Protein AF-A0AB37UAU1-F1 (afdb_monomer_lite)

Structure (mmCIF, N/CA/C/O backbone):
data_AF-A0AB37UAU1-F1
#
_entry.id   AF-A0AB37UAU1-F1
#
loop_
_atom_site.group_PDB
_atom_site.id
_atom_site.type_symbol
_atom_site.label_atom_id
_atom_site.label_alt_id
_atom_site.label_comp_id
_atom_site.label_asym_id
_atom_site.label_entity_id
_atom_site.label_seq_id
_atom_site.pdbx_PDB_ins_code
_atom_site.Cartn_x
_atom_site.Cartn_y
_atom_site.Cartn_z
_atom_site.occupancy
_atom_site.B_iso_or_equiv
_atom_site.auth_seq_id
_atom_site.auth_comp_id
_atom_site.auth_asym_id
_atom_site.auth_atom_id
_atom_site.pdbx_PDB_model_num
ATOM 1 N N . MET A 1 1 ? -30.777 7.209 51.652 1.00 45.03 1 MET A N 1
ATOM 2 C CA . MET A 1 1 ? -31.521 7.030 52.925 1.00 45.03 1 MET A CA 1
ATOM 3 C C . MET A 1 1 ? -32.766 7.920 53.061 1.00 45.03 1 MET A C 1
ATOM 5 O O . MET A 1 1 ? -33.601 7.588 53.890 1.00 45.03 1 MET A O 1
ATOM 9 N N . SER A 1 2 ? -32.956 8.967 52.240 1.00 45.22 2 SER A N 1
ATOM 10 C CA . SER A 1 2 ? -34.138 9.856 52.307 1.00 45.22 2 SER A CA 1
ATOM 11 C C . SER A 1 2 ? -35.458 9.207 51.828 1.00 45.22 2 SER A C 1
ATOM 13 O O . SER A 1 2 ? -36.502 9.423 52.437 1.00 45.22 2 SER A O 1
ATOM 15 N N . ASP A 1 3 ? -35.422 8.316 50.827 1.00 48.12 3 ASP A N 1
ATOM 16 C CA . ASP A 1 3 ? -36.652 7.738 50.238 1.00 48.12 3 ASP A CA 1
ATOM 17 C C . ASP A 1 3 ? -37.403 6.735 51.120 1.00 48.12 3 ASP A C 1
ATOM 19 O O . ASP A 1 3 ? -38.623 6.607 51.025 1.00 48.12 3 ASP A O 1
ATOM 23 N N . ARG A 1 4 ? -36.715 6.037 52.033 1.00 49.31 4 ARG A N 1
ATOM 24 C CA . ARG A 1 4 ? -37.388 5.068 52.916 1.00 49.31 4 ARG A CA 1
ATOM 25 C C . ARG A 1 4 ? -38.371 5.762 53.867 1.00 49.31 4 ARG A C 1
ATOM 27 O O . ARG A 1 4 ? -39.420 5.200 54.157 1.00 49.31 4 ARG A O 1
ATOM 34 N N . SER A 1 5 ? -38.080 6.997 54.287 1.00 60.78 5 SER A N 1
ATOM 35 C CA . SER A 1 5 ? -38.952 7.787 55.171 1.00 60.78 5 SER A CA 1
ATOM 36 C C . SER A 1 5 ? -40.290 8.144 54.509 1.00 60.78 5 SER A C 1
ATOM 38 O O . SER A 1 5 ? -41.347 8.030 55.133 1.00 60.78 5 SER A O 1
ATOM 40 N N . GLN A 1 6 ? -40.274 8.494 53.217 1.00 63.19 6 GLN A N 1
ATOM 41 C CA . GLN A 1 6 ? -41.499 8.852 52.496 1.00 63.19 6 GLN A CA 1
ATOM 42 C C . GLN A 1 6 ? -42.415 7.647 52.266 1.00 63.19 6 GLN A C 1
ATOM 44 O O . GLN A 1 6 ? -43.632 7.773 52.405 1.00 63.19 6 GLN A O 1
ATOM 49 N N . ILE A 1 7 ? -41.848 6.466 52.007 1.00 63.72 7 ILE A N 1
ATOM 50 C CA . ILE A 1 7 ? -42.633 5.237 51.825 1.00 63.72 7 ILE A CA 1
ATOM 51 C C . ILE A 1 7 ? -43.334 4.842 53.134 1.00 63.72 7 ILE A C 1
ATOM 53 O O . ILE A 1 7 ? -44.531 4.555 53.118 1.00 63.72 7 ILE A O 1
ATOM 57 N N . TYR A 1 8 ? -42.647 4.900 54.283 1.00 66.25 8 TYR A N 1
ATOM 58 C CA . TYR A 1 8 ? -43.288 4.622 55.577 1.00 66.25 8 TYR A CA 1
ATOM 59 C C . TYR A 1 8 ? -44.376 5.646 55.924 1.00 66.25 8 TYR A C 1
ATOM 61 O O . TYR A 1 8 ? -45.429 5.263 56.432 1.00 66.25 8 TYR A O 1
ATOM 69 N N . SER A 1 9 ? -44.162 6.926 55.604 1.00 71.50 9 SER A N 1
ATOM 70 C CA . SER A 1 9 ? -45.163 7.979 55.810 1.00 71.50 9 SER A CA 1
ATOM 71 C C . SER A 1 9 ? -46.419 7.758 54.958 1.00 71.50 9 SER A C 1
ATOM 73 O O . SER A 1 9 ? -47.538 7.871 55.464 1.00 71.50 9 SER A O 1
ATOM 75 N N . LEU 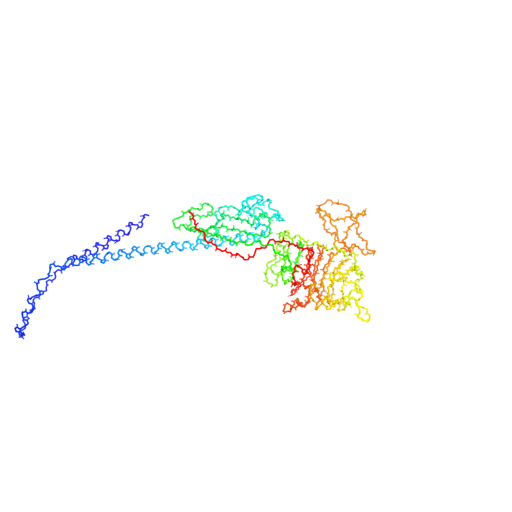A 1 10 ? -46.253 7.353 53.693 1.00 70.62 10 LEU A N 1
ATOM 76 C CA . LEU A 1 10 ? -47.364 7.070 52.785 1.00 70.62 10 LEU A CA 1
ATOM 77 C C . LEU A 1 10 ? -48.162 5.836 53.230 1.00 70.62 10 LEU A C 1
ATOM 79 O O . LEU A 1 10 ? -49.391 5.884 53.286 1.00 70.62 10 LEU A O 1
ATOM 83 N N . VAL A 1 11 ? -47.478 4.750 53.607 1.00 68.50 11 VAL A N 1
ATOM 84 C CA . VAL A 1 11 ? -48.128 3.536 54.128 1.00 68.50 11 VAL A CA 1
ATOM 85 C C . VAL A 1 11 ? -48.899 3.855 55.411 1.00 68.50 11 VAL A C 1
ATOM 87 O O . VAL A 1 11 ? -50.056 3.457 55.550 1.00 68.50 11 VAL A O 1
ATOM 90 N N . PHE A 1 12 ? -48.313 4.644 56.316 1.00 72.81 12 PHE A N 1
ATOM 91 C CA . PHE A 1 12 ? -48.983 5.072 57.544 1.00 72.81 12 PHE A CA 1
ATOM 92 C C . PHE A 1 12 ? -50.219 5.944 57.261 1.00 72.81 12 PHE A C 1
ATOM 94 O O . PHE A 1 12 ? -51.266 5.753 57.882 1.00 72.81 12 PHE A O 1
ATOM 101 N N . ALA A 1 13 ? -50.143 6.854 56.284 1.00 74.81 13 ALA A N 1
ATOM 102 C CA . ALA A 1 13 ? -51.268 7.691 55.873 1.00 74.81 13 ALA A CA 1
ATOM 103 C C . ALA A 1 13 ? -52.419 6.873 55.258 1.00 74.81 13 ALA A C 1
ATOM 105 O O . ALA A 1 13 ? -53.584 7.122 55.575 1.00 74.81 13 ALA A O 1
ATOM 106 N N . VAL A 1 14 ? -52.115 5.865 54.432 1.00 69.81 14 VAL A N 1
ATOM 107 C CA . VAL A 1 14 ? -53.127 4.976 53.834 1.00 69.81 14 VAL A CA 1
ATOM 108 C C . VAL A 1 14 ? -53.803 4.119 54.904 1.00 69.81 14 VAL A C 1
ATOM 110 O O . VAL A 1 14 ? -55.031 4.027 54.921 1.00 69.81 14 VAL A O 1
ATOM 113 N N . VAL A 1 15 ? -53.040 3.568 55.855 1.00 73.81 15 VAL A N 1
ATOM 114 C CA . VAL A 1 15 ? -53.599 2.810 56.988 1.00 73.81 15 VAL A CA 1
ATOM 115 C C . VAL A 1 15 ? -54.528 3.691 57.828 1.00 73.81 15 VAL A C 1
ATOM 117 O O . VAL A 1 15 ? -55.649 3.281 58.125 1.00 73.81 15 VAL A O 1
ATOM 120 N N . GLN A 1 16 ? -54.125 4.928 58.139 1.00 75.19 16 GLN A N 1
ATOM 121 C CA . GLN A 1 16 ? -54.960 5.904 58.855 1.00 75.19 16 GLN A CA 1
ATOM 122 C C . GLN A 1 16 ? -56.254 6.247 58.100 1.00 75.19 16 GLN A C 1
ATOM 124 O O . GLN A 1 16 ? -57.314 6.402 58.711 1.00 75.19 16 GLN A O 1
ATOM 129 N N . LEU A 1 17 ? -56.194 6.351 56.770 1.00 70.69 17 LEU A N 1
ATOM 130 C CA . LEU A 1 17 ? -57.347 6.690 55.938 1.00 70.69 17 LEU A CA 1
ATOM 131 C C . LEU A 1 17 ? -58.354 5.533 55.854 1.00 70.69 17 LEU A C 1
ATOM 133 O O . LEU A 1 17 ? -59.561 5.764 55.964 1.00 70.69 17 LEU A O 1
ATOM 137 N N . VAL A 1 18 ? -57.867 4.293 55.753 1.00 67.00 18 VAL A N 1
ATOM 138 C CA . VAL A 1 18 ? -58.700 3.080 55.807 1.00 67.00 18 VAL A CA 1
ATOM 139 C C . VAL A 1 18 ? -59.340 2.925 57.189 1.00 67.00 18 VAL A C 1
ATOM 141 O O . VAL A 1 18 ? -60.545 2.686 57.276 1.00 67.00 18 VAL A O 1
ATOM 144 N N . PHE A 1 19 ? -58.588 3.169 58.269 1.00 71.06 19 PHE A N 1
ATOM 145 C CA . PHE A 1 19 ? -59.123 3.147 59.635 1.00 71.06 19 PHE A CA 1
ATOM 146 C C . PHE A 1 19 ? -60.216 4.208 59.846 1.00 71.06 19 PHE A C 1
ATOM 148 O O . PHE A 1 19 ? -61.271 3.919 60.415 1.00 71.06 19 PHE A O 1
ATOM 155 N N . LYS A 1 20 ? -60.017 5.430 59.328 1.00 70.81 20 LYS A N 1
ATOM 156 C CA . LYS A 1 20 ? -61.019 6.509 59.390 1.00 70.81 20 LYS A CA 1
ATOM 157 C C . LYS A 1 20 ? -62.290 6.202 58.599 1.00 70.81 20 LYS A C 1
ATOM 159 O O . LYS A 1 20 ? -63.370 6.581 59.046 1.00 70.81 20 LYS A O 1
ATOM 164 N N . GLN A 1 21 ? -62.185 5.547 57.443 1.00 67.12 21 GLN A N 1
ATOM 165 C CA . GLN A 1 21 ? -63.355 5.161 56.645 1.00 67.12 21 GLN A CA 1
ATOM 166 C C . GLN A 1 21 ? -64.150 4.032 57.316 1.00 67.12 21 GLN A C 1
ATOM 168 O O . GLN A 1 21 ? -65.378 4.090 57.346 1.00 67.12 21 GLN A O 1
ATOM 173 N N . PHE A 1 22 ? -63.470 3.063 57.936 1.00 56.53 22 PHE A N 1
ATOM 174 C CA . PHE A 1 22 ? -64.131 1.943 58.615 1.00 56.53 22 PHE A CA 1
ATOM 175 C C . PHE A 1 22 ? -64.911 2.355 59.873 1.00 56.53 22 PHE A C 1
ATOM 177 O O . PHE A 1 22 ? -65.966 1.787 60.148 1.00 56.53 22 PHE A O 1
ATOM 184 N N . PHE A 1 23 ? -64.463 3.381 60.605 1.00 58.84 23 PHE A N 1
ATOM 185 C CA . PHE A 1 23 ? -65.173 3.869 61.797 1.00 58.84 23 PHE A CA 1
ATOM 186 C C . PHE A 1 23 ? -66.265 4.912 61.515 1.00 58.84 23 PHE A C 1
ATOM 188 O O . PHE A 1 23 ? -66.994 5.305 62.426 1.00 58.84 23 PHE A O 1
ATOM 195 N N . LYS A 1 24 ? -66.458 5.341 60.261 1.00 50.53 24 LYS A N 1
ATOM 196 C CA . LYS A 1 24 ? -67.487 6.328 59.889 1.00 50.53 24 LYS A CA 1
ATOM 197 C C . LYS A 1 24 ? -68.825 5.684 59.494 1.00 50.53 24 LYS A C 1
ATOM 199 O O . LYS A 1 24 ? -69.532 6.197 58.627 1.00 50.53 24 LYS A O 1
ATOM 204 N N . VAL A 1 25 ? -69.221 4.587 60.145 1.00 47.22 25 VAL A N 1
ATOM 205 C CA . VAL A 1 25 ? -70.568 4.005 59.993 1.00 47.22 25 VAL A CA 1
ATOM 206 C C . VAL A 1 25 ? -71.547 4.775 60.885 1.00 47.22 25 VAL A C 1
ATOM 208 O O . VAL A 1 25 ? -71.775 4.461 62.050 1.00 47.22 25 VAL A O 1
ATOM 211 N N . LYS A 1 26 ? -72.113 5.845 60.325 1.00 48.75 26 LYS A N 1
ATOM 212 C CA . LYS A 1 26 ? -73.145 6.680 60.952 1.00 48.75 26 LYS A CA 1
ATOM 213 C C . LYS A 1 26 ? -74.485 5.927 60.914 1.00 48.75 26 LYS A C 1
ATOM 215 O O . LYS A 1 26 ? -75.101 5.833 59.853 1.00 48.75 26 LYS A O 1
ATOM 220 N N . TYR A 1 27 ? -74.946 5.396 62.050 1.00 46.53 27 TYR A N 1
ATOM 221 C CA . TYR A 1 27 ? -76.297 4.834 62.186 1.00 46.53 27 TYR A CA 1
ATOM 222 C C . TYR A 1 27 ? -77.343 5.918 61.867 1.00 46.53 27 TYR A C 1
ATOM 224 O O . TYR A 1 27 ? -77.540 6.860 62.632 1.00 46.53 27 TYR A O 1
ATOM 232 N N . ARG A 1 28 ? -78.005 5.807 60.708 1.00 38.38 28 ARG A N 1
ATOM 233 C CA . ARG A 1 28 ? -79.156 6.637 60.320 1.00 38.38 28 ARG A CA 1
ATOM 234 C C . ARG A 1 28 ? -80.437 5.876 60.670 1.00 38.38 28 ARG A C 1
ATOM 236 O O . ARG A 1 28 ? -80.768 4.896 60.005 1.00 38.38 28 ARG A O 1
ATOM 243 N N . ALA A 1 29 ? -81.151 6.329 61.698 1.00 45.53 29 ALA A N 1
ATOM 244 C CA . ALA A 1 29 ? -82.521 5.900 61.970 1.00 45.53 29 ALA A CA 1
ATOM 245 C C . ALA A 1 29 ? -83.423 6.265 60.774 1.00 45.53 29 ALA A C 1
ATOM 247 O O . ALA A 1 29 ? -83.385 7.400 60.296 1.00 45.53 29 ALA A O 1
ATOM 248 N N . ARG A 1 30 ? -84.199 5.301 60.260 1.00 37.56 30 ARG A N 1
ATOM 249 C CA . ARG A 1 30 ? -85.222 5.526 59.220 1.00 37.56 30 ARG A CA 1
ATOM 250 C C . ARG A 1 30 ? -86.610 5.713 59.856 1.00 37.56 30 ARG A C 1
ATOM 252 O O . ARG A 1 30 ? -86.860 5.124 60.906 1.00 37.56 30 ARG A O 1
ATOM 259 N N . PRO A 1 31 ? -87.506 6.503 59.234 1.00 47.91 31 PRO A N 1
ATOM 260 C CA . PRO A 1 31 ? -88.807 6.848 59.797 1.00 47.91 31 PRO A CA 1
ATOM 261 C C . PRO A 1 31 ? -89.874 5.767 59.556 1.00 47.91 31 PRO A C 1
ATOM 263 O O . PRO A 1 31 ? -89.806 5.001 58.593 1.00 47.91 31 PRO A O 1
ATOM 266 N N . ARG A 1 32 ? -90.871 5.753 60.455 1.00 38.59 32 ARG A N 1
ATOM 267 C CA . ARG A 1 32 ? -92.130 4.993 60.380 1.00 38.59 32 ARG A CA 1
ATOM 268 C C . ARG A 1 32 ? -92.875 5.291 59.073 1.00 38.59 32 ARG A C 1
ATOM 270 O O . ARG A 1 32 ? -93.116 6.455 58.769 1.00 38.59 32 ARG A O 1
ATOM 277 N N . LEU A 1 33 ? -93.308 4.239 58.378 1.00 39.44 33 LEU A N 1
ATOM 278 C CA . LEU A 1 33 ? -94.315 4.295 57.317 1.00 39.44 33 LEU A CA 1
ATOM 279 C C . LEU A 1 33 ? -95.597 3.609 57.795 1.00 39.44 33 LEU A C 1
ATOM 281 O O . LEU A 1 33 ? -95.556 2.556 58.432 1.00 39.44 33 LEU A O 1
ATOM 285 N N . SER A 1 34 ? -96.711 4.277 57.517 1.00 44.84 34 SER A N 1
ATOM 286 C CA . SER A 1 34 ? -98.080 3.926 57.867 1.00 44.84 34 SER A CA 1
ATOM 287 C C . SER A 1 34 ? -98.650 2.812 56.991 1.00 44.84 34 SER A C 1
ATOM 289 O O . SER A 1 34 ? -98.459 2.807 55.779 1.00 44.84 34 SER A O 1
ATOM 291 N N . ASN A 1 35 ? -99.398 1.935 57.659 1.00 44.62 35 ASN A N 1
ATOM 292 C CA . ASN A 1 35 ? -100.462 1.035 57.214 1.00 44.62 35 ASN A CA 1
ATOM 293 C C . ASN A 1 35 ? -100.835 1.030 55.724 1.00 44.62 35 ASN A C 1
ATOM 295 O O . ASN A 1 35 ? -101.375 1.997 55.191 1.00 44.62 35 ASN A O 1
ATOM 299 N N . THR A 1 36 ? -100.713 -0.149 55.120 1.00 40.81 36 THR A N 1
ATOM 300 C CA . THR A 1 36 ? -101.700 -0.687 54.174 1.00 40.81 36 THR A CA 1
ATOM 301 C C . THR A 1 36 ? -101.621 -2.212 54.230 1.00 40.81 36 THR A C 1
ATOM 303 O O . THR A 1 36 ? -100.552 -2.802 54.078 1.00 40.81 36 THR A O 1
ATOM 306 N N . GLU A 1 37 ? -102.749 -2.836 54.568 1.00 47.09 37 GLU A N 1
ATOM 307 C CA . GLU A 1 37 ? -102.927 -4.281 54.684 1.00 47.09 37 GLU A CA 1
ATOM 308 C C . GLU A 1 37 ? -102.743 -4.967 53.329 1.00 47.09 37 GLU A C 1
ATOM 310 O O . GLU A 1 37 ? -103.438 -4.653 52.367 1.00 47.09 37 GLU A O 1
ATOM 315 N N . ILE A 1 38 ? -101.855 -5.961 53.274 1.00 43.78 38 ILE A N 1
ATOM 316 C CA . ILE A 1 38 ? -101.869 -6.992 52.236 1.00 43.78 38 ILE A CA 1
ATOM 317 C C . ILE A 1 38 ? -101.726 -8.343 52.939 1.00 43.78 38 ILE A C 1
ATOM 319 O O . ILE A 1 38 ? -100.721 -8.631 53.593 1.00 43.78 38 ILE A O 1
ATOM 323 N N . TYR A 1 39 ? -102.772 -9.160 52.818 1.00 51.91 39 TYR A N 1
ATOM 324 C CA . TYR A 1 39 ? -102.820 -10.549 53.261 1.00 51.91 39 TYR A CA 1
ATOM 325 C C . TYR A 1 39 ? -101.702 -11.360 52.582 1.00 51.91 39 TYR A C 1
ATOM 327 O O . TYR A 1 39 ? -101.704 -11.544 51.368 1.00 51.91 39 TYR A O 1
ATOM 335 N N . MET A 1 40 ? -100.765 -11.890 53.373 1.00 35.38 40 MET A N 1
ATOM 336 C CA . MET A 1 40 ? -99.801 -12.906 52.937 1.00 35.38 40 MET A CA 1
ATOM 337 C C . MET A 1 40 ? -99.856 -14.130 53.853 1.00 35.38 40 MET A C 1
ATOM 339 O O . MET A 1 40 ? -99.918 -14.022 55.079 1.00 35.38 40 MET A O 1
ATOM 343 N N . SER A 1 41 ? -99.859 -15.295 53.204 1.00 52.62 41 SER A N 1
ATOM 344 C CA . SER A 1 41 ? -100.148 -16.614 53.765 1.00 52.62 41 SER A CA 1
ATOM 345 C C . SER A 1 41 ? -99.166 -17.081 54.862 1.00 52.62 41 SER A C 1
ATOM 347 O O . SER A 1 41 ? -97.997 -16.679 54.877 1.00 52.62 41 SER A O 1
ATOM 349 N N . PRO A 1 42 ? -99.590 -17.987 55.772 1.00 52.50 42 PRO A N 1
ATOM 350 C CA . PRO A 1 42 ? -98.838 -18.337 56.985 1.00 52.50 42 PRO A CA 1
ATOM 351 C C . PRO A 1 42 ? -97.505 -19.060 56.737 1.00 52.50 42 PRO A C 1
ATOM 353 O O . PRO A 1 42 ? -96.678 -19.141 57.642 1.00 52.50 42 PRO A O 1
ATOM 356 N N . LYS A 1 43 ? -97.262 -19.574 55.523 1.00 47.69 43 LYS A N 1
ATOM 357 C CA . LYS A 1 43 ? -96.065 -20.371 55.208 1.00 47.69 43 LYS A CA 1
ATOM 358 C C . LYS A 1 43 ? -94.803 -19.536 54.958 1.00 47.69 43 LYS A C 1
ATOM 360 O O . LYS A 1 43 ? -93.711 -20.089 55.004 1.00 47.69 43 LYS A O 1
ATOM 365 N N . LEU A 1 44 ? -94.920 -18.216 54.775 1.00 47.62 44 LEU A N 1
ATOM 366 C CA . LEU A 1 44 ? -93.754 -17.333 54.608 1.00 47.62 44 LEU A CA 1
ATOM 367 C C . LEU A 1 44 ? -93.251 -16.724 55.932 1.00 47.62 44 LEU A C 1
ATOM 369 O O . LEU A 1 44 ? -92.105 -16.286 56.013 1.00 47.62 44 LEU A O 1
ATOM 373 N N . LYS A 1 45 ? -94.073 -16.721 56.993 1.00 43.69 45 LYS A N 1
ATOM 374 C CA . LYS A 1 45 ? -93.704 -16.115 58.287 1.00 43.69 45 LYS A CA 1
ATOM 375 C C . LYS A 1 45 ? -92.701 -16.946 59.094 1.00 43.69 45 LYS A C 1
ATOM 377 O O . LYS A 1 45 ? -91.972 -16.374 59.896 1.00 43.69 45 LYS A O 1
ATOM 382 N N . LEU A 1 46 ? -92.597 -18.255 58.846 1.00 44.88 46 LEU A N 1
ATOM 383 C CA . LEU A 1 46 ? -91.636 -19.114 59.550 1.00 44.88 46 LEU A CA 1
ATOM 384 C C . LEU A 1 46 ? -90.245 -19.150 58.889 1.00 44.88 46 LEU A C 1
ATOM 386 O O . LEU A 1 46 ? -89.260 -19.434 59.560 1.00 44.88 46 LEU A O 1
ATOM 390 N N . ALA A 1 47 ? -90.128 -18.789 57.606 1.00 47.97 47 ALA A N 1
ATOM 391 C CA . ALA A 1 47 ? -88.837 -18.760 56.910 1.00 47.97 47 ALA A CA 1
ATOM 392 C C . ALA A 1 47 ? -88.010 -17.491 57.203 1.00 47.97 47 ALA A C 1
ATOM 394 O O . ALA A 1 47 ? -86.794 -17.495 57.015 1.00 47.97 47 ALA A O 1
ATOM 395 N N . LEU A 1 48 ? -88.637 -16.406 57.682 1.00 47.66 48 LEU A N 1
ATOM 396 C CA . LEU A 1 48 ? -87.939 -15.136 57.931 1.00 47.66 48 LEU A CA 1
ATOM 397 C C . LEU A 1 48 ? -87.378 -14.984 59.357 1.00 47.66 48 LEU A C 1
ATOM 399 O O . LEU A 1 48 ? -86.560 -14.098 59.591 1.00 47.66 48 LEU A O 1
ATOM 403 N N . ILE A 1 49 ? -87.782 -15.841 60.301 1.00 49.16 49 ILE A N 1
ATOM 404 C CA . ILE A 1 49 ? -87.355 -15.758 61.712 1.00 49.16 49 ILE A CA 1
ATOM 405 C C . ILE A 1 49 ? -86.060 -16.554 61.982 1.00 49.16 49 ILE A C 1
ATOM 407 O O . ILE A 1 49 ? -85.359 -16.271 62.948 1.00 49.16 49 ILE A O 1
ATOM 411 N N . CYS A 1 50 ? -85.637 -17.450 61.083 1.00 47.25 50 CYS A N 1
ATOM 412 C CA . CYS A 1 50 ? -84.404 -18.237 61.252 1.00 47.25 50 CYS A CA 1
ATOM 413 C C . CYS A 1 50 ? -83.106 -17.567 60.746 1.00 47.25 50 CYS A C 1
ATOM 415 O O . CYS A 1 50 ? -82.078 -18.232 60.678 1.00 47.25 50 CYS A O 1
ATOM 417 N N . ARG A 1 51 ? -83.096 -16.271 60.392 1.00 48.62 51 ARG A N 1
ATOM 418 C CA . ARG A 1 51 ? -81.902 -15.591 59.824 1.00 48.62 51 ARG A CA 1
ATOM 419 C C . ARG A 1 51 ? -81.250 -14.531 60.720 1.00 48.62 51 ARG A C 1
ATOM 421 O O . ARG A 1 51 ? -80.610 -13.604 60.231 1.00 48.62 51 ARG A O 1
ATOM 428 N N . TYR A 1 52 ? -81.379 -14.672 62.036 1.00 47.56 52 TYR A N 1
ATOM 429 C CA . TYR A 1 52 ? -80.729 -13.796 63.018 1.00 47.56 52 TYR A CA 1
ATOM 430 C C . TYR A 1 52 ? -79.870 -14.591 64.011 1.00 47.56 52 TYR A C 1
ATOM 432 O O . TYR A 1 52 ? -80.107 -14.560 65.210 1.00 47.56 52 TYR A O 1
ATOM 440 N N . SER A 1 53 ? -78.856 -15.310 63.522 1.00 50.53 53 SER A N 1
ATOM 441 C CA . SER A 1 53 ? -77.843 -15.912 64.401 1.00 50.53 53 SER A CA 1
ATOM 442 C C . SER A 1 53 ? -76.514 -16.207 63.691 1.00 50.53 53 SER A C 1
ATOM 444 O O . SER A 1 53 ? -76.009 -17.306 63.817 1.00 50.53 53 SER A O 1
ATOM 446 N N . ASP A 1 54 ? -75.927 -15.240 62.969 1.00 50.31 54 ASP A N 1
ATOM 447 C CA . ASP A 1 54 ? -74.528 -15.346 62.481 1.00 50.31 54 ASP A CA 1
ATOM 448 C C . ASP A 1 54 ? -73.773 -13.996 62.490 1.00 50.31 54 ASP A C 1
ATOM 450 O O . ASP A 1 54 ? -72.866 -13.737 61.701 1.00 50.31 54 ASP A O 1
ATOM 454 N N . ARG A 1 55 ? -74.124 -13.075 63.401 1.00 49.62 55 ARG A N 1
ATOM 455 C CA . ARG A 1 55 ? -73.448 -11.761 63.511 1.00 49.62 55 ARG A CA 1
ATOM 456 C C . ARG A 1 55 ? -72.141 -11.782 64.327 1.00 49.62 55 ARG A C 1
ATOM 458 O O . ARG A 1 55 ? -71.539 -10.730 64.506 1.00 49.62 55 ARG A O 1
ATOM 465 N N . GLY A 1 56 ? -71.683 -12.953 64.779 1.00 54.69 56 GLY A N 1
ATOM 466 C CA . GLY A 1 56 ? -70.457 -13.112 65.579 1.00 54.69 56 GLY A CA 1
ATOM 467 C C . GLY A 1 56 ? -69.175 -13.415 64.788 1.00 54.69 56 GLY A C 1
ATOM 468 O O . GLY A 1 56 ? -68.091 -13.096 65.264 1.00 54.69 56 GLY A O 1
ATOM 469 N N . PHE A 1 57 ? -69.272 -13.976 63.573 1.00 58.25 57 PHE A N 1
ATOM 470 C CA . PHE A 1 57 ? -68.101 -14.452 62.808 1.00 58.25 57 PHE A CA 1
ATOM 471 C C . PHE A 1 57 ? -67.701 -13.581 61.606 1.00 58.25 57 PHE A C 1
ATOM 473 O O . PHE A 1 57 ? -66.612 -13.751 61.062 1.00 58.25 57 PHE A O 1
ATOM 480 N N . ALA A 1 58 ? -68.520 -12.604 61.205 1.00 66.94 58 ALA A N 1
ATOM 481 C CA . ALA A 1 58 ? -68.220 -11.757 60.045 1.00 66.94 58 ALA A CA 1
ATOM 482 C C . ALA A 1 58 ? -66.999 -10.839 60.254 1.00 66.94 58 ALA A C 1
ATOM 484 O O . ALA A 1 58 ? -66.272 -10.546 59.309 1.00 66.94 58 ALA A O 1
ATOM 485 N N . LEU A 1 59 ? -66.755 -10.393 61.490 1.00 74.44 59 LEU A N 1
ATOM 486 C CA . LEU A 1 59 ? -65.676 -9.455 61.805 1.00 74.44 59 LEU A CA 1
ATOM 487 C C . LEU A 1 59 ? -64.281 -10.118 61.790 1.00 74.44 59 LEU A C 1
ATOM 489 O O . LEU A 1 59 ? -63.398 -9.579 61.124 1.00 74.44 59 LEU A O 1
ATOM 493 N N . PRO A 1 60 ? -64.071 -11.309 62.392 1.00 77.62 60 PRO A N 1
ATOM 494 C CA . PRO A 1 60 ? -62.834 -12.071 62.208 1.00 77.62 60 PRO A CA 1
ATOM 495 C C . PRO A 1 60 ? -62.553 -12.424 60.743 1.00 77.62 60 PRO A C 1
ATOM 497 O O . PRO A 1 60 ? -61.409 -12.326 60.310 1.00 77.62 60 PRO A O 1
ATOM 500 N N . ILE A 1 61 ? -63.590 -12.778 59.969 1.00 81.88 61 ILE A N 1
ATOM 501 C CA . ILE A 1 61 ? -63.461 -13.101 58.538 1.00 81.88 61 ILE A CA 1
ATOM 502 C C . ILE A 1 61 ? -63.064 -11.861 57.726 1.00 81.88 61 ILE A C 1
ATOM 504 O O . ILE A 1 61 ? -62.206 -11.945 56.855 1.00 81.88 61 ILE A O 1
ATOM 508 N N . ALA A 1 62 ? -63.638 -10.690 58.013 1.00 82.06 62 ALA A N 1
ATOM 509 C CA . ALA A 1 62 ? -63.268 -9.453 57.325 1.00 82.06 62 ALA A CA 1
ATOM 510 C C . ALA A 1 62 ? -61.825 -9.018 57.641 1.00 82.06 62 ALA A C 1
ATOM 512 O O . ALA A 1 62 ? -61.108 -8.568 56.748 1.00 82.06 62 ALA A O 1
ATOM 513 N N . ILE A 1 63 ? -61.381 -9.183 58.893 1.00 85.50 63 ILE A N 1
ATOM 514 C CA . ILE A 1 63 ? -60.008 -8.867 59.309 1.00 85.50 63 ILE A CA 1
ATOM 515 C C . ILE A 1 63 ? -59.012 -9.847 58.678 1.00 85.50 63 ILE A C 1
ATOM 517 O O . ILE A 1 63 ? -57.985 -9.410 58.159 1.00 85.50 63 ILE A O 1
ATOM 521 N N . SER A 1 64 ? -59.315 -11.151 58.663 1.00 84.44 64 SER A N 1
ATOM 522 C CA . SER A 1 64 ? -58.437 -12.152 58.048 1.00 84.44 64 SER A CA 1
ATOM 523 C C . SER A 1 64 ? -58.336 -11.964 56.534 1.00 84.44 64 SER A C 1
ATOM 525 O O . SER A 1 64 ? -57.232 -11.984 55.993 1.00 84.44 64 SER A O 1
ATOM 527 N N . LEU A 1 65 ? -59.451 -11.679 55.854 1.00 86.19 65 LEU A N 1
ATOM 528 C CA . LEU A 1 65 ? -59.455 -11.409 54.417 1.00 86.19 65 LEU A CA 1
ATOM 529 C C . LEU A 1 65 ? -58.693 -10.116 54.078 1.00 86.19 65 LEU A C 1
ATOM 531 O O . LEU A 1 65 ? -57.914 -10.090 53.127 1.00 86.19 65 LEU A O 1
ATOM 535 N N . GLY A 1 66 ? -58.859 -9.062 54.885 1.00 87.75 66 GLY A N 1
ATOM 536 C CA . GLY A 1 66 ? -58.104 -7.815 54.741 1.00 87.75 66 GLY A CA 1
ATOM 537 C C . GLY A 1 66 ? -56.597 -8.009 54.930 1.00 87.75 66 GLY A C 1
ATOM 538 O O . GLY A 1 66 ? -55.804 -7.445 54.178 1.00 87.75 66 GLY A O 1
ATOM 539 N N . PHE A 1 67 ? -56.196 -8.859 55.880 1.00 87.69 67 PHE A N 1
ATOM 540 C CA . PHE A 1 67 ? -54.790 -9.186 56.112 1.00 87.69 67 PHE A CA 1
ATOM 541 C C . PHE A 1 67 ? -54.183 -9.999 54.960 1.00 87.69 67 PHE A C 1
ATOM 543 O O . PHE A 1 67 ? -53.069 -9.711 54.527 1.00 87.69 67 PHE A O 1
ATOM 550 N N . ILE A 1 68 ? -54.932 -10.959 54.405 1.00 89.12 68 ILE A N 1
ATOM 551 C CA . ILE A 1 68 ? -54.500 -11.738 53.234 1.00 89.12 68 ILE A CA 1
ATOM 552 C C . ILE A 1 68 ? -54.289 -10.820 52.024 1.00 89.12 68 ILE A C 1
ATOM 554 O O . ILE A 1 68 ? -53.254 -10.908 51.366 1.00 89.12 68 ILE A O 1
ATOM 558 N N . ILE A 1 69 ? -55.216 -9.894 51.753 1.00 89.69 69 ILE A N 1
ATOM 559 C CA . ILE A 1 69 ? -55.069 -8.933 50.648 1.00 89.69 69 ILE A CA 1
ATOM 560 C C . ILE A 1 69 ? -53.843 -8.036 50.868 1.00 89.69 69 ILE A C 1
ATOM 562 O O . ILE A 1 69 ? -53.085 -7.798 49.929 1.00 89.69 69 ILE A O 1
ATOM 566 N N . LEU A 1 70 ? -53.599 -7.579 52.100 1.00 88.50 70 LEU A N 1
ATOM 567 C CA . LEU A 1 70 ? -52.435 -6.751 52.420 1.00 88.50 70 LEU A CA 1
ATOM 568 C C . LEU A 1 70 ? -51.111 -7.506 52.211 1.00 88.50 70 LEU A C 1
ATOM 570 O O . LEU A 1 70 ? -50.169 -6.930 51.671 1.00 88.50 70 LEU A O 1
ATOM 574 N N . LEU A 1 71 ? -51.054 -8.798 52.552 1.00 85.81 71 LEU A N 1
ATOM 575 C CA . LEU A 1 71 ? -49.896 -9.655 52.268 1.00 85.81 71 LEU A CA 1
ATOM 576 C C . LEU A 1 71 ? -49.668 -9.852 50.761 1.00 85.81 71 LEU A C 1
ATOM 578 O O . LEU A 1 71 ? -48.528 -9.787 50.296 1.00 85.81 71 LEU A O 1
ATOM 582 N N . VAL A 1 72 ? -50.733 -10.043 49.980 1.00 89.31 72 VAL A N 1
ATOM 583 C CA . VAL A 1 72 ? -50.631 -10.157 48.514 1.00 89.31 72 VAL A CA 1
ATOM 584 C C . VAL A 1 72 ? -50.130 -8.845 47.898 1.00 89.31 72 VAL A C 1
ATOM 586 O O . VAL A 1 72 ? -49.236 -8.857 47.058 1.00 89.31 72 VAL A O 1
ATOM 589 N N . VAL A 1 73 ? -50.632 -7.692 48.347 1.00 88.69 73 VAL A N 1
ATOM 590 C CA . VAL A 1 73 ? -50.159 -6.384 47.858 1.00 88.69 73 VAL A CA 1
ATOM 591 C C . VAL A 1 73 ? -48.698 -6.136 48.249 1.00 88.69 73 VAL A C 1
ATOM 593 O O . VAL A 1 73 ? -47.917 -5.669 47.421 1.00 88.69 73 VAL A O 1
ATOM 596 N N . ALA A 1 74 ? -48.301 -6.482 49.477 1.00 84.75 74 ALA A N 1
ATOM 597 C CA . ALA A 1 74 ? -46.921 -6.332 49.934 1.00 84.75 74 ALA A CA 1
ATOM 598 C C . ALA A 1 74 ? -45.942 -7.199 49.124 1.00 84.75 74 ALA A C 1
ATOM 600 O O . ALA A 1 74 ? -44.886 -6.717 48.719 1.00 84.75 74 ALA A O 1
ATOM 601 N N . THR A 1 75 ? -46.308 -8.449 48.830 1.00 84.12 75 THR A N 1
ATOM 602 C CA . THR A 1 75 ? -45.476 -9.354 48.019 1.00 84.12 75 THR A CA 1
ATOM 603 C C . THR A 1 75 ? -45.365 -8.902 46.561 1.00 84.12 75 THR A C 1
ATOM 605 O O . THR A 1 75 ? -44.272 -8.950 45.997 1.00 84.12 75 THR A O 1
ATOM 608 N N . LEU A 1 76 ? -46.443 -8.384 45.961 1.00 87.56 76 LEU A N 1
ATOM 609 C CA . LEU A 1 76 ? -46.399 -7.794 44.616 1.00 87.56 76 LEU A CA 1
ATO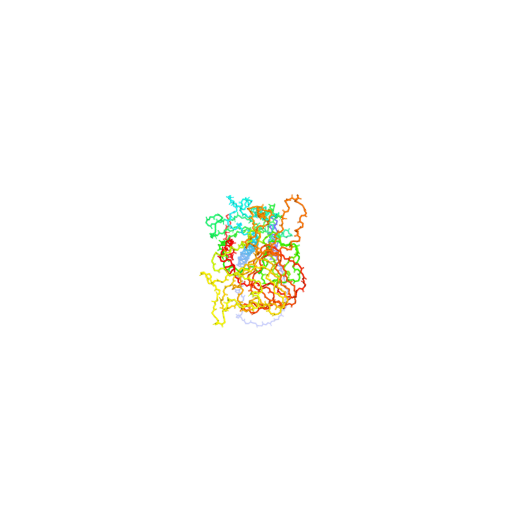M 610 C C . LEU A 1 76 ? -45.522 -6.531 44.558 1.00 87.56 76 LEU A C 1
ATOM 612 O O . LEU A 1 76 ? -44.784 -6.345 43.593 1.00 87.56 76 LEU A O 1
ATOM 616 N N . LEU A 1 77 ? -45.556 -5.687 45.595 1.00 83.81 77 LEU A N 1
ATOM 617 C CA . LEU A 1 77 ? -44.700 -4.500 45.693 1.00 83.81 77 LEU A CA 1
ATOM 618 C C . LEU A 1 77 ? -43.219 -4.857 45.847 1.00 83.81 77 LEU A C 1
ATOM 620 O O . LEU A 1 77 ? -42.387 -4.251 45.177 1.00 83.81 77 LEU A O 1
ATOM 624 N N . MET A 1 78 ? -42.890 -5.842 46.690 1.00 80.06 78 MET A N 1
ATOM 625 C CA . MET A 1 78 ? -41.511 -6.326 46.842 1.00 80.06 78 MET A CA 1
ATOM 626 C C . MET A 1 78 ? -40.971 -6.857 45.511 1.00 80.06 78 MET A C 1
ATOM 628 O O . MET A 1 78 ? -39.919 -6.418 45.058 1.00 80.06 78 MET A O 1
ATOM 632 N N . ARG A 1 79 ? -41.755 -7.688 44.816 1.00 83.56 79 ARG A N 1
ATOM 633 C CA . ARG A 1 79 ? -41.382 -8.205 43.495 1.00 83.56 79 ARG A CA 1
ATOM 634 C C . ARG A 1 79 ? -41.193 -7.094 42.458 1.00 83.56 79 ARG A C 1
ATOM 636 O O . ARG A 1 79 ? -40.245 -7.133 41.68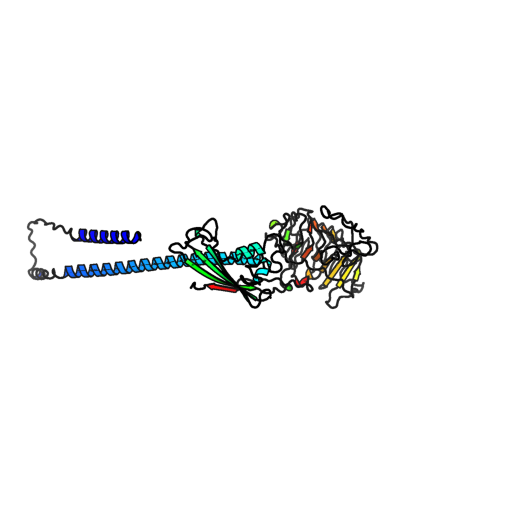7 1.00 83.56 79 ARG A O 1
ATOM 643 N N . SER A 1 80 ? -42.049 -6.070 42.468 1.00 85.31 80 SER A N 1
ATOM 644 C CA . SER A 1 80 ? -41.913 -4.928 41.556 1.00 85.31 80 SER A CA 1
ATOM 645 C C . SER A 1 80 ? -40.634 -4.120 41.797 1.00 85.31 80 SER A C 1
ATOM 647 O O . SER A 1 80 ? -40.108 -3.542 40.846 1.00 85.31 80 SER A O 1
ATOM 649 N N . GLN A 1 81 ? -40.152 -4.034 43.040 1.00 81.69 81 GLN A N 1
ATOM 650 C CA . GLN A 1 81 ? -38.882 -3.372 43.350 1.00 81.69 81 GLN A CA 1
ATOM 651 C C . GLN A 1 81 ? -37.699 -4.212 42.865 1.00 81.69 81 GLN A C 1
ATOM 653 O O . GLN A 1 81 ? -36.780 -3.662 42.258 1.00 81.69 81 GLN A O 1
ATOM 658 N N . ASP A 1 82 ? -37.757 -5.531 43.055 1.00 84.69 82 ASP A N 1
ATOM 659 C CA . ASP A 1 82 ? -36.733 -6.459 42.568 1.00 84.69 82 ASP A CA 1
ATOM 660 C C . ASP A 1 82 ? -36.636 -6.443 41.032 1.00 84.69 82 ASP A C 1
ATOM 662 O O . ASP A 1 82 ? -35.535 -6.376 40.478 1.00 84.69 82 ASP A O 1
ATOM 666 N N . ASP A 1 83 ? -37.774 -6.405 40.333 1.00 86.38 83 ASP A N 1
ATOM 667 C CA . ASP A 1 83 ? -37.825 -6.311 38.870 1.00 86.38 83 ASP A CA 1
ATOM 668 C C . ASP A 1 83 ? -37.243 -4.975 38.369 1.00 86.38 83 ASP A C 1
ATOM 670 O O . ASP A 1 83 ? -36.462 -4.953 37.414 1.00 86.38 83 ASP A O 1
ATOM 674 N N . GLN A 1 84 ? -37.555 -3.852 39.032 1.00 84.44 84 GLN A N 1
ATOM 675 C CA . GLN A 1 84 ? -36.982 -2.542 38.690 1.00 84.44 84 GLN A CA 1
ATOM 676 C C . GLN A 1 84 ? -35.471 -2.489 38.924 1.00 84.44 84 GLN A C 1
ATOM 678 O O . GLN A 1 84 ? -34.739 -1.970 38.078 1.00 84.44 84 GLN A O 1
ATOM 683 N N . MET A 1 85 ? -34.994 -3.038 40.042 1.00 83.44 85 MET A N 1
ATOM 684 C CA . MET A 1 85 ? -33.565 -3.107 40.352 1.00 83.44 85 MET A CA 1
ATOM 685 C C . MET A 1 85 ? -32.824 -3.991 39.349 1.00 83.44 85 MET A C 1
ATOM 687 O O . MET A 1 85 ? -31.752 -3.614 38.874 1.00 83.44 85 MET A O 1
ATOM 691 N N . THR A 1 86 ? -33.420 -5.119 38.962 1.00 86.12 86 THR A N 1
ATOM 692 C CA . THR A 1 86 ? -32.861 -6.021 37.948 1.00 86.12 86 THR A CA 1
ATOM 693 C C . THR A 1 86 ? -32.802 -5.345 36.580 1.00 86.12 86 THR A C 1
ATOM 695 O O . THR A 1 86 ? -31.758 -5.366 35.929 1.00 86.12 86 THR A O 1
ATOM 698 N N . ALA A 1 87 ? -33.879 -4.677 36.157 1.00 86.38 87 ALA A N 1
ATOM 699 C CA . ALA A 1 87 ? -33.919 -3.946 34.892 1.00 86.38 87 ALA A CA 1
ATOM 700 C C . ALA A 1 87 ? -32.910 -2.785 34.861 1.00 86.38 87 ALA A C 1
ATOM 702 O O . ALA A 1 87 ? -32.243 -2.562 33.848 1.00 86.38 87 ALA A O 1
ATOM 703 N N . LEU A 1 88 ? -32.754 -2.064 35.976 1.00 85.12 88 LEU A N 1
ATOM 704 C CA . LEU A 1 88 ? -31.770 -0.990 36.103 1.00 85.12 88 LEU A CA 1
ATOM 705 C C . LEU A 1 88 ? -30.335 -1.530 36.040 1.00 85.12 88 LEU A C 1
ATOM 707 O O . LEU A 1 88 ? -29.505 -0.962 35.329 1.00 85.12 88 LEU A O 1
ATOM 711 N N . ALA A 1 89 ? -30.053 -2.641 36.727 1.00 85.31 89 ALA A N 1
ATOM 712 C CA . ALA A 1 89 ? -28.755 -3.307 36.674 1.00 85.31 89 ALA A CA 1
ATOM 713 C C . ALA A 1 89 ? -28.432 -3.771 35.246 1.00 85.31 89 ALA A C 1
ATOM 715 O O . ALA A 1 89 ? -27.374 -3.432 34.720 1.00 85.31 89 ALA A O 1
ATOM 716 N N . GLN A 1 90 ? -29.373 -4.440 34.571 1.00 88.88 90 GLN A N 1
ATOM 717 C CA . GLN A 1 90 ? -29.220 -4.868 33.176 1.00 88.88 90 GLN A CA 1
ATOM 718 C C . GLN A 1 90 ? -28.982 -3.688 32.229 1.00 88.88 90 GLN A C 1
ATOM 720 O O . GLN A 1 90 ? -28.088 -3.748 31.384 1.00 88.88 90 GLN A O 1
ATOM 725 N N . LYS A 1 91 ? -29.731 -2.589 32.393 1.00 90.31 91 LYS A N 1
ATOM 726 C CA . LYS A 1 91 ? -29.538 -1.364 31.609 1.00 90.31 91 LYS A CA 1
ATOM 727 C C . LYS A 1 91 ? -28.138 -0.791 31.812 1.00 90.31 91 LYS A C 1
ATOM 729 O O . LYS A 1 91 ? -27.451 -0.514 30.833 1.00 90.31 91 LYS A O 1
ATOM 734 N N . SER A 1 92 ? -27.699 -0.655 33.061 1.00 89.19 92 SER A N 1
ATOM 735 C CA . SER A 1 92 ? -26.369 -0.131 33.382 1.00 89.19 92 SER A CA 1
ATOM 736 C C . SER A 1 92 ? -25.262 -1.031 32.825 1.00 89.19 92 SER A C 1
ATOM 738 O O . SER A 1 92 ? -24.296 -0.554 32.236 1.00 89.19 92 SER A O 1
ATOM 740 N N . THR A 1 93 ? -25.431 -2.349 32.918 1.00 90.06 93 THR A N 1
ATOM 741 C CA . THR A 1 93 ? -24.531 -3.339 32.319 1.00 90.06 93 THR A CA 1
ATOM 742 C C . THR A 1 93 ? -24.501 -3.256 30.789 1.00 90.06 93 THR A C 1
ATOM 744 O O . THR A 1 93 ? -23.434 -3.397 30.198 1.00 90.06 93 THR A O 1
ATOM 747 N N . SER A 1 94 ? -25.633 -3.006 30.126 1.00 91.31 94 SER A N 1
ATOM 748 C CA . SER A 1 94 ? -25.681 -2.801 28.671 1.00 91.31 94 SER A CA 1
ATOM 749 C C . SER A 1 94 ? -24.976 -1.512 28.248 1.00 91.31 94 SER A C 1
ATOM 751 O O . SER A 1 94 ? -24.323 -1.480 27.209 1.00 91.31 94 SER A O 1
ATOM 753 N N . GLN A 1 95 ? -25.090 -0.448 29.041 1.00 92.44 95 GLN A N 1
ATOM 754 C CA . GLN A 1 95 ? -24.412 0.815 28.758 1.00 92.44 95 GLN A CA 1
ATOM 755 C C . GLN A 1 95 ? -22.898 0.708 29.007 1.00 92.44 95 GLN A C 1
ATOM 757 O O . GLN A 1 95 ? -22.115 1.172 28.181 1.00 92.44 95 GLN A O 1
ATOM 762 N N . GLY A 1 96 ? -22.478 0.031 30.083 1.00 93.06 96 GLY A N 1
ATOM 763 C CA . GLY A 1 96 ? -21.068 -0.298 30.325 1.00 93.06 96 GLY A CA 1
ATOM 764 C C . GLY A 1 96 ? -20.459 -1.093 29.168 1.00 93.06 96 GLY A C 1
ATOM 765 O O . GLY A 1 96 ? -19.353 -0.782 28.723 1.00 93.06 96 GLY A O 1
ATOM 766 N N . LEU A 1 97 ? -21.221 -2.049 28.620 1.00 94.81 97 LEU A N 1
ATOM 767 C CA . LEU A 1 97 ? -20.810 -2.838 27.458 1.00 94.81 97 LEU A CA 1
ATOM 768 C C . LEU A 1 97 ? -20.579 -1.949 26.229 1.00 94.81 97 LEU A C 1
ATOM 770 O O . LEU A 1 97 ? -19.533 -2.046 25.598 1.00 94.81 97 LEU A O 1
ATOM 774 N N . SER A 1 98 ? -21.505 -1.032 25.944 1.00 94.50 98 SER A N 1
ATOM 775 C CA . SER A 1 98 ? -21.371 -0.086 24.828 1.00 94.50 98 SER A CA 1
ATOM 776 C C . SER A 1 98 ? -20.141 0.827 24.972 1.00 94.50 98 SER A C 1
ATOM 778 O O . SER A 1 98 ? -19.434 1.094 23.992 1.00 94.50 98 SER A O 1
ATOM 780 N N . ALA A 1 99 ? -19.821 1.260 26.197 1.00 94.69 99 ALA A N 1
ATOM 781 C CA . ALA A 1 99 ? -18.598 2.015 26.470 1.00 94.69 99 ALA A CA 1
ATOM 782 C C . ALA A 1 99 ? -17.334 1.170 26.213 1.00 94.69 99 ALA A C 1
ATOM 784 O O . ALA A 1 99 ? -16.379 1.656 25.601 1.00 94.69 99 ALA A O 1
ATOM 785 N N . ALA A 1 100 ? -17.341 -0.108 26.610 1.00 96.00 100 ALA A N 1
ATOM 786 C CA . ALA A 1 100 ? -16.240 -1.038 26.357 1.00 96.00 100 ALA A CA 1
ATOM 787 C C . ALA A 1 100 ? -16.038 -1.308 24.851 1.00 96.00 100 ALA A C 1
ATOM 789 O O . ALA A 1 100 ? -14.909 -1.243 24.369 1.00 96.00 100 ALA A O 1
ATOM 790 N N . GLU A 1 101 ? -17.112 -1.538 24.087 1.00 93.38 101 GLU A N 1
ATOM 791 C CA . GLU A 1 101 ? -17.078 -1.724 22.622 1.00 93.38 101 GLU A CA 1
ATOM 792 C C . GLU A 1 101 ? -16.514 -0.496 21.897 1.00 93.38 101 GLU A C 1
ATOM 794 O O . GLU A 1 101 ? -15.713 -0.606 20.959 1.00 93.38 101 GLU A O 1
ATOM 799 N N . THR A 1 102 ? -16.878 0.696 22.373 1.00 94.06 102 THR A N 1
ATOM 800 C CA . THR A 1 102 ? -16.300 1.942 21.866 1.00 94.06 102 THR A CA 1
ATOM 801 C C . THR A 1 102 ? -14.800 1.993 22.150 1.00 94.06 102 THR A C 1
ATOM 803 O O . THR A 1 102 ? -14.019 2.310 21.252 1.00 94.06 102 THR A O 1
ATOM 806 N N . GLY A 1 103 ? -14.375 1.612 23.359 1.00 94.50 103 GLY A N 1
ATOM 807 C CA . GLY A 1 103 ? -12.962 1.474 23.712 1.00 94.50 103 GLY A CA 1
ATOM 808 C C . GLY A 1 103 ? -12.211 0.512 22.788 1.00 94.50 103 GLY A C 1
ATOM 809 O O . GLY A 1 103 ? -11.160 0.878 22.260 1.00 94.50 103 GLY A O 1
ATOM 810 N N . VAL A 1 104 ? -12.775 -0.668 22.501 1.00 94.31 104 VAL A N 1
ATOM 811 C CA . VAL A 1 104 ? -12.199 -1.631 21.543 1.00 94.31 104 VAL A CA 1
ATOM 812 C C . VAL A 1 104 ? -12.011 -0.989 20.171 1.00 94.31 104 VAL A C 1
ATOM 814 O O . VAL A 1 104 ? -10.932 -1.096 19.593 1.00 94.31 104 VAL A O 1
ATOM 817 N N . THR A 1 105 ? -13.004 -0.251 19.673 1.00 90.06 105 THR A N 1
ATOM 818 C CA . THR A 1 105 ? -12.919 0.426 18.369 1.00 90.06 105 THR A CA 1
ATOM 819 C C . THR A 1 105 ? -11.819 1.497 18.355 1.00 90.06 105 THR A C 1
ATOM 821 O O . THR A 1 105 ? -11.095 1.640 17.367 1.00 90.06 105 THR A O 1
ATOM 824 N N . ARG A 1 106 ? -11.628 2.232 19.461 1.00 92.25 106 ARG A N 1
ATOM 825 C CA . ARG A 1 106 ? -10.537 3.216 19.603 1.00 92.25 106 ARG A CA 1
ATOM 826 C C . ARG A 1 106 ? -9.161 2.546 19.579 1.00 92.25 106 ARG A C 1
ATOM 828 O O . ARG A 1 106 ? -8.286 3.017 18.854 1.00 92.25 106 ARG A O 1
ATOM 835 N N . TYR A 1 107 ? -8.974 1.440 20.300 1.00 94.31 107 TYR A N 1
ATOM 836 C CA . TYR A 1 107 ? -7.715 0.684 20.260 1.00 94.31 107 TYR A CA 1
ATOM 837 C C . TYR A 1 107 ? -7.491 0.010 18.909 1.00 94.31 107 TYR A C 1
ATOM 839 O O . TYR A 1 107 ? -6.382 0.052 18.390 1.00 94.31 107 TYR A O 1
ATOM 847 N N . GLN A 1 108 ? -8.534 -0.515 18.270 1.00 88.50 108 GLN A N 1
ATOM 848 C CA . GLN A 1 108 ? -8.428 -1.037 16.912 1.00 88.50 108 GLN A CA 1
ATOM 849 C C . GLN A 1 108 ? -7.996 0.062 15.933 1.00 88.50 108 GLN A C 1
ATOM 851 O O . GLN A 1 108 ? -7.138 -0.175 15.089 1.00 88.50 108 GLN A O 1
ATOM 856 N N . SER A 1 109 ? -8.515 1.286 16.074 1.00 83.00 109 SER A N 1
ATOM 857 C CA . SER A 1 109 ? -8.053 2.439 15.295 1.00 83.00 109 SER A CA 1
ATOM 858 C C . SER A 1 109 ? -6.589 2.792 15.580 1.00 83.00 109 SER A C 1
ATOM 860 O O . SER A 1 109 ? -5.868 3.132 14.643 1.00 83.00 109 SER A O 1
ATOM 862 N N . LEU A 1 110 ? -6.140 2.715 16.839 1.00 87.88 110 LEU A N 1
ATOM 863 C CA . LEU A 1 110 ? -4.740 2.942 17.216 1.00 87.88 110 LEU A CA 1
ATOM 864 C C . LEU A 1 110 ? -3.816 1.906 16.566 1.00 87.88 110 LEU A C 1
ATOM 866 O O . LEU A 1 110 ? -2.809 2.277 15.965 1.00 87.88 110 LEU A O 1
ATOM 870 N N . ILE A 1 111 ? -4.182 0.625 16.639 1.00 88.44 111 ILE A N 1
ATOM 871 C CA . ILE A 1 111 ? -3.418 -0.466 16.032 1.00 88.44 111 ILE A CA 1
ATOM 872 C C . ILE A 1 111 ? -3.467 -0.364 14.497 1.00 88.44 111 ILE A C 1
ATOM 874 O O . ILE A 1 111 ? -2.464 -0.578 13.827 1.00 88.44 111 ILE A O 1
ATOM 878 N N . ASN A 1 112 ? -4.602 0.020 13.907 1.00 77.75 112 ASN A N 1
ATOM 879 C CA . ASN A 1 112 ? -4.705 0.234 12.462 1.00 77.75 112 ASN A CA 1
ATOM 880 C C . ASN A 1 112 ? -3.788 1.365 11.977 1.00 77.75 112 ASN A C 1
ATOM 882 O O . ASN A 1 112 ? -3.254 1.270 10.872 1.00 77.75 112 ASN A O 1
ATOM 886 N N . LYS A 1 113 ? -3.619 2.413 12.794 1.00 76.38 113 LYS A N 1
ATOM 887 C CA . LYS A 1 113 ? -2.718 3.535 12.518 1.00 76.38 113 LYS A CA 1
ATOM 888 C C . LYS A 1 113 ? -1.248 3.133 12.664 1.00 76.38 113 LYS A C 1
ATOM 890 O O . LYS A 1 113 ? -0.448 3.509 11.820 1.00 76.38 113 LYS A O 1
ATOM 895 N N . ASN A 1 114 ? -0.915 2.346 13.690 1.00 81.62 114 ASN A N 1
ATOM 896 C CA . ASN A 1 114 ? 0.442 1.872 13.969 1.00 81.62 114 ASN A CA 1
ATOM 897 C C . ASN A 1 114 ? 0.484 0.337 13.918 1.00 81.62 114 ASN A C 1
ATOM 899 O O . ASN A 1 114 ? 0.549 -0.326 14.951 1.00 81.62 114 ASN A O 1
ATOM 903 N N . ARG A 1 115 ? 0.418 -0.249 12.717 1.00 81.62 115 ARG A N 1
ATOM 904 C CA . ARG A 1 115 ? 0.238 -1.707 12.526 1.00 81.62 115 ARG A CA 1
ATOM 905 C C . ARG A 1 115 ? 1.285 -2.561 13.239 1.00 81.62 115 ARG A C 1
ATOM 907 O O . ARG A 1 115 ? 0.954 -3.648 13.707 1.00 81.62 115 ARG A O 1
ATOM 914 N N . VAL A 1 116 ? 2.512 -2.056 13.353 1.00 85.25 116 VAL A N 1
ATOM 915 C CA . VAL A 1 116 ? 3.628 -2.735 14.023 1.00 85.25 116 VAL A CA 1
ATOM 916 C C . VAL A 1 116 ? 3.328 -3.048 15.491 1.00 85.25 116 VAL A C 1
ATOM 918 O O . VAL A 1 116 ? 3.727 -4.105 15.972 1.00 85.25 116 VAL A O 1
ATOM 921 N N . ILE A 1 117 ? 2.536 -2.222 16.191 1.00 90.94 117 ILE A N 1
ATOM 922 C CA . ILE A 1 117 ? 2.255 -2.425 17.625 1.00 90.94 117 ILE A CA 1
ATOM 923 C C . ILE A 1 117 ? 1.388 -3.655 17.890 1.00 90.94 117 ILE A C 1
ATOM 925 O O . ILE A 1 117 ? 1.374 -4.156 19.011 1.00 90.94 117 ILE A O 1
ATOM 929 N N . ALA A 1 118 ? 0.686 -4.170 16.875 1.00 91.69 118 ALA A N 1
ATOM 930 C CA . ALA A 1 118 ? -0.126 -5.376 17.006 1.00 91.69 118 ALA A CA 1
ATOM 931 C C . ALA A 1 118 ? 0.709 -6.594 17.436 1.00 91.69 118 ALA A C 1
ATOM 933 O O . ALA A 1 118 ? 0.181 -7.512 18.056 1.00 91.69 118 ALA A O 1
ATOM 934 N N . MET A 1 119 ? 2.007 -6.591 17.125 1.00 92.81 119 MET A N 1
ATOM 935 C CA . MET A 1 119 ? 2.940 -7.687 17.393 1.00 92.81 119 MET A CA 1
ATOM 936 C C . MET A 1 119 ? 3.628 -7.581 18.761 1.00 92.81 119 MET A C 1
ATOM 938 O O . MET A 1 119 ? 4.447 -8.434 19.102 1.00 92.81 119 MET A O 1
ATOM 942 N N . TYR A 1 120 ? 3.332 -6.540 19.539 1.00 94.69 120 TYR A N 1
ATOM 943 C CA . TYR A 1 120 ? 3.977 -6.262 20.821 1.00 94.69 120 TYR A CA 1
ATOM 944 C C . TYR A 1 120 ? 2.923 -6.160 21.910 1.00 94.69 120 TYR A C 1
ATOM 946 O O . TYR A 1 120 ? 1.883 -5.542 21.711 1.00 94.69 120 TYR A O 1
ATOM 954 N N . SER A 1 121 ? 3.171 -6.781 23.061 1.00 96.06 121 SER A N 1
ATOM 955 C CA . SER A 1 121 ? 2.235 -6.694 24.185 1.00 96.06 121 SER A CA 1
ATOM 956 C C . SER A 1 121 ? 2.264 -5.300 24.814 1.00 96.06 121 SER A C 1
ATOM 958 O O . SER A 1 121 ? 3.157 -4.489 24.556 1.00 96.06 121 SER A O 1
ATOM 960 N N . ARG A 1 122 ? 1.281 -5.014 25.667 1.00 95.56 122 ARG A N 1
ATOM 961 C CA . ARG A 1 122 ? 1.204 -3.775 26.434 1.00 95.56 122 ARG A CA 1
ATOM 962 C C . ARG A 1 122 ? 2.464 -3.580 27.271 1.00 95.56 122 ARG A C 1
ATOM 964 O O . ARG A 1 122 ? 3.050 -2.502 27.248 1.00 95.56 122 ARG A O 1
ATOM 971 N N . THR A 1 123 ? 2.860 -4.624 27.993 1.00 91.50 123 THR A N 1
ATOM 972 C CA . THR A 1 123 ? 4.061 -4.677 28.830 1.00 91.50 123 THR A CA 1
ATOM 973 C C . THR A 1 123 ? 5.177 -5.467 28.135 1.00 91.50 123 THR A C 1
ATOM 975 O O . THR A 1 123 ? 4.929 -6.248 27.215 1.00 91.50 123 THR A O 1
ATOM 978 N N . GLY A 1 124 ? 6.422 -5.255 28.569 1.00 86.62 124 GLY A N 1
ATOM 979 C CA . GLY A 1 124 ? 7.614 -5.896 28.003 1.00 86.62 124 GLY A CA 1
ATOM 980 C C . GLY A 1 124 ? 8.593 -4.904 27.373 1.00 86.62 124 GLY A C 1
ATOM 981 O O . GLY A 1 124 ? 8.367 -3.691 27.383 1.00 86.62 124 GLY A O 1
ATOM 982 N N . THR A 1 125 ? 9.693 -5.439 26.842 1.00 85.38 125 THR A N 1
ATOM 983 C CA . THR A 1 125 ? 10.743 -4.661 26.175 1.00 85.38 125 THR A CA 1
ATOM 984 C C . THR A 1 125 ? 11.096 -5.331 24.840 1.00 85.38 125 THR A C 1
ATOM 986 O O . THR A 1 125 ? 11.811 -6.333 24.857 1.00 85.38 125 THR A O 1
ATOM 989 N N . PRO A 1 126 ? 10.627 -4.804 23.694 1.00 90.12 126 PRO A N 1
ATOM 990 C CA . PRO A 1 126 ? 9.753 -3.633 23.552 1.00 90.12 126 PRO A CA 1
ATOM 991 C C . PRO A 1 126 ? 8.255 -3.962 23.742 1.00 90.12 126 PRO A C 1
ATOM 993 O O . PRO A 1 126 ? 7.794 -5.043 23.388 1.00 90.12 126 PRO A O 1
ATOM 996 N N . GLY A 1 127 ? 7.482 -3.017 24.286 1.00 92.25 127 GLY A N 1
ATOM 997 C CA . GLY A 1 127 ? 6.030 -3.124 24.499 1.00 92.25 127 GLY A CA 1
ATOM 998 C C . GLY A 1 127 ? 5.342 -1.759 24.403 1.00 92.25 127 GLY A C 1
ATOM 999 O O . GLY A 1 127 ? 6.013 -0.740 24.261 1.00 92.25 127 GLY A O 1
ATOM 1000 N N . TRP A 1 128 ? 4.009 -1.687 24.480 1.00 94.62 128 TRP A N 1
ATOM 1001 C CA . TRP A 1 128 ? 3.293 -0.406 24.309 1.00 94.62 128 TRP A CA 1
ATOM 1002 C C . TRP A 1 128 ? 3.640 0.632 25.386 1.00 94.62 128 TRP A C 1
ATOM 1004 O O . TRP A 1 128 ? 3.610 1.825 25.110 1.00 94.62 128 TRP A O 1
ATOM 1014 N N . THR A 1 129 ? 3.991 0.214 26.605 1.00 93.88 129 THR A N 1
ATOM 1015 C CA . THR A 1 129 ? 4.470 1.127 27.661 1.00 93.88 129 THR A CA 1
ATOM 1016 C C . THR A 1 129 ? 5.880 1.666 27.403 1.00 93.88 129 THR A C 1
ATOM 1018 O O . THR A 1 129 ? 6.265 2.675 27.983 1.00 93.88 129 THR A O 1
ATOM 1021 N N . THR A 1 130 ? 6.659 0.986 26.559 1.00 92.12 130 THR A N 1
ATOM 1022 C CA . THR A 1 130 ? 8.036 1.324 26.159 1.00 92.12 130 THR A CA 1
ATOM 1023 C C . THR A 1 130 ? 8.103 1.481 24.644 1.00 92.12 130 THR A C 1
ATOM 1025 O O . THR A 1 130 ? 9.028 1.006 23.984 1.00 92.12 130 THR A O 1
ATOM 1028 N N . ALA A 1 131 ? 7.080 2.132 24.084 1.00 90.25 131 ALA A N 1
ATOM 1029 C CA . ALA A 1 131 ? 6.791 2.078 22.662 1.00 90.25 131 ALA A CA 1
ATOM 1030 C C . ALA A 1 131 ? 7.969 2.550 21.799 1.00 90.25 131 ALA A C 1
ATOM 1032 O O . ALA A 1 131 ? 8.160 1.998 20.731 1.00 90.25 131 ALA A O 1
ATOM 1033 N N . SER A 1 132 ? 8.815 3.467 22.282 1.00 86.81 132 SER A N 1
ATOM 1034 C CA . SER A 1 132 ? 10.019 3.941 21.576 1.00 86.81 132 SER A CA 1
ATOM 1035 C C . SER A 1 132 ? 11.046 2.849 21.251 1.00 86.81 132 SER A C 1
ATOM 1037 O O . SER A 1 132 ? 11.897 3.055 20.391 1.00 86.81 132 SER A O 1
ATOM 1039 N N . GLY A 1 133 ? 10.988 1.694 21.922 1.00 84.25 133 GLY A N 1
ATOM 1040 C CA . GLY A 1 133 ? 11.806 0.524 21.600 1.00 84.25 133 GLY A CA 1
ATOM 1041 C C . GLY A 1 133 ? 11.219 -0.369 20.501 1.00 84.25 133 GLY A C 1
ATOM 1042 O O . GLY A 1 133 ? 11.888 -1.309 20.076 1.00 84.25 133 GLY A O 1
ATOM 1043 N N . ILE A 1 134 ? 9.978 -0.125 20.065 1.00 87.00 134 ILE A N 1
ATOM 1044 C CA . ILE A 1 134 ? 9.342 -0.869 18.974 1.00 87.00 134 ILE A CA 1
ATOM 1045 C C . ILE A 1 134 ? 9.951 -0.386 17.648 1.00 87.00 134 ILE A C 1
ATOM 1047 O O . ILE A 1 134 ? 9.855 0.807 17.347 1.00 87.00 134 ILE A O 1
ATOM 1051 N N . PRO A 1 135 ? 10.556 -1.281 16.841 1.00 81.56 135 PRO A N 1
ATOM 1052 C CA . PRO A 1 135 ? 11.066 -0.921 15.526 1.00 81.56 135 PRO A CA 1
ATOM 1053 C C . PRO A 1 135 ? 9.981 -0.274 14.665 1.00 81.56 135 PRO A C 1
ATOM 1055 O O . PRO A 1 135 ? 8.829 -0.706 14.668 1.00 81.56 135 PRO A O 1
ATOM 1058 N N . ASP A 1 136 ? 10.376 0.768 13.943 1.00 72.69 136 ASP A N 1
ATOM 1059 C CA . ASP A 1 136 ? 9.559 1.475 12.959 1.00 72.69 136 ASP A CA 1
ATOM 1060 C C . ASP A 1 136 ? 8.284 2.168 13.501 1.00 72.69 136 ASP A C 1
ATOM 1062 O O . ASP A 1 136 ? 7.466 2.667 12.745 1.00 72.69 136 ASP A O 1
ATOM 1066 N N . ILE A 1 137 ? 8.099 2.296 14.820 1.00 77.94 137 ILE A N 1
ATOM 1067 C CA . ILE A 1 137 ? 6.907 2.968 15.383 1.00 77.94 137 ILE A CA 1
ATOM 1068 C C . ILE A 1 137 ? 6.896 4.500 15.207 1.00 77.94 137 ILE A C 1
ATOM 1070 O O . ILE A 1 137 ? 5.837 5.128 15.197 1.00 77.94 137 ILE A O 1
ATOM 1074 N N . ASP A 1 138 ? 8.085 5.099 15.123 1.00 70.50 138 ASP A N 1
ATOM 1075 C CA . ASP A 1 138 ? 8.341 6.546 15.095 1.00 70.50 138 ASP A CA 1
ATOM 1076 C C . ASP A 1 138 ? 8.994 6.973 13.774 1.00 70.50 138 ASP A C 1
ATOM 1078 O O . ASP A 1 138 ? 9.624 8.027 13.686 1.00 70.50 138 ASP A O 1
ATOM 1082 N N . THR A 1 139 ? 8.803 6.201 12.701 1.00 63.09 139 THR A N 1
ATOM 1083 C CA . THR A 1 139 ? 9.208 6.599 11.338 1.00 63.09 139 THR A CA 1
ATOM 1084 C C . THR A 1 139 ? 8.605 7.941 10.910 1.00 63.09 139 THR A C 1
ATOM 1086 O O . THR A 1 139 ? 9.082 8.569 9.966 1.00 63.09 139 THR A O 1
ATOM 1089 N N . CYS A 1 140 ? 7.618 8.432 11.666 1.00 57.84 140 CYS A N 1
ATOM 1090 C CA . CYS A 1 140 ? 7.093 9.782 11.603 1.00 57.84 140 CYS A CA 1
ATOM 1091 C C . CYS A 1 140 ? 7.340 10.608 12.845 1.00 57.84 140 CYS A C 1
ATOM 1093 O O . CYS A 1 140 ? 7.022 10.191 13.955 1.00 57.84 140 CYS A O 1
ATOM 1095 N N . THR A 1 141 ? 7.712 11.870 12.623 1.00 51.56 141 THR A N 1
ATOM 1096 C CA . THR A 1 141 ? 7.884 12.956 13.606 1.00 51.56 141 THR A CA 1
ATOM 1097 C C . THR A 1 141 ? 6.631 13.301 14.441 1.00 51.56 141 THR A C 1
ATOM 1099 O O . THR A 1 141 ? 6.586 14.335 15.098 1.00 51.56 141 THR A O 1
ATOM 1102 N N . GLY A 1 142 ? 5.605 12.446 14.458 1.00 56.59 142 GLY A N 1
ATOM 1103 C CA . GLY A 1 142 ? 4.318 12.643 15.127 1.00 56.59 142 GLY A CA 1
ATOM 1104 C C . GLY A 1 142 ? 4.145 11.926 16.469 1.00 56.59 142 GLY A C 1
ATOM 1105 O O . GLY A 1 142 ? 3.014 11.858 16.954 1.00 56.59 142 GLY A O 1
ATOM 1106 N N . GLY A 1 143 ? 5.216 11.384 17.059 1.00 67.25 143 GLY A N 1
ATOM 1107 C CA . GLY A 1 143 ? 5.167 10.724 18.365 1.00 67.25 143 GLY A CA 1
ATOM 1108 C C . GLY A 1 143 ? 4.248 9.506 18.363 1.00 67.25 143 GLY A C 1
ATOM 1109 O O . GLY A 1 143 ? 3.358 9.420 19.207 1.00 67.25 143 GLY A O 1
ATOM 1110 N N . GLY A 1 144 ? 4.429 8.588 17.410 1.00 80.31 144 GLY A N 1
ATOM 1111 C CA . GLY A 1 144 ? 3.713 7.312 17.384 1.00 80.31 144 GLY A CA 1
ATOM 1112 C C . GLY A 1 144 ? 3.964 6.539 18.675 1.00 80.31 144 GLY A C 1
ATOM 1113 O O . GLY A 1 144 ? 3.012 6.138 19.348 1.00 80.31 144 GLY A O 1
ATOM 1114 N N . ALA A 1 145 ? 5.225 6.476 19.109 1.00 86.88 145 ALA A N 1
ATOM 1115 C CA . ALA A 1 145 ? 5.592 5.952 20.414 1.00 86.88 145 ALA A CA 1
ATOM 1116 C C . ALA A 1 145 ? 4.917 6.724 21.550 1.00 86.88 145 ALA A C 1
ATOM 1118 O O . ALA A 1 145 ? 4.383 6.107 22.466 1.00 86.88 145 ALA A O 1
ATOM 1119 N N . SER A 1 146 ? 4.875 8.058 21.494 1.00 88.31 146 SER A N 1
ATOM 1120 C CA . SER A 1 146 ? 4.212 8.873 22.521 1.00 88.31 146 SER A CA 1
ATOM 1121 C C . SER A 1 146 ? 2.702 8.627 22.578 1.00 88.31 146 SER A C 1
ATOM 1123 O O . SER A 1 146 ? 2.147 8.522 23.666 1.00 88.31 146 SER A O 1
ATOM 1125 N N . GLN A 1 147 ? 2.028 8.486 21.433 1.00 89.50 147 GLN A N 1
ATOM 1126 C CA . GLN A 1 147 ? 0.597 8.175 21.340 1.00 89.50 147 GLN A CA 1
ATOM 1127 C C . GLN A 1 147 ? 0.299 6.777 21.874 1.00 89.50 147 GLN A C 1
ATOM 1129 O O . GLN A 1 147 ? -0.666 6.602 22.614 1.00 89.50 147 GLN A O 1
ATOM 1134 N N . VAL A 1 148 ? 1.129 5.795 21.521 1.00 91.69 148 VAL A N 1
ATOM 1135 C CA . VAL A 1 148 ? 0.989 4.406 21.969 1.00 91.69 148 VAL A CA 1
ATOM 1136 C C . VAL A 1 148 ? 1.298 4.290 23.460 1.00 91.69 148 VAL A C 1
ATOM 1138 O O . VAL A 1 148 ? 0.502 3.705 24.185 1.00 91.69 148 VAL A O 1
ATOM 1141 N N . THR A 1 149 ? 2.357 4.940 23.944 1.00 93.12 149 THR A N 1
ATOM 1142 C CA . THR A 1 149 ? 2.706 5.008 25.374 1.00 93.12 149 THR A CA 1
ATOM 1143 C C . THR A 1 149 ? 1.611 5.705 26.168 1.00 93.12 149 THR A C 1
ATOM 1145 O O . THR A 1 149 ? 1.174 5.195 27.198 1.00 93.12 149 THR A O 1
ATOM 1148 N N . ALA A 1 150 ? 1.101 6.833 25.665 1.00 92.00 150 ALA A N 1
ATOM 1149 C CA . ALA A 1 150 ? -0.023 7.518 26.277 1.00 92.00 150 ALA A CA 1
ATOM 1150 C C . ALA A 1 150 ? -1.252 6.614 26.299 1.00 92.00 150 ALA A C 1
ATOM 1152 O O . ALA A 1 150 ? -1.913 6.562 27.321 1.00 92.00 150 ALA A O 1
ATOM 1153 N N . ALA A 1 151 ? -1.570 5.891 25.221 1.00 92.38 151 ALA A N 1
ATOM 1154 C CA . ALA A 1 151 ? -2.690 4.950 25.166 1.00 92.38 151 ALA A CA 1
ATOM 1155 C C . ALA A 1 151 ? -2.487 3.689 26.025 1.00 92.38 151 ALA A C 1
ATOM 1157 O O . ALA A 1 151 ? -3.466 3.086 26.440 1.00 92.38 151 ALA A O 1
ATOM 1158 N N . ALA A 1 152 ? -1.251 3.303 26.342 1.00 94.69 152 ALA A N 1
ATOM 1159 C CA . ALA A 1 152 ? -0.949 2.119 27.146 1.00 94.69 152 ALA A CA 1
ATOM 1160 C C . ALA A 1 152 ? -1.283 2.278 28.644 1.00 94.69 152 ALA A C 1
ATOM 1162 O O . ALA A 1 152 ? -1.127 1.319 29.414 1.00 94.69 152 ALA A O 1
ATOM 1163 N N . THR A 1 153 ? -1.722 3.463 29.085 1.00 92.75 153 THR A N 1
ATOM 1164 C CA . THR A 1 153 ? -2.131 3.692 30.476 1.00 92.75 153 THR A CA 1
ATOM 1165 C C . THR A 1 153 ? -3.434 2.960 30.814 1.00 92.75 153 THR A C 1
ATOM 1167 O O . THR A 1 153 ? -4.327 2.800 29.984 1.00 92.75 153 THR A O 1
ATOM 1170 N N . THR A 1 154 ? -3.560 2.527 32.070 1.00 94.06 154 THR A N 1
ATOM 1171 C CA . THR A 1 154 ? -4.784 1.920 32.643 1.00 94.06 154 THR A CA 1
ATOM 1172 C C . THR A 1 154 ? -5.811 2.949 33.111 1.00 94.06 154 THR A C 1
ATOM 1174 O O . THR A 1 154 ? -6.765 2.607 33.814 1.00 94.06 154 THR A O 1
ATOM 1177 N N . ASP A 1 155 ? -5.610 4.216 32.764 1.00 94.00 155 ASP A N 1
ATOM 1178 C CA . ASP A 1 155 ? -6.467 5.300 33.216 1.00 94.00 155 ASP A CA 1
ATOM 1179 C C . ASP A 1 155 ? -7.806 5.285 32.481 1.00 94.00 155 ASP A C 1
ATOM 1181 O O . ASP A 1 155 ? -7.893 4.956 31.294 1.00 94.00 155 ASP A O 1
ATOM 1185 N N . TRP A 1 156 ? -8.858 5.679 33.196 1.00 93.69 156 TRP A N 1
ATOM 1186 C CA . TRP A 1 156 ? -10.182 5.857 32.615 1.00 93.69 156 TRP A CA 1
ATOM 1187 C C . TRP A 1 156 ? -10.206 7.034 31.645 1.00 93.69 156 TRP A C 1
ATOM 1189 O O . TRP A 1 156 ? -9.759 8.137 31.967 1.00 93.69 156 TRP A O 1
ATOM 1199 N N . ARG A 1 157 ? -10.781 6.795 30.467 1.00 93.62 157 ARG A N 1
ATOM 1200 C CA . ARG A 1 157 ? -10.982 7.785 29.408 1.00 93.62 157 ARG A CA 1
ATOM 1201 C C . ARG A 1 157 ? -12.452 7.926 29.107 1.00 93.62 157 ARG A C 1
ATOM 1203 O O . ARG A 1 157 ? -13.153 6.926 28.988 1.00 93.62 157 ARG A O 1
ATOM 1210 N N . ASP A 1 158 ? -12.897 9.160 28.939 1.00 93.44 158 ASP A N 1
ATOM 1211 C CA . ASP A 1 158 ? -14.265 9.439 28.525 1.00 93.44 158 ASP A CA 1
ATOM 1212 C C . ASP A 1 158 ? -14.499 8.929 27.094 1.00 93.44 158 ASP A C 1
ATOM 1214 O O . ASP A 1 158 ? -13.651 9.089 26.210 1.00 93.44 158 ASP A O 1
ATOM 1218 N N . VAL A 1 159 ? -15.645 8.279 26.869 1.00 93.19 159 VAL A N 1
ATOM 1219 C CA . VAL A 1 159 ? -16.091 7.893 25.518 1.00 93.19 159 VAL A CA 1
ATOM 1220 C C . VAL A 1 159 ? -16.274 9.143 24.654 1.00 93.19 159 VAL A C 1
ATOM 1222 O O . VAL A 1 159 ? -15.869 9.168 23.488 1.00 93.19 159 VAL A O 1
ATOM 1225 N N . ASP A 1 160 ? -16.836 10.180 25.272 1.00 91.81 160 ASP A N 1
ATOM 1226 C CA . ASP A 1 160 ? -16.978 11.528 24.750 1.00 91.81 160 ASP A CA 1
ATOM 1227 C C . ASP A 1 160 ? -16.583 12.518 25.854 1.00 91.81 160 ASP A C 1
ATOM 1229 O O . ASP A 1 160 ? -17.205 12.563 26.914 1.00 91.81 160 ASP A O 1
ATOM 1233 N N . SER A 1 161 ? -15.541 13.317 25.621 1.00 89.00 161 SER A N 1
ATOM 1234 C CA . SER A 1 161 ? -15.075 14.315 26.592 1.00 89.00 161 SER A CA 1
ATOM 1235 C C . SER A 1 161 ? -16.089 15.435 26.845 1.00 89.00 161 SER A C 1
ATOM 1237 O O . SER A 1 161 ? -15.962 16.155 27.832 1.00 89.00 161 SER A O 1
ATOM 1239 N N . SER A 1 162 ? -17.065 15.612 25.949 1.00 89.00 162 SER A N 1
ATOM 1240 C CA . SER A 1 162 ? -18.148 16.588 26.094 1.00 89.00 162 SER A CA 1
ATOM 1241 C C . SER A 1 162 ? -19.384 16.026 26.805 1.00 89.00 162 SER A C 1
ATOM 1243 O O . SER A 1 162 ? -20.207 16.804 27.285 1.00 89.00 162 SER A O 1
ATOM 1245 N N . ASP A 1 163 ? -19.497 14.698 26.925 1.00 87.06 163 ASP A N 1
ATOM 1246 C CA . ASP A 1 163 ? -20.651 14.023 27.517 1.00 87.06 163 ASP A CA 1
ATOM 1247 C C . ASP A 1 163 ? -20.227 12.817 28.373 1.00 87.06 163 ASP A C 1
ATOM 1249 O O . ASP A 1 163 ? -20.102 11.681 27.905 1.00 87.06 163 ASP A O 1
ATOM 1253 N N . SER A 1 164 ? -20.074 13.052 29.680 1.00 85.06 164 SER A N 1
ATOM 1254 C CA . SER A 1 164 ? -19.732 12.006 30.652 1.00 85.06 164 SER A CA 1
ATOM 1255 C C . SER A 1 164 ? -20.818 10.931 30.799 1.00 85.06 164 SER A C 1
ATOM 1257 O O . SER A 1 164 ? -20.528 9.830 31.275 1.00 85.06 164 SER A O 1
ATOM 1259 N N . SER A 1 165 ? -22.054 11.181 30.347 1.00 86.56 165 SER A N 1
ATOM 1260 C CA . SER A 1 165 ? -23.132 10.186 30.403 1.00 86.56 165 SER A CA 1
ATOM 1261 C C . SER A 1 165 ? -22.918 9.015 29.438 1.00 86.56 165 SER A C 1
ATOM 1263 O O . SER A 1 165 ? -23.499 7.945 29.632 1.00 86.56 165 SER A O 1
ATOM 1265 N N . LYS A 1 166 ? -22.039 9.173 28.436 1.00 91.12 166 LYS A N 1
ATOM 1266 C CA . LYS A 1 166 ? -21.636 8.098 27.511 1.00 91.12 166 LYS A CA 1
ATOM 1267 C C . LYS A 1 166 ? -20.716 7.057 28.147 1.00 91.12 166 LYS A C 1
ATOM 1269 O O . LYS A 1 166 ? -20.444 6.031 27.528 1.00 91.12 166 LYS A O 1
ATOM 1274 N N . GLY A 1 167 ? -20.271 7.296 29.379 1.00 93.56 167 GLY A N 1
ATOM 1275 C CA . GLY A 1 167 ? -19.393 6.397 30.108 1.00 93.56 167 GLY A CA 1
ATOM 1276 C C . GLY A 1 167 ? -17.920 6.595 29.786 1.00 93.56 167 GLY A C 1
ATOM 1277 O O . GLY A 1 167 ? -17.503 7.532 29.102 1.00 93.56 167 GLY A O 1
ATOM 1278 N N . GLN A 1 168 ? -17.123 5.682 30.320 1.00 95.50 168 GLN A N 1
ATOM 1279 C CA . GLN A 1 168 ? -15.675 5.680 30.211 1.00 95.50 168 GLN A CA 1
ATOM 1280 C C . GLN A 1 168 ? -15.168 4.294 29.843 1.00 95.50 168 GLN A C 1
ATOM 1282 O O . GLN A 1 168 ? -15.821 3.294 30.132 1.00 95.50 168 GLN A O 1
ATOM 1287 N N . TYR A 1 169 ? -13.974 4.231 29.267 1.00 96.56 169 TYR A N 1
ATOM 1288 C CA . TYR A 1 169 ? -13.271 2.988 28.985 1.00 96.56 169 TYR A CA 1
ATOM 1289 C C . TYR A 1 169 ? -11.817 3.056 29.454 1.00 96.56 169 TYR A C 1
ATOM 1291 O O . TYR A 1 169 ? -11.247 4.140 29.586 1.00 96.56 169 TYR A O 1
ATOM 1299 N N . ARG A 1 170 ? -11.201 1.900 29.701 1.00 95.94 170 ARG A N 1
ATOM 1300 C CA . ARG A 1 170 ? -9.763 1.786 29.981 1.00 95.94 170 ARG A CA 1
ATOM 1301 C C . ARG A 1 170 ? -9.179 0.501 29.414 1.00 95.94 170 ARG A C 1
ATOM 1303 O O . ARG A 1 170 ? -9.878 -0.505 29.290 1.00 95.94 170 ARG A O 1
ATOM 1310 N N . LEU A 1 171 ? -7.885 0.538 29.113 1.00 96.81 171 LEU A N 1
ATOM 1311 C CA . LEU A 1 171 ? -7.115 -0.658 28.785 1.00 96.81 171 LEU A CA 1
ATOM 1312 C C . LEU A 1 171 ? -6.783 -1.416 30.064 1.00 96.81 171 LEU A C 1
ATOM 1314 O O . LEU A 1 171 ? -6.235 -0.833 30.997 1.00 96.81 171 LEU A O 1
ATOM 1318 N N . ILE A 1 172 ? -7.096 -2.707 30.093 1.00 96.62 172 ILE A N 1
ATOM 1319 C CA . ILE A 1 172 ? -6.638 -3.612 31.148 1.00 96.62 172 ILE A CA 1
ATOM 1320 C C . ILE A 1 172 ? -5.355 -4.280 30.703 1.00 96.62 172 ILE A C 1
ATOM 1322 O O . ILE A 1 172 ? -4.346 -4.184 31.398 1.00 96.62 172 ILE A O 1
ATOM 1326 N N . ASP A 1 173 ? -5.364 -4.890 29.522 1.00 96.75 173 ASP A N 1
ATOM 1327 C CA . ASP A 1 173 ? -4.174 -5.528 28.985 1.00 96.75 173 ASP A CA 1
ATOM 1328 C C . ASP A 1 173 ? -4.231 -5.687 27.464 1.00 96.75 173 ASP A C 1
ATOM 1330 O O . ASP A 1 173 ? -5.301 -5.646 26.852 1.00 96.75 173 ASP A O 1
ATOM 1334 N N . TYR A 1 174 ? -3.058 -5.867 26.866 1.00 97.25 174 TYR A N 1
ATOM 1335 C CA . TYR A 1 174 ? -2.906 -6.356 25.502 1.00 97.25 174 TYR A CA 1
ATOM 1336 C C . TYR A 1 174 ? -1.760 -7.362 25.484 1.00 97.25 174 TYR A C 1
ATOM 1338 O O . TYR A 1 174 ? -0.619 -6.988 25.741 1.00 97.25 174 TYR A O 1
ATOM 1346 N N . THR A 1 175 ? -2.028 -8.625 25.170 1.00 96.69 175 THR A N 1
ATOM 1347 C CA . THR A 1 175 ? -0.979 -9.654 25.071 1.00 96.69 175 THR A CA 1
ATOM 1348 C C . THR A 1 175 ? -0.854 -10.152 23.644 1.00 96.69 175 THR A C 1
ATOM 1350 O O . THR A 1 175 ? -1.838 -10.217 22.917 1.00 96.69 175 THR A O 1
ATOM 1353 N N . TYR A 1 176 ? 0.363 -10.482 23.218 1.00 95.88 176 TYR A N 1
ATOM 1354 C CA . TYR A 1 176 ? 0.624 -11.037 21.893 1.00 95.88 176 TYR A CA 1
ATOM 1355 C C . TYR A 1 176 ? 1.335 -12.382 22.021 1.00 95.88 176 TYR A C 1
ATOM 1357 O O . TYR A 1 176 ? 2.343 -12.490 22.717 1.00 95.88 176 TYR A O 1
ATOM 1365 N N . SER A 1 177 ? 0.810 -13.394 21.335 1.00 93.38 177 SER A N 1
ATOM 1366 C CA . SER A 1 177 ? 1.295 -14.777 21.353 1.00 93.38 177 SER A CA 1
ATOM 1367 C C . SER A 1 177 ? 1.456 -15.290 19.914 1.00 93.38 177 SER A C 1
ATOM 1369 O O . SER A 1 177 ? 0.641 -14.917 19.065 1.00 93.38 177 SER A O 1
ATOM 1371 N N . PRO A 1 178 ? 2.461 -16.132 19.594 1.00 89.62 178 PRO A N 1
ATOM 1372 C CA . PRO A 1 178 ? 3.360 -16.836 20.521 1.00 89.62 178 PRO A CA 1
ATOM 1373 C C . PRO A 1 178 ? 4.653 -16.096 20.889 1.00 89.62 178 PRO A C 1
ATOM 1375 O O . PRO A 1 178 ? 5.221 -16.359 21.946 1.00 89.62 178 PRO A O 1
ATOM 1378 N N . THR A 1 179 ? 5.158 -15.193 20.047 1.00 90.50 179 THR A N 1
ATOM 1379 C CA . THR A 1 179 ? 6.442 -14.509 20.285 1.00 90.50 179 THR A CA 1
ATOM 1380 C C . THR A 1 179 ? 6.366 -13.071 19.801 1.00 90.50 179 THR A C 1
ATOM 1382 O O . THR A 1 179 ? 6.076 -12.837 18.632 1.00 90.50 179 THR A O 1
ATOM 1385 N N . GLN A 1 180 ? 6.629 -12.106 20.688 1.00 89.31 180 GLN A N 1
ATOM 1386 C CA . GLN A 1 180 ? 6.596 -10.679 20.351 1.00 89.31 180 GLN A CA 1
ATOM 1387 C C . GLN A 1 180 ? 7.490 -10.358 19.150 1.00 89.31 180 GLN A C 1
ATOM 1389 O O . GLN A 1 180 ? 8.608 -10.858 19.042 1.00 89.31 180 GLN A O 1
ATOM 1394 N N . GLY A 1 181 ? 6.987 -9.527 18.239 1.00 84.69 181 GLY A N 1
ATOM 1395 C CA . GLY A 1 181 ? 7.711 -9.135 17.030 1.00 84.69 181 GLY A CA 1
ATOM 1396 C C . GLY A 1 181 ? 7.763 -10.198 15.922 1.00 84.69 181 GLY A C 1
ATOM 1397 O O . GLY A 1 181 ? 8.369 -9.942 14.885 1.00 84.69 181 GLY A O 1
ATOM 1398 N N . VAL A 1 182 ? 7.120 -11.362 16.084 1.00 87.12 182 VAL A N 1
ATOM 1399 C CA . VAL A 1 182 ? 7.120 -12.440 15.077 1.00 87.12 182 VAL A CA 1
ATOM 1400 C C . VAL A 1 182 ? 5.702 -12.728 14.589 1.00 87.12 182 VAL A C 1
ATOM 1402 O O . VAL A 1 182 ? 4.784 -12.895 15.387 1.00 87.12 182 VAL A O 1
ATOM 1405 N N . LEU A 1 183 ? 5.516 -12.797 13.269 1.00 85.56 183 LEU A N 1
ATOM 1406 C CA . LEU A 1 183 ? 4.257 -13.185 12.622 1.00 85.56 183 LEU A CA 1
ATOM 1407 C C . LEU A 1 183 ? 4.281 -14.665 12.197 1.00 85.56 183 LEU A C 1
ATOM 1409 O O . LEU A 1 183 ? 5.348 -15.164 11.840 1.00 85.56 183 LEU A O 1
ATOM 1413 N N . PRO A 1 184 ? 3.120 -15.342 12.104 1.00 90.62 184 PRO A N 1
ATOM 1414 C CA . PRO A 1 184 ? 1.798 -14.898 12.550 1.00 90.62 184 PRO A CA 1
ATOM 1415 C C . PRO A 1 184 ? 1.610 -15.076 14.065 1.00 90.62 184 PRO A C 1
ATOM 1417 O O . PRO A 1 184 ? 2.327 -15.837 14.713 1.00 90.62 184 PRO A O 1
ATOM 1420 N N . GLY A 1 185 ? 0.596 -14.419 14.616 1.00 91.50 185 GLY A N 1
ATOM 1421 C CA . GLY A 1 185 ? 0.207 -14.557 16.013 1.00 91.50 185 GLY A CA 1
ATOM 1422 C C . GLY A 1 185 ? -1.203 -14.047 16.281 1.00 91.50 185 GLY A C 1
ATOM 1423 O O . GLY A 1 185 ? -1.974 -13.755 15.367 1.00 91.50 185 GLY A O 1
ATOM 1424 N N . THR A 1 186 ? -1.569 -13.977 17.555 1.00 94.06 186 THR A N 1
ATOM 1425 C CA . THR A 1 186 ? -2.858 -13.452 18.017 1.00 94.06 186 THR A CA 1
ATOM 1426 C C . THR A 1 186 ? -2.617 -12.450 19.133 1.00 94.06 186 THR A C 1
ATOM 1428 O O . THR A 1 186 ? -1.955 -12.759 20.125 1.00 94.06 186 THR A O 1
ATOM 1431 N N . GLY A 1 187 ? -3.158 -11.249 18.949 1.00 95.50 187 GLY A N 1
ATOM 1432 C CA . GLY A 1 187 ? -3.285 -10.240 19.985 1.00 95.50 187 GLY A CA 1
ATOM 1433 C C . GLY A 1 187 ? -4.558 -10.467 20.792 1.00 95.50 187 GLY A C 1
ATOM 1434 O O . GLY A 1 187 ? -5.620 -10.677 20.216 1.00 95.50 187 GLY A O 1
ATOM 1435 N N . VAL A 1 188 ? -4.477 -10.410 22.111 1.00 96.50 188 VAL A N 1
ATOM 1436 C CA . VAL A 1 188 ? -5.626 -10.476 23.012 1.00 96.50 188 VAL A CA 1
ATOM 1437 C C . VAL A 1 188 ? -5.760 -9.120 23.682 1.00 96.50 188 VAL A C 1
ATOM 1439 O O . VAL A 1 188 ? -4.904 -8.737 24.476 1.00 96.50 188 VAL A O 1
ATOM 1442 N N . LEU A 1 189 ? -6.811 -8.384 23.330 1.00 96.94 189 LEU A N 1
ATOM 1443 C CA . LEU A 1 189 ? -7.110 -7.055 23.855 1.00 96.94 189 LEU A CA 1
ATOM 1444 C C . LEU A 1 189 ? -8.188 -7.146 24.935 1.00 96.94 189 LEU A C 1
ATOM 1446 O O . LEU A 1 189 ? -9.301 -7.579 24.643 1.00 96.94 189 LEU A O 1
ATOM 1450 N N . THR A 1 190 ? -7.891 -6.655 26.137 1.00 97.12 190 THR A N 1
ATOM 1451 C CA . THR A 1 190 ? -8.836 -6.623 27.260 1.00 97.12 190 THR A CA 1
ATOM 1452 C C . THR A 1 190 ? -9.155 -5.182 27.649 1.00 97.12 190 THR A C 1
ATOM 1454 O O . THR A 1 190 ? -8.289 -4.439 28.119 1.00 97.12 190 THR A O 1
ATOM 1457 N N . ILE A 1 191 ? -10.416 -4.785 27.467 1.00 96.94 191 ILE A N 1
ATOM 1458 C CA . ILE A 1 191 ? -10.944 -3.442 27.739 1.00 96.94 191 ILE A CA 1
ATOM 1459 C C . ILE A 1 191 ? -12.032 -3.518 28.802 1.00 96.94 191 ILE A C 1
ATOM 1461 O O . ILE A 1 191 ? -12.881 -4.405 28.781 1.00 96.94 191 ILE A O 1
ATOM 1465 N N . GLU A 1 192 ? -12.056 -2.537 29.697 1.00 96.75 192 GLU A N 1
ATOM 1466 C CA . GLU A 1 192 ? -13.203 -2.297 30.568 1.00 96.75 192 GLU A CA 1
ATOM 1467 C C . GLU A 1 192 ? -13.950 -1.039 30.152 1.00 96.75 192 GLU A C 1
ATOM 1469 O O . GLU A 1 192 ? -13.337 -0.040 29.783 1.00 96.75 192 GLU A O 1
ATOM 1474 N N . GLY A 1 193 ? -15.274 -1.089 30.259 1.00 96.25 193 GLY A N 1
ATOM 1475 C CA . GLY A 1 193 ? -16.172 0.052 30.138 1.00 96.25 193 GLY A CA 1
ATOM 1476 C C . GLY A 1 193 ? -16.954 0.247 31.431 1.00 96.25 193 GLY A C 1
ATOM 1477 O O . GLY A 1 193 ? -17.347 -0.736 32.061 1.00 96.25 193 GLY A O 1
ATOM 1478 N N . ARG A 1 194 ? -17.183 1.498 31.837 1.00 94.44 194 ARG A N 1
ATOM 1479 C CA . ARG A 1 194 ? -18.034 1.848 32.981 1.00 94.44 194 ARG A CA 1
ATOM 1480 C C . ARG A 1 194 ? -18.975 3.000 32.663 1.00 94.44 194 ARG A C 1
ATOM 1482 O O . ARG A 1 194 ? -18.674 3.827 31.806 1.00 94.44 194 ARG A O 1
ATOM 1489 N N . VAL A 1 195 ? -20.091 3.063 33.381 1.00 92.75 195 VAL A N 1
ATOM 1490 C CA . VAL A 1 195 ? -21.103 4.129 33.282 1.00 92.75 195 VAL A CA 1
ATOM 1491 C C . VAL A 1 195 ? -21.585 4.559 34.666 1.00 92.75 195 VAL A C 1
ATOM 1493 O O . VAL A 1 195 ? -21.330 3.858 35.644 1.00 92.75 195 VAL A O 1
ATOM 1496 N N . ASN A 1 196 ? -22.315 5.678 34.744 1.00 87.31 196 ASN A N 1
ATOM 1497 C CA . ASN A 1 196 ? -22.849 6.273 35.982 1.00 87.31 196 ASN A CA 1
ATOM 1498 C C . ASN A 1 196 ? -21.771 6.720 36.991 1.00 87.31 196 ASN A C 1
ATOM 1500 O O . ASN A 1 196 ? -21.994 6.742 38.203 1.00 87.31 196 ASN A O 1
ATOM 1504 N N . GLN A 1 197 ? -20.596 7.093 36.488 1.00 87.12 197 GLN A N 1
ATOM 1505 C CA . GLN A 1 197 ? -19.522 7.705 37.265 1.00 87.12 197 GLN A CA 1
ATOM 1506 C C . GLN A 1 197 ? -19.805 9.184 37.582 1.00 87.12 197 GLN A C 1
ATOM 1508 O O . GLN A 1 197 ? -20.485 9.879 36.826 1.00 87.12 197 GLN A O 1
ATOM 1513 N N . VAL A 1 198 ? -19.242 9.678 38.686 1.00 81.81 198 VAL A N 1
ATOM 1514 C CA . VAL A 1 198 ? -19.292 11.097 39.065 1.00 81.81 198 VAL A CA 1
ATOM 1515 C C . VAL A 1 198 ? -17.958 11.753 38.709 1.00 81.81 198 VAL A C 1
ATOM 1517 O O . VAL A 1 198 ? -16.923 11.392 39.267 1.00 81.81 198 VAL A O 1
ATOM 1520 N N . GLY A 1 199 ? -17.983 12.724 37.794 1.00 82.69 199 GLY A N 1
ATOM 1521 C CA . GLY A 1 199 ? -16.794 13.419 37.279 1.00 82.69 199 GLY A CA 1
ATOM 1522 C C . GLY A 1 199 ? -16.394 12.976 35.866 1.00 82.69 199 GLY A C 1
ATOM 1523 O O . GLY A 1 199 ? -17.163 12.309 35.175 1.00 82.69 199 GLY A O 1
ATOM 1524 N N . THR A 1 200 ? -15.194 13.369 35.434 1.00 80.12 200 THR A N 1
ATOM 1525 C CA . THR A 1 200 ? -14.623 13.064 34.109 1.00 80.12 200 THR A CA 1
ATOM 1526 C C . THR A 1 200 ? -13.234 12.441 34.236 1.00 80.12 200 THR A C 1
ATOM 1528 O O . THR A 1 200 ? -12.569 12.571 35.264 1.00 80.12 200 THR A O 1
ATOM 1531 N N . SER A 1 201 ? -12.790 11.748 33.185 1.00 81.88 201 SER A N 1
ATOM 1532 C CA . SER A 1 201 ? -11.443 11.172 33.076 1.00 81.88 201 SER A CA 1
ATOM 1533 C C . SER A 1 201 ? -11.026 10.307 34.289 1.00 81.88 201 SER A C 1
ATOM 1535 O O . SER A 1 201 ? -11.858 9.616 34.890 1.00 81.88 201 SER A O 1
ATOM 1537 N N . SER A 1 202 ? -9.734 10.301 34.640 1.00 77.75 202 SER A N 1
ATOM 1538 C CA . SER A 1 202 ? -9.146 9.460 35.692 1.00 77.75 202 SER A CA 1
ATOM 1539 C C . SER A 1 202 ? -9.526 9.859 37.121 1.00 77.75 202 SER A C 1
ATOM 1541 O O . SER A 1 202 ? -9.329 9.065 38.038 1.00 77.75 202 SER A O 1
ATOM 1543 N N . THR A 1 203 ? -10.097 11.049 37.330 1.00 82.06 203 THR A N 1
ATOM 1544 C CA . THR A 1 203 ? -10.532 11.529 38.653 1.00 82.06 203 THR A CA 1
ATOM 1545 C C . THR A 1 203 ? -11.978 11.155 38.976 1.00 82.06 203 THR A C 1
ATOM 1547 O O . THR A 1 203 ? -12.425 11.359 40.106 1.00 82.06 203 THR A O 1
ATOM 1550 N N . ALA A 1 204 ? -12.714 10.591 38.011 1.00 82.06 204 ALA A N 1
ATOM 1551 C CA . ALA A 1 204 ? -14.103 10.208 38.205 1.00 82.06 204 ALA A CA 1
ATOM 1552 C C . ALA A 1 204 ? -14.245 9.076 39.237 1.00 82.06 204 ALA A C 1
ATOM 1554 O O . ALA A 1 204 ? -13.602 8.021 39.134 1.00 82.06 204 ALA A O 1
ATOM 1555 N N . THR A 1 205 ? -15.130 9.288 40.211 1.00 81.31 205 THR A N 1
ATOM 1556 C CA . THR A 1 205 ? -15.415 8.347 41.299 1.00 81.31 205 THR A CA 1
ATOM 1557 C C . THR A 1 205 ? -16.639 7.493 40.983 1.00 81.31 205 THR A C 1
ATOM 1559 O O . THR A 1 205 ? -17.518 7.879 40.206 1.00 81.31 205 THR A O 1
ATOM 1562 N N . SER A 1 206 ? -16.695 6.296 41.568 1.00 81.94 206 SER A N 1
ATOM 1563 C CA . SER A 1 206 ? -17.851 5.413 41.427 1.00 81.94 206 SER A CA 1
ATOM 1564 C C . SER A 1 206 ? -19.061 6.027 42.133 1.00 81.94 206 SER A C 1
ATOM 1566 O O . SER A 1 206 ? -19.070 6.174 43.355 1.00 81.94 206 SER A O 1
ATOM 1568 N N . GLY A 1 207 ? -20.084 6.384 41.358 1.00 77.38 207 GLY A N 1
ATOM 1569 C CA . GLY A 1 207 ? -21.386 6.791 41.869 1.00 77.38 207 GLY A CA 1
ATOM 1570 C C . GLY A 1 207 ? -22.269 5.595 42.229 1.00 77.38 207 GLY A C 1
ATOM 1571 O O . GLY A 1 207 ? -21.953 4.435 41.939 1.00 77.38 207 GLY A O 1
ATOM 1572 N N . VAL A 1 208 ? -23.425 5.881 42.830 1.00 72.44 208 VAL A N 1
ATOM 1573 C CA . VAL A 1 208 ? -24.480 4.877 43.029 1.00 72.44 208 VAL A CA 1
ATOM 1574 C C . VAL A 1 208 ? -24.949 4.377 41.660 1.00 72.44 208 VAL A C 1
ATOM 1576 O O . VAL A 1 208 ? -25.320 5.177 40.807 1.00 72.44 208 VAL A O 1
ATOM 1579 N N . GLY A 1 209 ? -24.937 3.058 41.454 1.00 77.38 209 GLY A N 1
ATOM 1580 C CA . GLY A 1 209 ? -25.332 2.452 40.177 1.00 77.38 209 GLY A CA 1
ATOM 1581 C C . GLY A 1 209 ? -24.225 2.411 39.120 1.00 77.38 209 GLY A C 1
ATOM 1582 O O . GLY A 1 209 ? -24.526 2.184 37.949 1.00 77.38 209 GLY A O 1
ATOM 1583 N N . THR A 1 210 ? -22.958 2.610 39.506 1.00 85.50 210 THR A N 1
ATOM 1584 C CA . THR A 1 210 ? -21.827 2.358 38.601 1.00 85.50 210 THR A CA 1
ATOM 1585 C C . THR A 1 210 ? -21.826 0.889 38.191 1.00 85.50 210 THR A C 1
ATOM 1587 O O . THR A 1 210 ? -21.740 0.011 39.048 1.00 85.50 210 THR A O 1
ATOM 1590 N N . ALA A 1 211 ? -21.903 0.620 36.889 1.00 88.62 211 ALA A N 1
ATOM 1591 C CA . ALA A 1 211 ? -21.684 -0.716 36.346 1.00 88.62 211 ALA A CA 1
ATOM 1592 C C . ALA A 1 211 ? -20.410 -0.712 35.516 1.00 88.62 211 ALA A C 1
ATOM 1594 O O . ALA A 1 211 ? -20.235 0.157 34.661 1.00 88.62 211 ALA A O 1
ATOM 1595 N N . THR A 1 212 ? -19.564 -1.709 35.753 1.00 93.12 212 THR A N 1
ATOM 1596 C CA . THR A 1 212 ? -18.354 -1.958 34.973 1.00 93.12 212 THR A CA 1
ATOM 1597 C C . THR A 1 212 ? -18.533 -3.265 34.215 1.00 93.12 212 THR A C 1
ATOM 1599 O O . THR A 1 212 ? -19.102 -4.223 34.735 1.00 93.12 212 THR A O 1
ATOM 1602 N N . THR A 1 213 ? -18.059 -3.315 32.978 1.00 94.12 213 THR A N 1
ATOM 1603 C CA . THR A 1 213 ? -18.064 -4.523 32.153 1.00 94.12 213 THR A CA 1
ATOM 1604 C C . THR A 1 213 ? -16.715 -4.699 31.492 1.00 94.12 213 THR A C 1
ATOM 1606 O O . THR A 1 213 ? -16.155 -3.720 30.997 1.00 94.12 213 THR A O 1
ATOM 1609 N N . ARG A 1 214 ? -16.226 -5.937 31.437 1.00 96.50 214 ARG A N 1
ATOM 1610 C CA . ARG A 1 214 ? -14.969 -6.283 30.781 1.00 96.50 214 ARG A CA 1
ATOM 1611 C C . ARG A 1 214 ? -15.227 -7.051 29.490 1.00 96.50 214 ARG A C 1
ATOM 1613 O O . ARG A 1 214 ? -16.066 -7.952 29.443 1.00 96.50 214 ARG A O 1
ATOM 1620 N N . LEU A 1 215 ? -14.500 -6.669 28.450 1.00 95.88 215 LEU A N 1
ATOM 1621 C CA . LEU A 1 215 ? -14.492 -7.302 27.143 1.00 95.88 215 LEU A CA 1
ATOM 1622 C C . LEU A 1 215 ? -13.081 -7.744 26.795 1.00 95.88 215 LEU A C 1
ATOM 1624 O O . LEU A 1 215 ? -12.150 -6.943 26.846 1.00 95.88 215 LEU A O 1
ATOM 1628 N N . GLN A 1 216 ? -12.962 -8.997 26.381 1.00 96.69 216 GLN A N 1
ATOM 1629 C CA . GLN A 1 216 ? -11.771 -9.554 25.774 1.00 96.69 216 GLN A CA 1
ATOM 1630 C C . GLN A 1 216 ? -12.035 -9.815 24.294 1.00 96.69 216 GLN A C 1
ATOM 1632 O O . GLN A 1 216 ? -13.074 -10.356 23.902 1.00 96.69 216 GLN A O 1
ATOM 1637 N N . VAL A 1 217 ? -11.075 -9.424 23.467 1.00 94.94 217 VAL A N 1
ATOM 1638 C CA . VAL A 1 217 ? -11.168 -9.501 22.019 1.00 94.94 217 VAL A CA 1
ATOM 1639 C C . VAL A 1 217 ? -9.911 -10.140 21.459 1.00 94.94 217 VAL A C 1
ATOM 1641 O O . VAL A 1 217 ? -8.802 -9.680 21.732 1.00 94.94 217 VAL A O 1
ATOM 1644 N N . ASN A 1 218 ? -10.091 -11.169 20.634 1.00 93.94 218 ASN A N 1
ATOM 1645 C CA . ASN A 1 218 ? -8.982 -11.806 19.938 1.00 93.94 218 ASN A CA 1
ATOM 1646 C C . ASN A 1 218 ? -8.809 -11.163 18.559 1.00 93.94 218 ASN A C 1
ATOM 1648 O O . ASN A 1 218 ? -9.718 -11.134 17.724 1.00 93.94 218 ASN A O 1
ATOM 1652 N N . ILE A 1 219 ? -7.617 -10.628 18.344 1.00 91.50 219 ILE A N 1
ATOM 1653 C CA . ILE A 1 219 ? -7.192 -9.903 17.160 1.00 91.50 219 ILE A CA 1
ATOM 1654 C C . ILE A 1 219 ? -6.155 -10.779 16.450 1.00 91.50 219 ILE A C 1
ATOM 1656 O O . ILE A 1 219 ? -4.993 -10.809 16.862 1.00 91.50 219 ILE A O 1
ATOM 1660 N N . PRO A 1 220 ? -6.537 -11.532 15.407 1.00 90.38 220 PRO A N 1
ATOM 1661 C CA . PRO A 1 220 ? -5.559 -12.258 14.605 1.00 90.38 220 PRO A CA 1
ATOM 1662 C C . PRO A 1 220 ? -4.567 -11.268 13.983 1.00 90.38 220 PRO A C 1
ATOM 1664 O O . PRO A 1 220 ? -4.965 -10.247 13.428 1.00 90.38 220 PRO A O 1
ATOM 1667 N N . VAL A 1 221 ? -3.273 -11.571 14.063 1.00 89.12 221 VAL A N 1
ATOM 1668 C CA . VAL A 1 221 ? -2.220 -10.800 13.399 1.00 89.12 221 VAL A CA 1
ATOM 1669 C C . VAL A 1 221 ? -1.493 -11.753 12.471 1.00 89.12 221 VAL A C 1
ATOM 1671 O O . VAL A 1 221 ? -0.661 -12.563 12.877 1.00 89.12 221 VAL A O 1
ATOM 1674 N N . ILE A 1 222 ? -1.861 -11.707 11.202 1.00 84.56 222 ILE A N 1
ATOM 1675 C CA . ILE A 1 222 ? -1.320 -12.624 10.207 1.00 84.56 222 ILE A CA 1
ATOM 1676 C C . ILE A 1 222 ? -0.224 -11.936 9.410 1.00 84.56 222 ILE A C 1
ATOM 1678 O O . ILE A 1 222 ? -0.250 -10.723 9.185 1.00 84.56 222 ILE A O 1
ATOM 1682 N N . ASN A 1 223 ? 0.732 -12.736 8.943 1.00 73.81 223 ASN A N 1
ATOM 1683 C CA . ASN A 1 223 ? 1.575 -12.307 7.844 1.00 73.81 223 ASN A CA 1
ATOM 1684 C C . ASN A 1 223 ? 0.678 -12.269 6.608 1.00 73.81 223 ASN A C 1
ATOM 1686 O O . ASN A 1 223 ? 0.232 -13.321 6.151 1.00 73.81 223 ASN A O 1
ATOM 1690 N N . GLN A 1 224 ? 0.344 -11.081 6.110 1.00 63.38 224 GLN A N 1
ATOM 1691 C CA . GLN A 1 224 ? -0.321 -11.007 4.819 1.00 63.38 224 GLN A CA 1
ATOM 1692 C C . GLN A 1 224 ? 0.766 -11.258 3.778 1.00 63.38 224 GLN A C 1
ATOM 1694 O O . GLN A 1 224 ? 1.652 -10.409 3.641 1.00 63.38 224 GLN A O 1
ATOM 1699 N N . PRO A 1 225 ? 0.759 -12.410 3.073 1.00 53.53 225 PRO A N 1
ATOM 1700 C CA . PRO A 1 225 ? 1.687 -12.594 1.975 1.00 53.53 225 PRO A CA 1
ATOM 1701 C C . PRO A 1 225 ? 1.418 -11.441 1.017 1.00 53.53 225 PRO A C 1
ATOM 1703 O O . PRO A 1 225 ? 0.288 -11.287 0.541 1.00 53.53 225 PRO A O 1
ATOM 1706 N N . SER A 1 226 ? 2.432 -10.603 0.788 1.00 53.03 226 SER A N 1
ATOM 1707 C CA . SER A 1 226 ? 2.291 -9.369 0.009 1.00 53.03 226 SER A CA 1
ATOM 1708 C C . SER A 1 226 ? 1.594 -9.629 -1.326 1.00 53.03 226 SER A C 1
ATOM 1710 O O . SER A 1 226 ? 0.889 -8.766 -1.821 1.00 53.03 226 SER A O 1
ATOM 1712 N N . GLY A 1 227 ? 1.700 -10.848 -1.860 1.00 56.12 227 GLY A N 1
ATOM 1713 C CA . GLY A 1 227 ? 1.127 -11.250 -3.130 1.00 56.12 227 GLY A CA 1
ATOM 1714 C C . GLY A 1 227 ? -0.390 -11.175 -3.296 1.00 56.12 227 GLY A C 1
ATOM 1715 O O . GLY A 1 227 ? -0.836 -10.916 -4.403 1.00 56.12 227 GLY A O 1
ATOM 1716 N N . ALA A 1 228 ? -1.201 -11.361 -2.252 1.00 60.06 228 ALA A N 1
ATOM 1717 C CA . ALA A 1 228 ? -2.665 -11.337 -2.413 1.00 60.06 228 ALA A CA 1
ATOM 1718 C C . ALA A 1 228 ? -3.282 -9.945 -2.203 1.00 60.06 228 ALA A C 1
ATOM 1720 O O . ALA A 1 228 ? -4.464 -9.743 -2.476 1.00 60.06 228 ALA A O 1
ATOM 1721 N N . SER A 1 229 ? -2.501 -8.991 -1.693 1.00 72.38 229 SER A N 1
ATOM 1722 C CA . SER A 1 229 ? -2.972 -7.628 -1.480 1.00 72.38 229 SER A CA 1
ATOM 1723 C C . SER A 1 229 ? -3.025 -6.872 -2.806 1.00 72.38 229 SER A C 1
ATOM 1725 O O . SER A 1 229 ? -2.020 -6.882 -3.531 1.00 72.38 229 SER A O 1
ATOM 1727 N N . PRO A 1 230 ? -4.125 -6.150 -3.088 1.00 80.38 230 PRO A N 1
ATOM 1728 C CA . PRO A 1 230 ? -4.175 -5.215 -4.202 1.00 80.38 230 PRO A CA 1
ATOM 1729 C C . PRO A 1 230 ? -2.974 -4.272 -4.143 1.00 80.38 230 PRO A C 1
ATOM 1731 O O . PRO A 1 230 ? -2.654 -3.723 -3.083 1.00 80.38 230 PRO A O 1
ATOM 1734 N N . ALA A 1 231 ? -2.284 -4.110 -5.269 1.00 86.19 231 ALA A N 1
ATOM 1735 C CA . ALA A 1 231 ? -1.244 -3.100 -5.360 1.00 86.19 231 ALA A CA 1
ATOM 1736 C C . ALA A 1 231 ? -1.904 -1.712 -5.304 1.00 86.19 231 ALA A C 1
ATOM 1738 O O . ALA A 1 231 ? -2.970 -1.521 -5.900 1.00 86.19 231 ALA A O 1
ATOM 1739 N N . PRO A 1 232 ? -1.301 -0.724 -4.620 1.00 90.38 232 PRO A N 1
ATOM 1740 C CA . PRO A 1 232 ? -1.817 0.631 -4.672 1.00 90.38 232 PRO A CA 1
ATOM 1741 C C . PRO A 1 232 ? -1.757 1.134 -6.113 1.00 90.38 232 PRO A C 1
ATOM 1743 O O . PRO A 1 232 ? -0.745 0.949 -6.798 1.00 90.38 232 PRO A O 1
ATOM 1746 N N . ALA A 1 233 ? -2.831 1.797 -6.547 1.00 92.31 233 ALA A N 1
ATOM 1747 C CA . ALA A 1 233 ? -2.881 2.450 -7.853 1.00 92.31 233 ALA A CA 1
ATOM 1748 C C . ALA A 1 233 ? -1.734 3.457 -7.980 1.00 92.31 233 ALA A C 1
ATOM 1750 O O . ALA A 1 233 ? -1.096 3.561 -9.025 1.00 92.31 233 ALA A O 1
ATOM 1751 N N . LEU A 1 234 ? -1.478 4.182 -6.888 1.00 93.25 234 LEU A N 1
ATOM 1752 C CA . LEU A 1 234 ? -0.466 5.214 -6.810 1.00 93.25 234 LEU A CA 1
ATOM 1753 C C . LEU A 1 234 ? 0.327 5.067 -5.508 1.00 93.25 234 LEU A C 1
ATOM 1755 O O . LEU A 1 234 ? -0.249 5.160 -4.426 1.00 93.25 234 LEU A O 1
ATOM 1759 N N . LEU A 1 235 ? 1.638 4.849 -5.616 1.00 93.00 235 LEU A N 1
ATOM 1760 C CA . LEU A 1 235 ? 2.574 4.863 -4.485 1.00 93.00 235 LEU A CA 1
ATOM 1761 C C . LEU A 1 235 ? 3.547 6.024 -4.665 1.00 93.00 235 LEU A C 1
ATOM 1763 O O . LEU A 1 235 ? 4.233 6.100 -5.683 1.00 93.00 235 LEU A O 1
ATOM 1767 N N . ILE A 1 236 ? 3.610 6.924 -3.689 1.00 90.25 236 ILE A N 1
ATOM 1768 C CA . ILE A 1 236 ? 4.422 8.143 -3.778 1.00 90.25 236 ILE A CA 1
ATOM 1769 C C . ILE A 1 236 ? 5.277 8.292 -2.524 1.00 90.25 236 ILE A C 1
ATOM 1771 O O . ILE A 1 236 ? 4.788 8.043 -1.429 1.00 90.25 236 ILE A O 1
ATOM 1775 N N . GLN A 1 237 ? 6.541 8.700 -2.667 1.00 81.56 237 GLN A N 1
ATOM 1776 C CA . GLN A 1 237 ? 7.438 8.933 -1.524 1.00 81.56 237 GLN A CA 1
ATOM 1777 C C . GLN A 1 237 ? 7.158 10.264 -0.831 1.00 81.56 237 GLN A C 1
ATOM 1779 O O . GLN A 1 237 ? 6.988 10.325 0.377 1.00 81.56 237 GLN A O 1
ATOM 1784 N N . ASN A 1 238 ? 7.090 11.341 -1.605 1.00 70.75 238 ASN A N 1
ATOM 1785 C CA . ASN A 1 238 ? 6.828 12.682 -1.107 1.00 70.75 238 ASN A CA 1
ATOM 1786 C C . ASN A 1 238 ? 5.996 13.442 -2.131 1.00 70.75 238 ASN A C 1
ATOM 1788 O O . ASN A 1 238 ? 6.074 13.176 -3.322 1.00 70.75 238 ASN A O 1
ATOM 1792 N N . PHE A 1 239 ? 5.231 14.439 -1.710 1.00 63.38 239 PHE A N 1
ATOM 1793 C CA . PHE A 1 239 ? 4.669 15.387 -2.667 1.00 63.38 239 PHE A CA 1
ATOM 1794 C C . PHE A 1 239 ? 5.332 16.729 -2.462 1.00 63.38 239 PHE A C 1
ATOM 1796 O O . PHE A 1 239 ? 5.356 17.270 -1.361 1.00 63.38 239 PHE A O 1
ATOM 1803 N N . THR A 1 240 ? 5.826 17.276 -3.557 1.00 57.56 240 THR A N 1
ATOM 1804 C CA . THR A 1 240 ? 6.223 18.675 -3.636 1.00 57.56 240 THR A CA 1
ATOM 1805 C C . THR A 1 240 ? 5.071 19.550 -4.134 1.00 57.56 240 THR A C 1
ATOM 1807 O O . THR A 1 240 ? 5.069 20.737 -3.827 1.00 57.56 240 THR A O 1
ATOM 1810 N N . GLN A 1 241 ? 4.076 18.995 -4.850 1.00 64.88 241 GLN A N 1
ATOM 1811 C CA . GLN A 1 241 ? 2.989 19.753 -5.492 1.00 64.88 241 GLN A CA 1
ATOM 1812 C C . GLN A 1 241 ? 1.611 19.045 -5.459 1.00 64.88 241 GLN A C 1
ATOM 1814 O O . GLN A 1 241 ? 1.469 17.919 -4.986 1.00 64.88 241 GLN A O 1
ATOM 1819 N N . ASN A 1 242 ? 0.566 19.753 -5.910 1.00 73.50 242 ASN A N 1
ATOM 1820 C CA . ASN A 1 242 ? -0.850 19.356 -5.849 1.00 73.50 242 ASN A CA 1
ATOM 1821 C C . ASN A 1 242 ? -1.258 18.418 -7.002 1.00 73.50 242 ASN A C 1
ATOM 1823 O O . ASN A 1 242 ? -0.993 18.722 -8.159 1.00 73.50 242 ASN A O 1
ATOM 1827 N N . MET A 1 243 ? -1.970 17.318 -6.723 1.00 82.94 243 MET A N 1
ATOM 1828 C CA . MET A 1 243 ? -2.498 16.416 -7.764 1.00 82.94 243 MET A CA 1
ATOM 1829 C C . MET A 1 243 ? -3.541 17.084 -8.676 1.00 82.94 243 MET A C 1
ATOM 1831 O O . MET A 1 243 ? -3.857 16.571 -9.750 1.00 82.94 243 MET A O 1
ATOM 1835 N N . GLY A 1 244 ? -4.065 18.241 -8.280 1.00 83.25 244 GLY A N 1
ATOM 1836 C CA . GLY A 1 244 ? -5.050 19.016 -9.015 1.00 83.25 244 GLY A CA 1
ATOM 1837 C C . GLY A 1 244 ? -6.360 18.251 -9.163 1.00 83.25 244 GLY A C 1
ATOM 1838 O O . GLY A 1 244 ? -6.833 17.607 -8.226 1.00 83.25 244 GLY A O 1
ATOM 1839 N N . GLY A 1 245 ? -6.940 18.312 -10.363 1.00 84.75 245 GLY A N 1
ATOM 1840 C CA . GLY A 1 245 ? -8.161 17.579 -10.703 1.00 84.75 245 GLY A CA 1
ATOM 1841 C C . GLY A 1 245 ? -7.961 16.074 -10.899 1.00 84.75 245 GLY A C 1
ATOM 1842 O O . GLY A 1 245 ? -8.954 15.360 -11.017 1.00 84.75 245 GLY A O 1
ATOM 1843 N N . ASN A 1 246 ? -6.716 15.578 -10.915 1.00 87.44 246 ASN A N 1
ATOM 1844 C CA . ASN A 1 246 ? -6.441 14.166 -11.168 1.00 87.44 246 ASN A CA 1
ATOM 1845 C C . ASN A 1 246 ? -7.126 13.280 -10.130 1.00 87.44 246 ASN A C 1
ATOM 1847 O O . ASN A 1 246 ? -6.944 13.452 -8.918 1.00 87.44 246 ASN A O 1
ATOM 1851 N N . LYS A 1 247 ? -7.904 12.319 -10.631 1.00 90.25 247 LYS A N 1
ATOM 1852 C CA . LYS A 1 247 ? -8.533 11.284 -9.817 1.00 90.25 247 LYS A CA 1
ATOM 1853 C C . LYS A 1 247 ? -7.778 9.970 -9.973 1.00 90.25 247 LYS A C 1
ATOM 1855 O O . LYS A 1 247 ? -7.304 9.635 -11.057 1.00 90.25 247 LYS A O 1
ATOM 1860 N N . VAL A 1 248 ? -7.717 9.213 -8.891 1.00 90.75 248 VAL A N 1
ATOM 1861 C CA . VAL A 1 248 ? -7.155 7.870 -8.818 1.00 90.75 248 VAL A CA 1
ATOM 1862 C C . VAL A 1 248 ? -8.281 6.917 -8.457 1.00 90.75 248 VAL A C 1
ATOM 1864 O O . VAL A 1 248 ? -9.022 7.132 -7.496 1.00 90.75 248 VAL A O 1
ATOM 1867 N N . LYS A 1 249 ? -8.446 5.857 -9.237 1.00 90.25 249 LYS A N 1
ATOM 1868 C CA . LYS A 1 249 ? -9.360 4.772 -8.911 1.00 90.25 249 LYS A CA 1
ATOM 1869 C C . LYS A 1 249 ? -8.578 3.630 -8.276 1.00 90.25 249 LYS A C 1
ATOM 1871 O O . LYS A 1 249 ? -8.040 2.776 -8.968 1.00 90.25 249 LYS A O 1
ATOM 1876 N N . GLY A 1 250 ? -8.523 3.642 -6.954 1.00 87.75 250 GLY A N 1
ATOM 1877 C CA . GLY A 1 250 ? -7.752 2.713 -6.136 1.00 87.75 250 GLY A CA 1
ATOM 1878 C C . GLY A 1 250 ? -7.076 3.464 -4.996 1.00 87.75 250 GLY A C 1
ATOM 1879 O O . GLY A 1 250 ? -7.298 4.666 -4.825 1.00 87.75 250 GLY A O 1
ATOM 1880 N N . ASP A 1 251 ? -6.255 2.758 -4.229 1.00 87.38 251 ASP A N 1
ATOM 1881 C CA . ASP A 1 251 ? -5.580 3.362 -3.087 1.00 87.38 251 ASP A CA 1
ATOM 1882 C C . ASP A 1 251 ? -4.417 4.251 -3.538 1.00 87.38 251 ASP A C 1
ATOM 1884 O O . ASP A 1 251 ? -3.589 3.862 -4.370 1.00 87.38 251 ASP A O 1
ATOM 1888 N N . ILE A 1 252 ? -4.361 5.448 -2.951 1.00 89.38 252 ILE A N 1
ATOM 1889 C CA . ILE A 1 252 ? -3.184 6.314 -2.968 1.00 89.38 252 ILE A CA 1
ATOM 1890 C C . ILE A 1 252 ? -2.434 6.038 -1.672 1.00 89.38 252 ILE A C 1
ATOM 1892 O O . ILE A 1 252 ? -2.948 6.323 -0.589 1.00 89.38 252 ILE A O 1
ATOM 1896 N N . VAL A 1 253 ? -1.229 5.491 -1.784 1.00 88.88 253 VAL A N 1
ATOM 1897 C CA . VAL A 1 253 ? -0.351 5.228 -0.646 1.00 88.88 253 VAL A CA 1
ATOM 1898 C C . VAL A 1 253 ? 0.810 6.212 -0.675 1.00 88.88 253 VAL A C 1
ATOM 1900 O O . VAL A 1 253 ? 1.485 6.372 -1.691 1.00 88.88 253 VAL A O 1
ATOM 1903 N N . VAL A 1 254 ? 1.049 6.871 0.452 1.00 87.44 254 VAL A N 1
ATOM 1904 C CA . VAL A 1 254 ? 2.173 7.785 0.646 1.00 87.44 254 VAL A CA 1
ATOM 1905 C C . VAL A 1 254 ? 3.188 7.101 1.551 1.00 87.44 254 VAL A C 1
ATOM 1907 O O . VAL A 1 254 ? 2.873 6.805 2.704 1.00 87.44 254 VAL A O 1
ATOM 1910 N N . ALA A 1 255 ? 4.389 6.842 1.038 1.00 83.44 255 ALA A N 1
ATOM 1911 C CA . ALA A 1 255 ? 5.532 6.335 1.792 1.00 83.44 255 ALA A CA 1
ATOM 1912 C C . ALA A 1 255 ? 6.150 7.469 2.625 1.00 83.44 255 ALA A C 1
ATOM 1914 O O . ALA A 1 255 ? 7.242 7.957 2.355 1.00 83.44 255 ALA A O 1
ATOM 1915 N N . GLY A 1 256 ? 5.371 7.937 3.596 1.00 77.25 256 GLY A N 1
ATOM 1916 C CA . GLY A 1 256 ? 5.671 9.082 4.434 1.00 77.25 256 GLY A CA 1
ATOM 1917 C C . GLY A 1 256 ? 4.594 9.291 5.494 1.00 77.25 256 GLY A C 1
ATOM 1918 O O . GLY A 1 256 ? 3.681 8.481 5.668 1.00 77.25 256 GLY A O 1
ATOM 1919 N N . CYS A 1 257 ? 4.721 10.398 6.214 1.00 71.69 257 CYS A N 1
ATOM 1920 C CA . CYS A 1 257 ? 4.096 10.580 7.525 1.00 71.69 257 CYS A CA 1
ATOM 1921 C C . CYS A 1 257 ? 2.836 11.410 7.564 1.00 71.69 257 CYS A C 1
ATOM 1923 O O . CYS A 1 257 ? 2.035 11.327 8.494 1.00 71.69 257 CYS A O 1
ATOM 1925 N N . SER A 1 258 ? 2.672 12.233 6.551 1.00 78.75 258 SER A N 1
ATOM 1926 C CA . SER A 1 258 ? 1.505 13.057 6.365 1.00 78.75 258 SER A CA 1
ATOM 1927 C C . SER A 1 258 ? 1.074 12.909 4.924 1.00 78.75 258 SER A C 1
ATOM 1929 O O . SER A 1 258 ? 1.892 12.758 4.016 1.00 78.75 258 SER A O 1
ATOM 1931 N N . VAL A 1 259 ? -0.239 12.938 4.722 1.00 78.81 259 VAL A N 1
ATOM 1932 C CA . VAL A 1 259 ? -0.794 13.165 3.396 1.00 78.81 259 VAL A CA 1
ATOM 1933 C C . VAL A 1 259 ? -0.439 14.603 3.033 1.00 78.81 259 VAL A C 1
ATOM 1935 O O . VAL A 1 259 ? -0.811 15.513 3.781 1.00 78.81 259 VAL A O 1
ATOM 1938 N N . PRO A 1 260 ? 0.290 14.853 1.941 1.00 79.88 260 PRO A N 1
ATOM 1939 C CA . PRO A 1 260 ? 0.662 16.223 1.630 1.00 79.88 260 PRO A CA 1
ATOM 1940 C C . PRO A 1 260 ? -0.549 17.057 1.226 1.00 79.88 260 PRO A C 1
ATOM 1942 O O . PRO A 1 260 ? -1.526 16.532 0.698 1.00 79.88 260 PRO A O 1
ATOM 1945 N N . SER A 1 261 ? -0.465 18.375 1.417 1.00 79.25 261 SER A N 1
ATOM 1946 C CA . SER A 1 261 ? -1.562 19.335 1.188 1.00 79.25 261 SER A CA 1
ATOM 1947 C C . SER A 1 261 ? -2.148 19.317 -0.232 1.00 79.25 261 SER A C 1
ATOM 1949 O O . SER A 1 261 ? -3.237 19.833 -0.473 1.00 79.25 261 SER A O 1
ATOM 1951 N N . GLY A 1 262 ? -1.427 18.712 -1.173 1.00 77.62 262 GLY A N 1
ATOM 1952 C CA . GLY A 1 262 ? -1.811 18.504 -2.558 1.00 77.62 262 GLY A CA 1
ATOM 1953 C C . GLY A 1 262 ? -2.665 17.267 -2.849 1.00 77.62 262 GLY A C 1
ATOM 1954 O O . GLY A 1 262 ? -2.999 17.036 -4.010 1.00 77.62 262 GLY A O 1
ATOM 1955 N N . VAL A 1 263 ? -2.970 16.460 -1.833 1.00 83.56 263 VAL A N 1
ATOM 1956 C CA . VAL A 1 263 ? -3.644 15.166 -1.961 1.00 83.56 263 VAL A CA 1
ATOM 1957 C C . VAL A 1 263 ? -4.744 15.088 -0.923 1.00 83.56 263 VAL A C 1
ATOM 1959 O O . VAL A 1 263 ? -4.552 15.407 0.246 1.00 83.56 263 VAL A O 1
ATOM 1962 N N . SER A 1 264 ? -5.917 14.642 -1.336 1.00 86.31 264 SER A N 1
ATOM 1963 C CA . SER A 1 264 ? -7.066 14.515 -0.446 1.00 86.31 264 SER A CA 1
ATOM 1964 C C . SER A 1 264 ? -7.947 13.351 -0.869 1.00 86.31 264 SER A C 1
ATOM 1966 O O . SER A 1 264 ? -7.746 12.753 -1.926 1.00 86.31 264 SER A O 1
ATOM 1968 N N . SER A 1 265 ? -8.979 13.065 -0.077 1.00 84.44 265 SER A N 1
ATOM 1969 C CA . SER A 1 265 ? -10.054 12.153 -0.478 1.00 84.44 265 SER A CA 1
ATOM 1970 C C . SER A 1 265 ? -10.722 12.564 -1.789 1.00 84.44 265 SER A C 1
ATOM 1972 O O . SER A 1 265 ? -11.213 11.710 -2.517 1.00 84.44 265 SER A O 1
ATOM 1974 N N . SER A 1 266 ? -10.688 13.852 -2.155 1.00 87.06 266 SER A N 1
ATOM 1975 C CA . SER A 1 266 ? -11.206 14.291 -3.450 1.00 87.06 266 SER A CA 1
ATOM 1976 C C . SER A 1 266 ? -10.398 13.730 -4.621 1.00 87.06 266 SER A C 1
ATOM 1978 O O . SER A 1 266 ? -10.936 13.640 -5.717 1.00 87.06 266 SER A O 1
ATOM 1980 N N . ASN A 1 267 ? -9.139 13.328 -4.426 1.00 87.88 267 ASN A N 1
ATOM 1981 C CA . ASN A 1 267 ? -8.310 12.733 -5.473 1.00 87.88 267 ASN A CA 1
ATOM 1982 C C . ASN A 1 267 ? -8.572 11.239 -5.671 1.00 87.88 267 ASN A C 1
ATOM 1984 O O . ASN A 1 267 ? -8.002 10.666 -6.592 1.00 87.88 267 ASN A O 1
ATOM 1988 N N . THR A 1 268 ? -9.436 10.601 -4.881 1.00 86.06 268 THR A N 1
ATOM 1989 C CA . THR A 1 268 ? -9.854 9.215 -5.115 1.00 86.06 268 THR A CA 1
ATOM 1990 C C . THR A 1 268 ? -11.277 9.174 -5.672 1.00 86.06 268 THR A C 1
ATOM 1992 O O . THR A 1 268 ? -12.132 9.975 -5.300 1.00 86.06 268 THR A O 1
ATOM 1995 N N . VAL A 1 269 ? -11.565 8.244 -6.589 1.00 83.56 269 VAL A N 1
ATOM 1996 C CA . VAL A 1 269 ? -12.923 8.103 -7.160 1.00 83.56 269 VAL A CA 1
ATOM 1997 C C . VAL A 1 269 ? -13.936 7.632 -6.111 1.00 83.56 269 VAL A C 1
ATOM 1999 O O . VAL A 1 269 ? -15.100 8.012 -6.170 1.00 83.56 269 VAL A O 1
ATOM 2002 N N . SER A 1 270 ? -13.504 6.815 -5.147 1.00 78.38 270 SER A N 1
ATOM 2003 C CA . SER A 1 270 ? -14.348 6.309 -4.057 1.00 78.38 270 SER A CA 1
ATOM 2004 C C . SER A 1 270 ? -14.521 7.295 -2.897 1.00 78.38 270 SER A C 1
ATOM 2006 O O . SER A 1 270 ? -15.305 7.020 -1.996 1.00 78.38 270 SER A O 1
ATOM 2008 N N . GLY A 1 271 ? -13.790 8.416 -2.883 1.00 77.75 271 GLY A N 1
ATOM 2009 C CA . GLY A 1 271 ? -13.758 9.337 -1.744 1.00 77.75 271 GLY A CA 1
ATOM 2010 C C . GLY A 1 271 ? -12.954 8.820 -0.543 1.00 77.75 271 GLY A C 1
ATOM 2011 O O . GLY A 1 271 ? -12.975 9.439 0.520 1.00 77.75 271 GLY A O 1
ATOM 2012 N N . ASN A 1 272 ? -12.228 7.707 -0.689 1.00 73.62 272 ASN A N 1
ATOM 2013 C CA . ASN A 1 272 ? -11.321 7.204 0.340 1.00 73.62 272 ASN A CA 1
ATOM 2014 C C . ASN A 1 272 ? -10.178 8.197 0.582 1.00 73.62 272 ASN A C 1
ATOM 2016 O O . ASN A 1 272 ? -9.607 8.750 -0.361 1.00 73.62 272 ASN A O 1
ATOM 2020 N N . ALA A 1 273 ? -9.816 8.404 1.847 1.00 77.25 273 ALA A N 1
ATOM 2021 C CA . ALA A 1 273 ? -8.644 9.197 2.193 1.00 77.25 273 ALA A CA 1
ATOM 2022 C C . ALA A 1 273 ? -7.348 8.494 1.729 1.00 77.25 273 ALA A C 1
ATOM 2024 O O . ALA A 1 273 ? -7.273 7.265 1.802 1.00 77.25 273 ALA A O 1
ATOM 2025 N N . PRO A 1 274 ? -6.320 9.245 1.286 1.00 83.38 274 PRO A N 1
ATOM 2026 C CA . PRO A 1 274 ? -4.996 8.686 1.034 1.00 83.38 274 PRO A CA 1
ATOM 2027 C C . PRO A 1 274 ? -4.428 8.012 2.287 1.00 83.38 274 PRO A C 1
ATOM 2029 O O . PRO A 1 274 ? -4.622 8.489 3.406 1.00 83.38 274 PRO A O 1
ATOM 2032 N N . ILE A 1 275 ? -3.709 6.911 2.091 1.00 81.75 275 ILE A N 1
ATOM 2033 C CA . ILE A 1 275 ? -3.153 6.088 3.163 1.00 81.75 275 ILE A CA 1
ATOM 2034 C C . ILE A 1 275 ? -1.685 6.466 3.349 1.00 81.75 275 ILE A C 1
ATOM 2036 O O . ILE A 1 275 ? -0.874 6.293 2.443 1.00 81.75 275 ILE A O 1
ATOM 2040 N N . THR A 1 276 ? -1.308 6.945 4.528 1.00 76.38 276 THR A N 1
ATOM 2041 C CA . THR A 1 276 ? 0.102 7.126 4.899 1.00 76.38 276 THR A CA 1
ATOM 2042 C C . THR A 1 276 ? 0.672 5.813 5.420 1.00 76.38 276 THR A C 1
ATOM 2044 O O . THR A 1 276 ? 0.087 5.199 6.315 1.00 76.38 276 THR A O 1
ATOM 2047 N N . LYS A 1 277 ? 1.810 5.385 4.877 1.00 76.06 277 LYS A N 1
ATOM 2048 C CA . LYS A 1 277 ? 2.570 4.220 5.335 1.00 76.06 277 LYS A CA 1
ATOM 2049 C C . LYS A 1 277 ? 4.049 4.590 5.460 1.00 76.06 277 LYS A C 1
ATOM 2051 O O . LYS A 1 277 ? 4.797 4.392 4.507 1.00 76.06 277 LYS A O 1
ATOM 2056 N N . PRO A 1 278 ? 4.484 5.120 6.603 1.00 68.88 278 PRO A N 1
ATOM 2057 C CA . PRO A 1 278 ? 5.860 5.583 6.751 1.00 68.88 278 PRO A CA 1
ATOM 2058 C C . PRO A 1 278 ? 6.892 4.453 6.771 1.00 68.88 278 PRO A C 1
ATOM 2060 O O . PRO A 1 278 ? 7.988 4.623 6.250 1.00 68.88 278 PRO A O 1
ATOM 2063 N N . ASP A 1 279 ? 6.499 3.269 7.242 1.00 63.50 279 ASP A N 1
ATOM 2064 C CA . ASP A 1 279 ? 7.354 2.070 7.254 1.00 63.50 279 ASP A CA 1
ATOM 2065 C C . ASP A 1 279 ? 7.382 1.363 5.896 1.00 63.50 279 ASP A C 1
ATOM 2067 O O . ASP A 1 279 ? 8.062 0.350 5.712 1.00 63.50 279 ASP A O 1
ATOM 2071 N N . LEU A 1 280 ? 6.583 1.835 4.929 1.00 75.69 280 LEU A N 1
ATOM 2072 C CA . LEU A 1 280 ? 6.602 1.265 3.595 1.00 75.69 280 LEU A CA 1
ATOM 2073 C C . LEU A 1 280 ? 7.856 1.754 2.879 1.00 75.69 280 LEU A C 1
ATOM 2075 O O . LEU A 1 280 ? 7.843 2.767 2.180 1.00 75.69 280 LEU A O 1
ATOM 2079 N N . ALA A 1 281 ? 8.932 0.984 3.023 1.00 77.81 281 ALA A N 1
ATOM 2080 C CA . ALA A 1 281 ? 10.101 1.133 2.180 1.00 77.81 281 ALA A CA 1
ATOM 2081 C C . ALA A 1 281 ? 9.665 1.053 0.715 1.00 77.81 281 ALA A C 1
ATOM 2083 O O . ALA A 1 281 ? 8.973 0.118 0.295 1.00 77.81 281 ALA A O 1
ATOM 2084 N N . PHE A 1 282 ? 10.070 2.049 -0.068 1.00 82.50 282 PHE A N 1
ATOM 2085 C CA . PHE A 1 282 ? 9.774 2.035 -1.485 1.00 82.50 282 PHE A CA 1
ATOM 2086 C C . PHE A 1 282 ? 10.446 0.810 -2.124 1.00 82.50 282 PHE A C 1
ATOM 2088 O O . PHE A 1 282 ? 11.629 0.564 -1.856 1.00 82.50 282 PHE A O 1
ATOM 2095 N N . PRO A 1 283 ? 9.737 0.034 -2.960 1.00 86.75 283 PRO A N 1
ATOM 2096 C CA . PRO A 1 283 ? 10.309 -1.158 -3.565 1.00 86.75 283 PRO A CA 1
ATOM 2097 C C . PRO A 1 283 ? 11.614 -0.830 -4.301 1.00 86.75 283 PRO A C 1
ATOM 2099 O O . PRO A 1 283 ? 11.663 0.132 -5.069 1.00 86.75 283 PRO A O 1
ATOM 2102 N N . LYS A 1 284 ? 12.688 -1.601 -4.097 1.00 88.88 284 LYS A N 1
ATOM 2103 C CA . LYS A 1 284 ? 13.940 -1.369 -4.831 1.00 88.88 284 LYS A CA 1
ATOM 2104 C C . LYS A 1 284 ? 13.720 -1.727 -6.292 1.00 88.88 284 LYS A C 1
ATOM 2106 O O . LYS A 1 284 ? 13.247 -2.818 -6.597 1.00 88.88 284 LYS A O 1
ATOM 2111 N N . THR A 1 285 ? 14.154 -0.858 -7.189 1.00 91.06 285 THR A N 1
ATOM 2112 C CA . THR A 1 285 ? 14.196 -1.135 -8.625 1.00 91.06 285 THR A CA 1
ATOM 2113 C C . THR A 1 285 ? 14.983 -2.436 -8.890 1.00 91.06 285 THR A C 1
ATOM 2115 O O . THR A 1 285 ? 16.016 -2.634 -8.245 1.00 91.06 285 THR A O 1
ATOM 2118 N N . PRO A 1 286 ? 14.555 -3.349 -9.776 1.00 93.25 286 PRO A N 1
ATOM 2119 C CA . PRO A 1 286 ? 15.257 -4.611 -10.042 1.00 93.25 286 PRO A CA 1
ATOM 2120 C C . PRO A 1 286 ? 16.582 -4.397 -10.784 1.00 93.25 286 PRO A C 1
ATOM 2122 O O . PRO A 1 286 ? 16.773 -3.382 -11.452 1.00 93.25 286 PRO A O 1
ATOM 2125 N N . THR A 1 287 ? 17.528 -5.330 -10.651 1.00 93.19 287 THR A N 1
ATOM 2126 C CA . THR A 1 287 ? 18.782 -5.344 -11.430 1.00 93.19 287 THR A CA 1
ATOM 2127 C C . THR A 1 287 ? 18.529 -5.804 -12.866 1.00 93.19 287 THR A C 1
ATOM 2129 O O . THR A 1 287 ? 17.583 -6.550 -13.109 1.00 93.19 287 THR A O 1
ATOM 2132 N N . LEU A 1 288 ? 19.374 -5.379 -13.812 1.00 94.81 288 LEU A N 1
ATOM 2133 C CA . LEU A 1 288 ? 19.323 -5.910 -15.177 1.00 94.81 288 LEU A CA 1
ATOM 2134 C C . LEU A 1 288 ? 19.643 -7.413 -15.169 1.00 94.81 288 LEU A C 1
ATOM 2136 O O . LEU A 1 288 ? 20.533 -7.828 -14.419 1.00 94.81 288 LEU A O 1
ATOM 2140 N N . PRO A 1 289 ? 18.957 -8.224 -15.990 1.00 94.88 289 PRO A N 1
ATOM 2141 C CA . PRO A 1 289 ? 19.341 -9.611 -16.185 1.00 94.88 289 PRO A CA 1
ATOM 2142 C C . PRO A 1 289 ? 20.692 -9.688 -16.905 1.00 94.88 289 PRO A C 1
ATOM 2144 O O . PRO A 1 289 ? 21.030 -8.832 -17.723 1.00 94.88 289 PRO A O 1
ATOM 2147 N N . THR A 1 290 ? 21.475 -10.718 -16.590 1.00 92.94 290 THR A N 1
ATOM 2148 C CA . THR A 1 290 ? 22.826 -10.915 -17.142 1.00 92.94 290 THR A CA 1
ATOM 2149 C C . THR A 1 290 ? 22.834 -11.618 -18.502 1.00 92.94 290 THR A C 1
ATOM 2151 O O . THR A 1 290 ? 23.813 -11.509 -19.234 1.00 92.94 290 THR A O 1
ATOM 2154 N N . SER A 1 291 ? 21.756 -12.315 -18.858 1.00 93.56 291 SER A N 1
ATOM 2155 C CA . SER A 1 291 ? 21.532 -12.967 -20.155 1.00 93.56 291 SER A CA 1
ATOM 2156 C C . SER A 1 291 ? 20.234 -12.462 -20.787 1.00 93.56 291 SER A C 1
ATOM 2158 O O . SER A 1 291 ? 19.450 -11.800 -20.114 1.00 93.56 291 SER A O 1
ATOM 2160 N N . ASN A 1 292 ? 20.000 -12.760 -22.071 1.00 93.69 292 ASN A N 1
ATOM 2161 C CA . ASN A 1 292 ? 18.732 -12.540 -22.792 1.00 93.69 292 ASN A CA 1
ATOM 2162 C C . ASN A 1 292 ? 18.128 -11.126 -22.617 1.00 93.69 292 ASN A C 1
ATOM 2164 O O . ASN A 1 292 ? 16.909 -10.951 -22.571 1.00 93.69 292 ASN A O 1
ATOM 2168 N N . LEU A 1 293 ? 18.989 -10.110 -22.492 1.00 96.19 293 LEU A N 1
ATOM 2169 C CA . LEU A 1 293 ? 18.604 -8.703 -22.428 1.00 96.19 293 LEU A CA 1
ATOM 2170 C C . LEU A 1 293 ? 18.609 -8.114 -23.839 1.00 96.19 293 LEU A C 1
ATOM 2172 O O . LEU A 1 293 ? 19.655 -8.035 -24.482 1.00 96.19 293 LEU A O 1
ATOM 2176 N N . ASN A 1 294 ? 17.447 -7.674 -24.311 1.00 95.38 294 ASN A N 1
ATOM 2177 C CA . ASN A 1 294 ? 17.306 -7.071 -25.631 1.00 95.38 294 ASN A CA 1
ATOM 2178 C C . ASN A 1 294 ? 17.544 -5.559 -25.528 1.00 95.38 294 ASN A C 1
ATOM 2180 O O . ASN A 1 294 ? 16.731 -4.830 -24.966 1.00 95.38 294 ASN A O 1
ATOM 2184 N N . THR A 1 295 ? 18.651 -5.060 -26.066 1.00 94.44 295 THR A N 1
ATOM 2185 C CA . THR A 1 295 ? 18.915 -3.614 -26.101 1.00 94.44 295 THR A CA 1
ATOM 2186 C C . THR A 1 295 ? 18.270 -2.997 -27.337 1.00 94.44 295 THR A C 1
ATOM 2188 O O . THR A 1 295 ? 18.463 -3.493 -28.447 1.00 94.44 295 THR A O 1
ATOM 2191 N N . VAL A 1 296 ? 17.492 -1.932 -27.148 1.00 94.06 296 VAL A N 1
ATOM 2192 C CA . VAL A 1 296 ? 16.688 -1.298 -28.202 1.00 94.06 296 VAL A CA 1
ATOM 2193 C C . VAL A 1 296 ? 16.716 0.223 -28.080 1.00 94.06 296 VAL A C 1
ATOM 2195 O O . VAL A 1 296 ? 16.794 0.769 -26.975 1.00 94.06 296 VAL A O 1
ATOM 2198 N N . SER A 1 297 ? 16.628 0.919 -29.214 1.00 91.31 297 SER A N 1
ATOM 2199 C CA . SER A 1 297 ? 16.380 2.360 -29.207 1.00 91.31 297 SER A CA 1
ATOM 2200 C C . SER A 1 297 ? 14.883 2.639 -28.988 1.00 91.31 297 SER A C 1
ATOM 2202 O O . SER A 1 297 ? 14.048 1.789 -29.315 1.00 91.31 297 SER A O 1
ATOM 2204 N N . PRO A 1 298 ? 14.491 3.816 -28.466 1.00 87.56 298 PRO A N 1
ATOM 2205 C CA . PRO A 1 298 ? 13.080 4.163 -28.297 1.00 87.56 298 PRO A CA 1
ATOM 2206 C C . PRO A 1 298 ? 12.252 4.042 -29.586 1.00 87.56 298 PRO A C 1
ATOM 2208 O O . PRO A 1 298 ? 11.115 3.578 -29.542 1.00 87.56 298 PRO A O 1
ATOM 2211 N N . SER A 1 299 ? 12.827 4.393 -30.742 1.00 86.19 299 SER A N 1
ATOM 2212 C CA . SER A 1 299 ? 12.161 4.281 -32.047 1.00 86.19 299 SER A CA 1
ATOM 2213 C C . SER A 1 299 ? 11.902 2.842 -32.492 1.00 86.19 299 SER A C 1
ATOM 2215 O O . SER A 1 299 ? 10.986 2.627 -33.275 1.00 86.19 299 SER A O 1
ATOM 2217 N N . ASP A 1 300 ? 12.659 1.863 -31.989 1.00 86.44 300 ASP A N 1
ATOM 2218 C CA . ASP A 1 300 ? 12.454 0.446 -32.329 1.00 86.44 300 ASP A CA 1
ATOM 2219 C C . ASP A 1 300 ? 11.305 -0.186 -31.529 1.00 86.44 300 ASP A C 1
ATOM 2221 O O . ASP A 1 300 ? 10.785 -1.247 -31.881 1.00 86.44 300 ASP A O 1
ATOM 2225 N N . VAL A 1 301 ? 10.928 0.441 -30.413 1.00 89.44 301 VAL A N 1
ATOM 2226 C CA . VAL A 1 301 ? 9.871 -0.042 -29.516 1.00 89.44 301 VAL A CA 1
ATOM 2227 C C . VAL A 1 301 ? 8.524 0.578 -29.880 1.00 89.44 301 VAL A C 1
ATOM 2229 O O . VAL A 1 301 ? 7.493 -0.087 -29.829 1.00 89.44 301 VAL A O 1
ATOM 2232 N N . LEU A 1 302 ? 8.515 1.856 -30.253 1.00 88.25 302 LEU A N 1
ATOM 2233 C CA . LEU A 1 302 ? 7.291 2.564 -30.614 1.00 88.25 302 LEU A CA 1
ATOM 2234 C C . LEU A 1 302 ? 6.777 2.091 -31.978 1.00 88.25 302 LEU A C 1
ATOM 2236 O O . LEU A 1 302 ? 7.514 2.059 -32.958 1.00 88.25 302 LEU A O 1
ATOM 2240 N N . GLY A 1 303 ? 5.492 1.749 -32.051 1.00 87.50 303 GLY A N 1
ATOM 2241 C CA . GLY A 1 303 ? 4.862 1.239 -33.270 1.00 87.50 303 GLY A CA 1
ATOM 2242 C C . GLY A 1 303 ? 5.115 -0.248 -33.534 1.00 87.50 303 GLY A C 1
ATOM 2243 O O . GLY A 1 303 ? 4.772 -0.726 -34.615 1.00 87.50 303 GLY A O 1
ATOM 2244 N N . THR A 1 304 ? 5.708 -0.989 -32.589 1.00 89.75 304 THR A N 1
ATOM 2245 C CA . THR A 1 304 ? 6.037 -2.409 -32.772 1.00 89.75 304 THR A CA 1
ATOM 2246 C C . THR A 1 304 ? 5.256 -3.339 -31.841 1.00 89.75 304 THR A C 1
ATOM 2248 O O . THR A 1 304 ? 4.680 -2.939 -30.823 1.00 89.75 304 THR A O 1
ATOM 2251 N N . ASN A 1 305 ? 5.210 -4.616 -32.235 1.00 92.94 305 ASN A N 1
ATOM 2252 C CA . ASN A 1 305 ? 4.626 -5.694 -31.446 1.00 92.94 305 ASN A CA 1
ATOM 2253 C C . ASN A 1 305 ? 5.751 -6.441 -30.728 1.00 92.94 305 ASN A C 1
ATOM 2255 O O . ASN A 1 305 ? 6.687 -6.910 -31.381 1.00 92.94 305 ASN A O 1
ATOM 2259 N N . LEU A 1 306 ? 5.640 -6.584 -29.408 1.00 95.38 306 LEU A N 1
ATOM 2260 C CA . LEU A 1 306 ? 6.621 -7.284 -28.581 1.00 95.38 306 LEU A CA 1
ATOM 2261 C C . LEU A 1 306 ? 6.076 -8.624 -28.058 1.00 95.38 306 LEU A C 1
ATOM 2263 O O . LEU A 1 306 ? 4.919 -8.684 -27.654 1.00 95.38 306 LEU A O 1
ATOM 2267 N N . PRO A 1 307 ? 6.876 -9.699 -28.003 1.00 96.50 307 PRO A N 1
ATOM 2268 C CA . PRO A 1 307 ? 8.254 -9.754 -28.467 1.00 96.50 307 PRO A CA 1
ATOM 2269 C C . PRO A 1 307 ? 8.347 -9.637 -29.991 1.00 96.50 307 PRO A C 1
ATOM 2271 O O . PRO A 1 307 ? 7.417 -10.023 -30.708 1.00 96.50 307 PRO A O 1
ATOM 2274 N N . ARG A 1 308 ? 9.458 -9.075 -30.477 1.00 94.75 308 ARG A N 1
ATOM 2275 C CA . ARG A 1 308 ? 9.676 -8.818 -31.902 1.00 94.75 308 ARG A CA 1
ATOM 2276 C C . ARG A 1 308 ? 9.659 -10.131 -32.666 1.00 94.75 308 ARG A C 1
ATOM 2278 O O . ARG A 1 308 ? 10.131 -11.166 -32.188 1.00 94.75 308 ARG A O 1
ATOM 2285 N N . LYS A 1 309 ? 9.098 -10.073 -33.868 1.00 94.00 309 LYS A N 1
ATOM 2286 C CA . LYS A 1 309 ? 8.997 -11.204 -34.783 1.00 94.00 309 LYS A CA 1
ATOM 2287 C C . LYS A 1 309 ? 9.673 -10.860 -36.098 1.00 94.00 309 LYS A C 1
ATOM 2289 O O . LYS A 1 309 ? 9.620 -9.716 -36.542 1.00 94.00 309 LYS A O 1
ATOM 2294 N N . ASN A 1 310 ? 10.278 -11.857 -36.731 1.00 93.56 310 ASN A N 1
ATOM 2295 C CA . ASN A 1 310 ? 10.744 -11.720 -38.108 1.00 93.56 310 ASN A CA 1
ATOM 2296 C C . ASN A 1 310 ? 9.559 -11.739 -39.097 1.00 93.56 310 ASN A C 1
ATOM 2298 O O . ASN A 1 310 ? 8.407 -11.937 -38.707 1.00 93.56 310 ASN A O 1
ATOM 2302 N N . ALA A 1 311 ? 9.843 -11.569 -40.392 1.00 93.88 311 ALA A N 1
ATOM 2303 C CA . ALA A 1 311 ? 8.827 -11.582 -41.452 1.00 93.88 311 ALA A CA 1
ATOM 2304 C C . ALA A 1 311 ? 8.004 -12.887 -41.507 1.00 93.88 311 ALA A C 1
ATOM 2306 O O . ALA A 1 311 ? 6.858 -12.872 -41.945 1.00 93.88 311 ALA A O 1
ATOM 2307 N N . SER A 1 312 ? 8.560 -13.998 -41.015 1.00 94.56 312 SER A N 1
ATOM 2308 C CA . SER A 1 312 ? 7.887 -15.300 -40.927 1.00 94.56 312 SER A CA 1
ATOM 2309 C C . SER A 1 312 ? 7.033 -15.463 -39.661 1.00 94.56 312 SER A C 1
ATOM 2311 O O . SER A 1 312 ? 6.499 -16.541 -39.417 1.00 94.56 312 SER A O 1
ATOM 2313 N N . GLY A 1 313 ? 6.925 -14.429 -38.820 1.00 92.50 313 GLY A N 1
ATOM 2314 C CA . GLY A 1 313 ? 6.145 -14.456 -37.581 1.00 92.50 313 GLY A CA 1
ATOM 2315 C C . GLY A 1 313 ? 6.814 -15.186 -36.410 1.00 92.50 313 GLY A C 1
ATOM 2316 O O . GLY A 1 313 ? 6.181 -15.355 -35.364 1.00 92.50 313 GLY A O 1
ATOM 2317 N N . VAL A 1 314 ? 8.078 -15.597 -36.551 1.00 94.19 314 VAL A N 1
ATOM 2318 C CA . VAL A 1 314 ? 8.850 -16.265 -35.494 1.00 94.19 314 VAL A CA 1
ATOM 2319 C C . VAL A 1 314 ? 9.430 -15.218 -34.553 1.00 94.19 314 VAL A C 1
ATOM 2321 O O . VAL A 1 314 ? 9.996 -14.225 -35.010 1.00 94.19 314 VAL A O 1
ATOM 2324 N N . VAL A 1 315 ? 9.294 -15.443 -33.244 1.00 94.81 315 VAL A N 1
ATOM 2325 C CA . VAL A 1 315 ? 9.841 -14.556 -32.209 1.00 94.81 315 VAL A CA 1
ATOM 2326 C C . VAL A 1 315 ? 11.368 -14.549 -32.287 1.00 94.81 315 VAL A C 1
ATOM 2328 O O . VAL A 1 315 ? 11.995 -15.604 -32.242 1.00 94.81 315 VAL A O 1
ATOM 2331 N N . THR A 1 316 ? 11.957 -13.362 -32.424 1.00 95.38 316 THR A N 1
ATOM 2332 C CA . THR A 1 316 ? 13.413 -13.168 -32.513 1.00 95.38 316 THR A CA 1
ATOM 2333 C C . THR A 1 316 ? 14.046 -12.816 -31.177 1.00 95.38 316 THR A C 1
ATOM 2335 O O . THR A 1 316 ? 15.237 -13.042 -30.988 1.00 95.38 316 THR A O 1
ATOM 2338 N N . ASP A 1 317 ? 13.267 -12.242 -30.264 1.00 96.44 317 ASP A N 1
ATOM 2339 C CA . ASP A 1 317 ? 13.752 -11.892 -28.935 1.00 96.44 317 ASP A CA 1
ATOM 2340 C C . ASP A 1 317 ? 13.839 -13.144 -28.058 1.00 96.44 317 ASP A C 1
ATOM 2342 O O . ASP A 1 317 ? 12.997 -14.039 -28.132 1.00 96.44 317 ASP A O 1
ATOM 2346 N N . GLN A 1 318 ? 14.857 -13.211 -27.206 1.00 94.50 318 GLN A N 1
ATOM 2347 C CA . GLN A 1 318 ? 15.014 -14.324 -26.274 1.00 94.50 318 GLN A CA 1
ATOM 2348 C C . GLN A 1 318 ? 14.314 -14.007 -24.952 1.00 94.50 318 GLN A C 1
ATOM 2350 O O . GLN A 1 318 ? 14.509 -12.933 -24.380 1.00 94.50 318 GLN A O 1
ATOM 2355 N N . ALA A 1 319 ? 13.502 -14.947 -24.469 1.00 95.81 319 ALA A N 1
ATOM 2356 C CA . ALA A 1 319 ? 12.886 -14.871 -23.149 1.00 95.81 319 ALA A CA 1
ATOM 2357 C C . ALA A 1 319 ? 13.868 -15.315 -22.054 1.00 95.81 319 ALA A C 1
ATOM 2359 O O . ALA A 1 319 ? 14.780 -16.112 -22.290 1.00 95.81 319 ALA A O 1
ATOM 2360 N N . GLN A 1 320 ? 13.657 -14.832 -20.837 1.00 95.31 320 GLN A N 1
ATOM 2361 C CA . GLN A 1 320 ? 14.267 -15.373 -19.627 1.00 95.31 320 GLN A CA 1
ATOM 2362 C C . GLN A 1 320 ? 13.690 -16.756 -19.277 1.00 95.31 320 GLN A C 1
ATOM 2364 O O . GLN A 1 320 ? 12.632 -17.132 -19.789 1.00 95.31 320 GLN A O 1
ATOM 2369 N N . PRO A 1 321 ? 14.332 -17.512 -18.362 1.00 93.62 321 PRO A N 1
ATOM 2370 C CA . PRO A 1 321 ? 13.802 -18.788 -17.870 1.00 93.62 321 PRO A CA 1
ATOM 2371 C C . PRO A 1 321 ? 12.390 -18.709 -17.268 1.00 93.62 321 PRO A C 1
ATOM 2373 O O . PRO A 1 321 ? 11.680 -19.710 -17.249 1.00 93.62 321 PRO A O 1
ATOM 2376 N N . ASP A 1 322 ? 11.965 -17.535 -16.794 1.00 90.06 322 ASP A N 1
ATOM 2377 C CA . ASP A 1 322 ? 10.614 -17.292 -16.268 1.00 90.06 322 ASP A CA 1
ATOM 2378 C C . ASP A 1 322 ? 9.564 -16.977 -17.361 1.00 90.06 322 ASP A C 1
ATOM 2380 O O . ASP A 1 322 ? 8.390 -16.734 -17.058 1.00 90.06 322 ASP A O 1
ATOM 2384 N N . GLY A 1 323 ? 9.980 -16.985 -18.633 1.00 93.62 323 GLY A N 1
ATOM 2385 C CA . GLY A 1 323 ? 9.149 -16.716 -19.805 1.00 93.62 323 GLY A CA 1
ATOM 2386 C C . GLY A 1 323 ? 8.933 -15.234 -20.121 1.00 93.62 323 GLY A C 1
ATOM 2387 O O . GLY A 1 323 ? 8.149 -14.925 -21.020 1.00 93.62 323 GLY A O 1
ATOM 2388 N N . SER A 1 324 ? 9.583 -14.314 -19.405 1.00 95.06 324 SER A N 1
ATOM 2389 C CA . SER A 1 324 ? 9.470 -12.876 -19.659 1.00 95.06 324 SER A CA 1
ATOM 2390 C C . SER A 1 324 ? 10.541 -12.358 -20.625 1.00 95.06 324 SER A C 1
ATOM 2392 O O . SER A 1 324 ? 11.654 -12.878 -20.703 1.00 95.06 324 SER A O 1
ATOM 2394 N N . TYR A 1 325 ? 10.204 -11.329 -21.400 1.00 97.25 325 TYR A N 1
ATOM 2395 C CA . TYR A 1 325 ? 11.103 -10.680 -22.353 1.00 97.25 325 TYR A CA 1
ATOM 2396 C C . TYR A 1 325 ? 11.577 -9.349 -21.782 1.00 97.25 325 TYR A C 1
ATOM 2398 O O . TYR A 1 325 ? 10.773 -8.465 -21.483 1.00 97.25 325 TYR A O 1
ATOM 2406 N N . HIS A 1 326 ? 12.889 -9.201 -21.641 1.00 97.38 326 HIS A N 1
ATOM 2407 C CA . HIS A 1 326 ? 13.500 -8.032 -21.021 1.00 97.38 326 HIS A CA 1
ATOM 2408 C C . HIS A 1 326 ? 14.106 -7.112 -22.077 1.00 97.38 326 HIS A C 1
ATOM 2410 O O . HIS A 1 326 ? 14.852 -7.576 -22.945 1.00 97.38 326 HIS A O 1
ATOM 2416 N N . TYR A 1 327 ? 13.826 -5.811 -21.968 1.00 97.50 327 TYR A N 1
ATOM 2417 C CA . TYR A 1 327 ? 14.319 -4.788 -22.885 1.00 97.50 327 TYR A CA 1
ATOM 2418 C C . TYR A 1 327 ? 15.001 -3.646 -22.144 1.00 97.50 327 TYR A C 1
ATOM 2420 O O . TYR A 1 327 ? 14.414 -3.039 -21.250 1.00 97.50 327 TYR A O 1
ATOM 2428 N N . LEU A 1 328 ? 16.223 -3.318 -22.556 1.00 97.06 328 LEU A N 1
ATOM 2429 C CA . LEU A 1 328 ? 16.905 -2.091 -22.158 1.00 97.06 328 LEU A CA 1
ATOM 2430 C C . LEU A 1 328 ? 16.645 -1.021 -23.219 1.00 97.06 328 LEU A C 1
ATOM 2432 O O . LEU A 1 328 ? 17.166 -1.112 -24.331 1.00 97.06 328 LEU A O 1
ATOM 2436 N N . ILE A 1 329 ? 15.849 -0.013 -22.868 1.00 95.44 329 ILE A N 1
ATOM 2437 C CA . ILE A 1 329 ? 15.513 1.112 -23.742 1.00 95.44 329 ILE A CA 1
ATOM 2438 C C . ILE A 1 329 ? 16.561 2.207 -23.545 1.00 95.44 329 ILE A C 1
ATOM 2440 O O . ILE A 1 329 ? 16.651 2.817 -22.476 1.00 95.44 329 ILE A O 1
ATOM 2444 N N . GLN A 1 330 ? 17.360 2.447 -24.583 1.00 93.31 330 GLN A N 1
ATOM 2445 C CA . GLN A 1 330 ? 18.465 3.406 -24.563 1.00 93.31 330 GLN A CA 1
ATOM 2446 C C . GLN A 1 330 ? 17.980 4.825 -24.887 1.00 93.31 330 GLN A C 1
ATOM 2448 O O . GLN A 1 330 ? 18.035 5.270 -26.033 1.00 93.31 330 GLN A O 1
ATOM 2453 N N . GLY A 1 331 ? 17.479 5.530 -23.873 1.00 90.62 331 GLY A N 1
ATOM 2454 C CA . GLY A 1 331 ? 17.028 6.916 -23.973 1.00 90.62 331 GLY A CA 1
ATOM 2455 C C . GLY A 1 331 ? 15.609 7.124 -23.451 1.00 90.62 331 GLY A C 1
ATOM 2456 O O . GLY A 1 331 ? 15.076 6.325 -22.680 1.00 90.62 331 GLY A O 1
ATOM 2457 N N . ASN A 1 332 ? 14.990 8.224 -23.884 1.00 91.31 332 ASN A N 1
ATOM 2458 C CA . ASN A 1 332 ? 13.635 8.581 -23.476 1.00 91.31 332 ASN A CA 1
ATOM 2459 C C . ASN A 1 332 ? 12.614 7.671 -24.162 1.00 91.31 332 ASN A C 1
ATOM 2461 O O . ASN A 1 332 ? 12.537 7.639 -25.390 1.00 91.31 332 ASN A O 1
ATOM 2465 N N . LEU A 1 333 ? 11.780 6.997 -23.375 1.00 92.12 333 LEU A N 1
ATOM 2466 C CA . LEU A 1 333 ? 10.573 6.360 -23.878 1.00 92.12 333 LEU A CA 1
ATOM 2467 C C . LEU A 1 333 ? 9.528 7.459 -24.100 1.00 92.12 333 LEU A C 1
ATOM 2469 O O . LEU A 1 333 ? 8.768 7.794 -23.192 1.00 92.12 333 LEU A O 1
ATOM 2473 N N . ALA A 1 334 ? 9.551 8.059 -25.291 1.00 87.19 334 ALA A N 1
ATOM 2474 C CA . ALA A 1 334 ? 8.682 9.171 -25.648 1.00 87.19 334 ALA A CA 1
ATOM 2475 C C . ALA A 1 334 ? 7.972 8.928 -26.981 1.00 87.19 334 ALA A C 1
ATOM 2477 O O . ALA A 1 334 ? 8.584 8.997 -28.044 1.00 87.19 334 ALA A O 1
ATOM 2478 N N . GLY A 1 335 ? 6.673 8.635 -26.925 1.00 78.19 335 GLY A N 1
ATOM 2479 C CA . GLY A 1 335 ? 5.818 8.551 -28.108 1.00 78.19 335 GLY A CA 1
ATOM 2480 C C . GLY A 1 335 ? 5.094 9.870 -28.318 1.00 78.19 335 GLY A C 1
ATOM 2481 O O . GLY A 1 335 ? 4.512 10.368 -27.368 1.00 78.19 335 GLY A O 1
ATOM 2482 N N . ASN A 1 336 ? 5.109 10.426 -29.530 1.00 75.19 336 ASN A N 1
ATOM 2483 C CA . ASN A 1 336 ? 4.293 11.585 -29.897 1.00 75.19 336 ASN A CA 1
ATOM 2484 C C . ASN A 1 336 ? 3.381 11.213 -31.072 1.00 75.19 336 ASN A C 1
ATOM 2486 O O . ASN A 1 336 ? 3.859 10.784 -32.120 1.00 75.19 336 ASN A O 1
ATOM 2490 N N . GLY A 1 337 ? 2.069 11.399 -30.906 1.00 71.25 337 GLY A N 1
ATOM 2491 C CA . GLY A 1 337 ? 1.068 11.151 -31.955 1.00 71.25 337 GLY A CA 1
ATOM 2492 C C . GLY A 1 337 ? 0.393 9.773 -31.881 1.00 71.25 337 GLY A C 1
ATOM 2493 O O . GLY A 1 337 ? 0.651 8.984 -30.979 1.00 71.25 337 GLY A O 1
ATOM 2494 N N . SER A 1 338 ? -0.526 9.495 -32.811 1.00 66.88 338 SER A N 1
ATOM 2495 C CA . SER A 1 338 ? -1.419 8.318 -32.788 1.00 66.88 338 SER A CA 1
ATOM 2496 C C . SER A 1 338 ? -0.797 7.008 -33.302 1.00 66.88 338 SER A C 1
ATOM 2498 O O . SER A 1 338 ? -1.444 5.966 -33.253 1.00 66.88 338 SER A O 1
ATOM 2500 N N . GLY A 1 339 ? 0.434 7.050 -33.825 1.00 73.69 339 GLY A N 1
ATOM 2501 C CA . GLY A 1 339 ? 1.136 5.888 -34.395 1.00 73.69 339 GLY A CA 1
ATOM 2502 C C . GLY A 1 339 ? 2.155 5.229 -33.462 1.00 73.69 339 GLY A C 1
ATOM 2503 O O . GLY A 1 339 ? 2.707 4.189 -33.801 1.00 73.69 339 GLY A O 1
ATOM 2504 N N . ALA A 1 340 ? 2.407 5.805 -32.286 1.00 85.12 340 ALA A N 1
ATOM 2505 C CA . ALA A 1 340 ? 3.457 5.363 -31.367 1.00 85.12 340 ALA A CA 1
ATOM 2506 C C . ALA A 1 340 ? 2.992 4.246 -30.404 1.00 85.12 340 ALA A C 1
ATOM 2508 O O . ALA A 1 340 ? 3.413 4.196 -29.250 1.00 85.12 340 ALA A O 1
ATOM 2509 N N . ASN A 1 341 ? 2.096 3.368 -30.866 1.00 90.25 341 ASN A N 1
ATOM 2510 C CA . ASN A 1 341 ? 1.500 2.314 -30.044 1.00 90.25 341 ASN A CA 1
ATOM 2511 C C . ASN A 1 341 ? 2.504 1.191 -29.782 1.00 90.25 341 ASN A C 1
ATOM 2513 O O . ASN A 1 341 ? 3.236 0.793 -30.682 1.00 90.25 341 ASN A O 1
ATOM 2517 N N . ILE A 1 342 ? 2.495 0.636 -28.576 1.00 92.88 342 ILE A N 1
ATOM 2518 C CA . ILE A 1 342 ? 3.264 -0.567 -28.241 1.00 92.88 342 ILE A CA 1
ATOM 2519 C C . ILE A 1 342 ? 2.244 -1.651 -27.945 1.00 92.88 342 ILE A C 1
ATOM 2521 O O . ILE A 1 342 ? 1.446 -1.502 -27.016 1.00 92.88 342 ILE A O 1
ATOM 2525 N N . THR A 1 343 ? 2.250 -2.743 -28.705 1.00 93.06 343 THR A N 1
ATOM 2526 C CA . THR A 1 343 ? 1.361 -3.874 -28.412 1.00 93.06 343 THR A CA 1
ATOM 2527 C C . THR A 1 343 ? 2.156 -5.080 -27.948 1.00 93.06 343 THR A C 1
ATOM 2529 O O . THR A 1 343 ? 3.261 -5.343 -28.421 1.00 93.06 343 THR A O 1
ATOM 2532 N N . LEU A 1 344 ? 1.598 -5.810 -26.988 1.00 94.50 344 LEU A N 1
ATOM 2533 C CA . LEU A 1 344 ? 2.171 -7.064 -26.533 1.00 94.50 344 LEU A CA 1
ATOM 2534 C C . LEU A 1 344 ? 1.472 -8.222 -27.241 1.00 94.50 344 LEU A C 1
ATOM 2536 O O . LEU A 1 344 ? 0.249 -8.238 -27.383 1.00 94.50 344 LEU A O 1
ATOM 2540 N N . GLY A 1 345 ? 2.250 -9.211 -27.666 1.00 91.31 345 GLY A N 1
ATOM 2541 C CA . GLY A 1 345 ? 1.738 -10.489 -28.126 1.00 91.31 345 GLY A CA 1
ATOM 2542 C C . GLY A 1 345 ? 0.901 -11.142 -27.029 1.00 91.31 345 GLY A C 1
ATOM 2543 O O . GLY A 1 345 ? 1.171 -10.983 -25.838 1.00 91.31 345 GLY A O 1
ATOM 2544 N N . THR A 1 346 ? -0.131 -11.882 -27.423 1.00 90.50 346 THR A N 1
ATOM 2545 C CA . THR A 1 346 ? -1.062 -12.522 -26.488 1.00 90.50 346 THR A CA 1
ATOM 2546 C C . THR A 1 346 ? -0.317 -13.350 -25.437 1.00 90.50 346 THR A C 1
ATOM 2548 O O . THR A 1 346 ? 0.411 -14.280 -25.772 1.00 90.50 346 THR A O 1
ATOM 2551 N N . GLY A 1 347 ? -0.495 -12.995 -24.160 1.00 89.06 347 GLY A N 1
ATOM 2552 C CA . GLY A 1 347 ? 0.129 -13.679 -23.021 1.00 89.06 347 GLY A CA 1
ATOM 2553 C C . GLY A 1 347 ? 1.624 -13.403 -22.813 1.00 89.06 347 GLY A C 1
ATOM 2554 O O . GLY A 1 347 ? 2.187 -13.911 -21.845 1.00 89.06 347 GLY A O 1
ATOM 2555 N N . ALA A 1 348 ? 2.270 -12.605 -23.669 1.00 94.19 348 ALA A N 1
ATOM 2556 C CA . ALA A 1 348 ? 3.671 -12.246 -23.494 1.00 94.19 348 ALA A CA 1
ATOM 2557 C C . ALA A 1 348 ? 3.854 -11.362 -22.256 1.00 94.19 348 ALA A C 1
ATOM 2559 O O . ALA A 1 348 ? 3.116 -10.396 -22.066 1.00 94.19 348 ALA A O 1
ATOM 2560 N N . LYS A 1 349 ? 4.858 -11.682 -21.436 1.00 95.06 349 LYS A N 1
ATOM 2561 C CA . LYS A 1 349 ? 5.298 -10.847 -20.314 1.00 95.06 349 LYS A CA 1
ATOM 2562 C C . LYS A 1 349 ? 6.507 -10.038 -20.752 1.00 95.06 349 LYS A C 1
ATOM 2564 O O . LYS A 1 349 ? 7.484 -10.621 -21.215 1.00 95.06 349 LYS A O 1
ATOM 2569 N N . VAL A 1 350 ? 6.450 -8.723 -20.612 1.00 96.06 350 VAL A N 1
ATOM 2570 C CA . VAL A 1 350 ? 7.486 -7.803 -21.075 1.00 96.06 350 VAL A CA 1
ATOM 2571 C C . VAL A 1 350 ? 7.930 -6.892 -19.937 1.00 96.06 350 VAL A C 1
ATOM 2573 O O . VAL A 1 350 ? 7.108 -6.341 -19.205 1.00 96.06 350 VAL A O 1
ATOM 2576 N N . VAL A 1 351 ? 9.244 -6.730 -19.802 1.00 96.69 351 VAL A N 1
ATOM 2577 C CA . VAL A 1 351 ? 9.879 -5.881 -18.794 1.00 96.69 351 VAL A CA 1
ATOM 2578 C C . VAL A 1 351 ? 10.765 -4.852 -19.485 1.00 96.69 351 VAL A C 1
ATOM 2580 O O . VAL A 1 351 ? 11.693 -5.207 -20.211 1.00 96.69 351 VAL A O 1
ATOM 2583 N N . PHE A 1 352 ? 10.493 -3.573 -19.253 1.00 97.69 352 PHE A N 1
ATOM 2584 C CA . PHE A 1 352 ? 11.278 -2.453 -19.759 1.00 97.69 352 PHE A CA 1
ATOM 2585 C C . PHE A 1 352 ? 12.176 -1.875 -18.673 1.00 97.69 352 PHE A C 1
ATOM 2587 O O . PHE A 1 352 ? 11.735 -1.619 -17.556 1.00 97.69 352 PHE A O 1
ATOM 2594 N N . TYR A 1 353 ? 13.417 -1.592 -19.049 1.00 97.56 353 TYR A N 1
ATOM 2595 C CA . TYR A 1 353 ? 14.388 -0.832 -18.275 1.00 97.56 353 TYR A CA 1
ATOM 2596 C C . TYR A 1 353 ? 14.717 0.438 -19.054 1.00 97.56 353 TYR A C 1
ATOM 2598 O O . TYR A 1 353 ? 15.334 0.363 -20.115 1.00 97.56 353 TYR A O 1
ATOM 2606 N N . VAL A 1 354 ? 14.274 1.601 -18.579 1.00 96.31 354 VAL A N 1
ATOM 2607 C CA . VAL A 1 354 ? 14.311 2.843 -19.372 1.00 96.31 354 VAL A CA 1
ATOM 2608 C C . VAL A 1 354 ? 15.450 3.750 -18.918 1.00 96.31 354 VAL A C 1
ATOM 2610 O O . VAL A 1 354 ? 15.417 4.265 -17.804 1.00 96.31 354 VAL A O 1
ATOM 2613 N N . GLN A 1 355 ? 16.446 3.983 -19.780 1.00 94.25 355 GLN A N 1
ATOM 2614 C CA . GLN A 1 355 ? 17.549 4.929 -19.550 1.00 94.25 355 GLN A CA 1
ATOM 2615 C C . GLN A 1 355 ? 17.160 6.356 -19.966 1.00 94.25 355 GLN A C 1
ATOM 2617 O O . GLN A 1 355 ? 17.756 6.925 -20.877 1.00 94.25 355 GLN A O 1
ATOM 2622 N N . GLY A 1 356 ? 16.139 6.928 -19.334 1.00 92.38 356 GLY A N 1
ATOM 2623 C CA . GLY A 1 356 ? 15.668 8.271 -19.658 1.00 92.38 356 GLY A CA 1
ATOM 2624 C C . GLY A 1 356 ? 14.272 8.547 -19.124 1.00 92.38 356 GLY A C 1
ATOM 2625 O O . GLY A 1 356 ? 13.772 7.840 -18.247 1.00 92.38 356 GLY A O 1
ATOM 2626 N N . LYS A 1 357 ? 13.642 9.598 -19.646 1.00 92.88 357 LYS A N 1
ATOM 2627 C CA . LYS A 1 357 ? 12.270 9.976 -19.293 1.00 92.88 357 LYS A CA 1
ATOM 2628 C C . LYS A 1 357 ? 11.254 8.997 -19.878 1.00 92.88 357 LYS A C 1
ATOM 2630 O O . LYS A 1 357 ? 11.490 8.417 -20.937 1.00 92.88 357 LYS A O 1
ATOM 2635 N N . ILE A 1 358 ? 10.118 8.855 -19.205 1.00 94.31 358 ILE A N 1
ATOM 2636 C CA . ILE A 1 358 ? 8.953 8.111 -19.693 1.00 94.31 358 ILE A CA 1
ATOM 2637 C C . ILE A 1 358 ? 7.866 9.150 -19.970 1.00 94.31 358 ILE A C 1
ATOM 2639 O O . ILE A 1 358 ? 7.058 9.445 -19.101 1.00 94.31 358 ILE A O 1
ATOM 2643 N N . ASP A 1 359 ? 7.892 9.761 -21.151 1.00 91.25 359 ASP A N 1
ATOM 2644 C CA . ASP A 1 359 ? 7.047 10.913 -21.484 1.00 91.25 359 ASP A CA 1
ATOM 2645 C C . ASP A 1 359 ? 6.208 10.610 -22.728 1.00 91.25 359 ASP A C 1
ATOM 2647 O O . ASP A 1 359 ? 6.650 10.782 -23.862 1.00 91.25 359 ASP A O 1
ATOM 2651 N N . ILE A 1 360 ? 4.984 10.136 -22.527 1.00 89.94 360 ILE A N 1
ATOM 2652 C CA . ILE A 1 360 ? 4.092 9.695 -23.601 1.00 89.94 360 ILE A CA 1
ATOM 2653 C C . ILE A 1 360 ? 3.134 10.832 -23.959 1.00 89.94 360 ILE A C 1
ATOM 2655 O O . ILE A 1 360 ? 2.303 11.219 -23.148 1.00 89.94 360 ILE A O 1
ATOM 2659 N N . GLY A 1 361 ? 3.252 11.379 -25.166 1.00 87.50 361 GLY A N 1
ATOM 2660 C CA . GLY A 1 361 ? 2.483 12.508 -25.686 1.00 87.50 361 GLY A CA 1
ATOM 2661 C C . GLY A 1 361 ? 1.535 12.160 -26.845 1.00 87.50 361 GLY A C 1
ATOM 2662 O O . GLY A 1 361 ? 1.786 11.281 -27.667 1.00 87.50 361 GLY A O 1
ATOM 2663 N N . GLY A 1 362 ? 0.434 12.899 -26.980 1.00 86.12 362 GLY A N 1
ATOM 2664 C CA . GLY A 1 362 ? -0.539 12.734 -28.062 1.00 86.12 362 GLY A CA 1
ATOM 2665 C C . GLY A 1 362 ? -1.612 11.695 -27.738 1.00 86.12 362 GLY A C 1
ATOM 2666 O O . GLY A 1 362 ? -2.424 11.896 -26.840 1.00 86.12 362 GLY A O 1
ATOM 2667 N N . SER A 1 363 ? -1.699 10.606 -28.503 1.00 87.88 363 SER A N 1
ATOM 2668 C CA . SER A 1 363 ? -2.617 9.498 -28.186 1.00 87.88 363 SER A CA 1
ATOM 2669 C C . SER A 1 363 ? -2.002 8.116 -28.432 1.00 87.88 363 SER A C 1
ATOM 2671 O O . SER A 1 363 ? -2.610 7.323 -29.148 1.00 87.88 363 SER A O 1
ATOM 2673 N N . PRO A 1 364 ? -0.805 7.812 -27.888 1.00 86.56 364 PRO A N 1
ATOM 2674 C CA . PRO A 1 364 ? -0.225 6.486 -28.000 1.00 86.56 364 PRO A CA 1
ATOM 2675 C C . PRO A 1 364 ? -0.895 5.559 -26.997 1.00 86.56 364 PRO A C 1
ATOM 2677 O O . PRO A 1 364 ? -1.184 5.945 -25.862 1.00 86.56 364 PRO A O 1
ATOM 2680 N N . ASP A 1 365 ? -1.073 4.312 -27.392 1.00 89.56 365 ASP A N 1
ATOM 2681 C CA . ASP A 1 365 ? -1.528 3.271 -26.500 1.00 89.56 365 ASP A CA 1
ATOM 2682 C C . ASP A 1 365 ? -0.424 2.243 -26.272 1.00 89.56 365 ASP A C 1
ATOM 2684 O O . ASP A 1 365 ? 0.029 1.552 -27.189 1.00 89.56 365 ASP A O 1
ATOM 2688 N N . ILE A 1 366 ? 0.000 2.137 -25.019 1.00 91.12 366 ILE A N 1
ATOM 2689 C CA . ILE A 1 366 ? 0.960 1.148 -24.554 1.00 91.12 366 ILE A CA 1
ATOM 2690 C C . ILE A 1 366 ? 0.161 0.028 -23.899 1.00 91.12 366 ILE A C 1
ATOM 2692 O O . ILE A 1 366 ? -0.425 0.203 -22.829 1.00 91.12 366 ILE A O 1
ATOM 2696 N N . ASN A 1 367 ? 0.154 -1.132 -24.555 1.00 90.12 367 ASN A N 1
ATOM 2697 C CA . ASN A 1 367 ? -0.513 -2.346 -24.100 1.00 90.12 367 ASN A CA 1
ATOM 2698 C C . ASN A 1 367 ? -2.054 -2.215 -23.979 1.00 90.12 367 ASN A C 1
ATOM 2700 O O . ASN A 1 367 ? -2.646 -2.816 -23.095 1.00 90.12 367 ASN A O 1
ATOM 2704 N N . LYS A 1 368 ? -2.720 -1.474 -24.890 1.00 81.38 368 LYS A N 1
ATOM 2705 C CA . LYS A 1 368 ? -4.173 -1.121 -24.876 1.00 81.38 368 LYS A CA 1
ATOM 2706 C C . LYS A 1 368 ? -5.175 -2.240 -24.557 1.00 81.38 368 LYS A C 1
ATOM 2708 O O . LYS A 1 368 ? -6.289 -1.964 -24.128 1.00 81.38 368 LYS A O 1
ATOM 2713 N N . ASN A 1 369 ? -4.831 -3.487 -24.834 1.00 79.69 369 ASN A N 1
ATOM 2714 C CA . ASN A 1 369 ? -5.735 -4.627 -24.680 1.00 79.69 369 ASN A CA 1
ATOM 2715 C C . ASN A 1 369 ? -5.069 -5.779 -23.920 1.00 79.69 369 ASN A C 1
ATOM 2717 O O . ASN A 1 369 ? -5.535 -6.916 -23.981 1.00 79.69 369 ASN A O 1
ATOM 2721 N N . GLY A 1 370 ? -3.931 -5.516 -23.279 1.00 84.31 370 GLY A N 1
ATOM 2722 C CA . GLY A 1 370 ? -3.245 -6.512 -22.476 1.00 84.31 370 GLY A CA 1
ATOM 2723 C C . GLY A 1 370 ? -3.626 -6.400 -21.012 1.00 84.31 370 GLY A C 1
ATOM 2724 O O . GLY A 1 370 ? -4.258 -5.453 -20.564 1.00 84.31 370 GLY A O 1
ATOM 2725 N N . TYR A 1 371 ? -3.202 -7.380 -20.225 1.00 87.81 371 TYR A N 1
ATOM 2726 C CA . TYR A 1 371 ? -3.288 -7.242 -18.781 1.00 87.81 371 TYR A CA 1
ATOM 2727 C C . TYR A 1 371 ? -2.140 -6.346 -18.296 1.00 87.81 371 TYR A C 1
ATOM 2729 O O . TYR A 1 371 ? -0.999 -6.602 -18.685 1.00 87.81 371 TYR A O 1
ATOM 2737 N N . PRO A 1 372 ? -2.380 -5.364 -17.408 1.00 84.62 372 PRO A N 1
ATOM 2738 C CA . PRO A 1 372 ? -1.316 -4.539 -16.832 1.00 84.62 372 PRO A CA 1
ATOM 2739 C C . PRO A 1 372 ? -0.168 -5.341 -16.204 1.00 84.62 372 PRO A C 1
ATOM 2741 O O . PRO A 1 372 ? 0.987 -4.952 -16.317 1.00 84.62 372 PRO A O 1
ATOM 2744 N N . LYS A 1 373 ? -0.453 -6.518 -15.627 1.00 87.62 373 LYS A N 1
ATOM 2745 C CA . LYS A 1 373 ? 0.567 -7.445 -15.092 1.00 87.62 373 LYS A CA 1
ATOM 2746 C C . LYS A 1 373 ? 1.545 -7.998 -16.135 1.00 87.62 373 LYS A C 1
ATOM 2748 O O . LYS A 1 373 ? 2.587 -8.530 -15.772 1.00 87.62 373 LYS A O 1
ATOM 2753 N N . ASN A 1 374 ? 1.202 -7.911 -17.420 1.00 93.19 374 ASN A N 1
ATOM 2754 C CA . ASN A 1 374 ? 2.046 -8.391 -18.508 1.00 93.19 374 ASN A CA 1
ATOM 2755 C C . ASN A 1 374 ? 3.102 -7.359 -18.929 1.00 93.19 374 ASN A C 1
ATOM 2757 O O . ASN A 1 374 ? 4.013 -7.734 -19.660 1.00 93.19 374 ASN A O 1
ATOM 2761 N N . LEU A 1 375 ? 3.002 -6.099 -18.487 1.00 95.44 375 LEU A N 1
ATOM 2762 C CA . LEU A 1 375 ? 3.990 -5.061 -18.772 1.00 95.44 375 LEU A CA 1
ATOM 2763 C C . LEU A 1 375 ? 4.498 -4.421 -17.481 1.00 95.44 375 LEU A C 1
ATOM 2765 O O . LEU A 1 375 ? 3.732 -3.857 -16.702 1.00 95.44 375 LEU A O 1
ATOM 2769 N N . GLN A 1 376 ? 5.810 -4.460 -17.283 1.00 95.88 376 GLN A N 1
ATOM 2770 C CA . GLN A 1 376 ? 6.478 -3.777 -16.180 1.00 95.88 376 GLN A CA 1
ATOM 2771 C C . GLN A 1 376 ? 7.494 -2.791 -16.746 1.00 95.88 376 GLN A C 1
ATOM 2773 O O . GLN A 1 376 ? 8.312 -3.157 -17.584 1.00 95.88 376 GLN A O 1
ATOM 2778 N N . ILE A 1 377 ? 7.447 -1.540 -16.303 1.00 96.69 377 ILE A N 1
ATOM 2779 C CA . ILE A 1 377 ? 8.340 -0.471 -16.745 1.00 96.69 377 ILE A CA 1
ATOM 2780 C C . ILE A 1 377 ? 9.118 0.026 -15.533 1.00 96.69 377 ILE A C 1
ATOM 2782 O O . ILE A 1 377 ? 8.550 0.629 -14.624 1.00 96.69 377 ILE A O 1
ATOM 2786 N N . TYR A 1 378 ? 10.424 -0.216 -15.535 1.00 97.38 378 TYR A N 1
ATOM 2787 C CA . TYR A 1 378 ? 11.352 0.218 -14.503 1.00 97.38 378 TYR A CA 1
ATOM 2788 C C . TYR A 1 378 ? 12.183 1.397 -15.008 1.00 97.38 378 TYR A C 1
ATOM 2790 O O . TYR A 1 378 ? 12.947 1.286 -15.972 1.00 97.38 378 TYR A O 1
ATOM 2798 N N . GLY A 1 379 ? 12.040 2.536 -14.338 1.00 96.44 379 GLY A N 1
ATOM 2799 C CA . GLY A 1 379 ? 12.860 3.713 -14.572 1.00 96.44 379 GLY A CA 1
ATOM 2800 C C . GLY A 1 379 ? 14.283 3.523 -14.051 1.00 96.44 379 GLY A C 1
ATOM 2801 O O . GLY A 1 379 ? 14.507 2.877 -13.024 1.00 96.44 379 GLY A O 1
ATOM 2802 N N . ASN A 1 380 ? 15.256 4.100 -14.748 1.00 95.56 380 ASN A N 1
ATOM 2803 C CA . ASN A 1 380 ? 16.643 4.115 -14.307 1.00 95.56 380 ASN A CA 1
ATOM 2804 C C . ASN A 1 380 ? 16.805 5.043 -13.099 1.00 95.56 380 ASN A C 1
ATOM 2806 O O . ASN A 1 380 ? 16.501 6.232 -13.170 1.00 95.56 380 ASN A O 1
ATOM 2810 N N . THR A 1 381 ? 17.297 4.507 -11.991 1.00 93.06 381 THR A N 1
ATOM 2811 C CA . THR A 1 381 ? 17.431 5.249 -10.733 1.00 93.06 381 THR A CA 1
ATOM 2812 C C . THR A 1 381 ? 18.865 5.654 -10.480 1.00 93.06 381 THR A C 1
A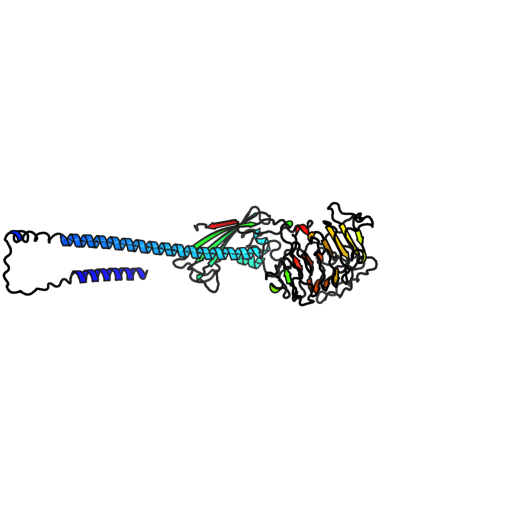TOM 2814 O O . THR A 1 381 ? 19.800 5.051 -11.019 1.00 93.06 381 THR A O 1
ATOM 2817 N N . PHE A 1 382 ? 19.059 6.612 -9.583 1.00 90.81 382 PHE A N 1
ATOM 2818 C CA . PHE A 1 382 ? 20.379 6.829 -9.008 1.00 90.81 382 PHE A CA 1
ATOM 2819 C C . PHE A 1 382 ? 20.793 5.613 -8.173 1.00 90.81 382 PHE A C 1
ATOM 2821 O O . PHE A 1 382 ? 19.975 4.967 -7.510 1.00 90.81 382 PHE A O 1
ATOM 2828 N N . GLN A 1 383 ? 22.078 5.276 -8.212 1.00 90.44 383 GLN A N 1
ATOM 2829 C CA . GLN A 1 383 ? 22.660 4.396 -7.211 1.00 90.44 383 GLN A CA 1
ATOM 2830 C C . GLN A 1 383 ? 22.863 5.201 -5.932 1.00 90.44 383 GLN A C 1
ATOM 2832 O O . GLN A 1 383 ? 23.297 6.351 -5.985 1.00 90.44 383 GLN A O 1
ATOM 2837 N N . ARG A 1 384 ? 22.558 4.598 -4.783 1.00 86.00 384 ARG A N 1
ATOM 2838 C CA . ARG A 1 384 ? 22.637 5.268 -3.483 1.00 86.00 384 ARG A CA 1
ATOM 2839 C C . ARG A 1 384 ? 23.574 4.547 -2.521 1.00 86.00 384 ARG A C 1
ATOM 2841 O O . ARG A 1 384 ? 23.778 3.331 -2.628 1.00 86.00 384 ARG A O 1
ATOM 2848 N N . ASN A 1 385 ? 24.195 5.322 -1.643 1.00 84.44 385 ASN A N 1
ATOM 2849 C CA . ASN A 1 385 ? 24.977 4.868 -0.498 1.00 84.44 385 ASN A CA 1
ATOM 2850 C C . ASN A 1 385 ? 24.054 4.361 0.619 1.00 84.44 385 ASN A C 1
ATOM 2852 O O . ASN A 1 385 ? 22.831 4.431 0.510 1.00 84.44 385 ASN A O 1
ATOM 2856 N N . ALA A 1 386 ? 24.640 3.807 1.684 1.00 80.12 386 ALA A N 1
ATOM 2857 C CA . ALA A 1 386 ? 23.875 3.332 2.840 1.00 80.12 386 ALA A CA 1
ATOM 2858 C C . ALA A 1 386 ? 23.148 4.470 3.585 1.00 80.12 386 ALA A C 1
ATOM 2860 O O . ALA A 1 386 ? 22.143 4.217 4.238 1.00 80.12 386 ALA A O 1
ATOM 2861 N N . ASP A 1 387 ? 23.633 5.706 3.448 1.00 76.81 387 ASP A N 1
ATOM 2862 C CA . ASP A 1 387 ? 23.053 6.939 3.992 1.00 76.81 387 ASP A CA 1
ATOM 2863 C C . ASP A 1 387 ? 22.071 7.635 3.021 1.00 76.81 387 ASP A C 1
ATOM 2865 O O . ASP A 1 387 ? 21.757 8.808 3.188 1.00 76.81 387 ASP A O 1
ATOM 2869 N N . ASP A 1 388 ? 21.613 6.926 1.982 1.00 76.12 388 ASP A N 1
ATOM 2870 C CA . ASP A 1 388 ? 20.719 7.411 0.917 1.00 76.12 388 ASP A CA 1
ATOM 2871 C C . ASP A 1 388 ? 21.293 8.519 0.004 1.00 76.12 388 ASP A C 1
ATOM 2873 O O . ASP A 1 388 ? 20.622 8.967 -0.934 1.00 76.12 388 ASP A O 1
ATOM 2877 N N . THR A 1 389 ? 22.560 8.918 0.178 1.00 81.06 389 THR A N 1
ATOM 2878 C CA . THR A 1 389 ? 23.213 9.865 -0.740 1.00 81.06 389 THR A CA 1
ATOM 2879 C C . THR A 1 389 ? 23.485 9.241 -2.110 1.00 81.06 389 THR A C 1
ATOM 2881 O O . THR A 1 389 ? 23.709 8.035 -2.240 1.00 81.06 389 THR A O 1
ATOM 2884 N N . VAL A 1 390 ? 23.465 10.056 -3.171 1.00 85.19 390 VAL A N 1
ATOM 2885 C CA . VAL A 1 390 ? 23.756 9.595 -4.539 1.00 85.19 390 VAL A CA 1
ATOM 2886 C C . VAL A 1 390 ? 25.222 9.168 -4.641 1.00 85.19 390 VAL A C 1
ATOM 2888 O O . VAL A 1 390 ? 26.128 9.943 -4.341 1.00 85.19 390 VAL A O 1
ATOM 2891 N N . LYS A 1 391 ? 25.459 7.940 -5.108 1.00 87.88 391 LYS A N 1
ATOM 2892 C CA . LYS A 1 391 ? 26.801 7.431 -5.403 1.00 87.88 391 LYS A CA 1
ATOM 2893 C C . LYS A 1 391 ? 27.399 8.177 -6.584 1.00 87.88 391 LYS A C 1
ATOM 2895 O O . LYS A 1 391 ? 26.736 8.334 -7.608 1.00 87.88 391 LYS A O 1
ATOM 2900 N N . LEU A 1 392 ? 28.662 8.566 -6.452 1.00 88.50 392 LEU A N 1
ATOM 2901 C CA . LEU A 1 392 ? 29.432 9.217 -7.506 1.00 88.50 392 LEU A CA 1
ATOM 2902 C C . LEU A 1 392 ? 30.545 8.295 -8.008 1.00 88.50 392 LEU A C 1
ATOM 2904 O O . LEU A 1 392 ? 31.066 7.474 -7.253 1.00 88.50 392 LEU A O 1
ATOM 2908 N N . ASP A 1 393 ? 30.898 8.425 -9.283 1.00 88.00 393 ASP A N 1
ATOM 2909 C CA . ASP A 1 393 ? 32.100 7.813 -9.845 1.00 88.00 393 ASP A CA 1
ATOM 2910 C C . ASP A 1 393 ? 33.372 8.603 -9.475 1.00 88.00 393 ASP A C 1
ATOM 2912 O O . ASP A 1 393 ? 33.320 9.651 -8.827 1.00 88.00 393 ASP A O 1
ATOM 2916 N N . ALA A 1 394 ? 34.538 8.121 -9.918 1.00 88.69 394 ALA A N 1
ATOM 2917 C CA . ALA A 1 394 ? 35.826 8.783 -9.679 1.00 88.69 394 ALA A CA 1
ATOM 2918 C C . ALA A 1 394 ? 35.939 10.190 -10.309 1.00 88.69 394 ALA A C 1
ATOM 2920 O O . ALA A 1 394 ? 36.875 10.924 -10.009 1.00 88.69 394 ALA A O 1
ATOM 2921 N N . SER A 1 395 ? 35.006 10.565 -11.191 1.00 86.62 395 SER A N 1
ATOM 2922 C CA . SER A 1 395 ? 34.908 11.881 -11.832 1.00 86.62 395 SER A CA 1
ATOM 2923 C C . SER A 1 395 ? 33.795 12.753 -11.229 1.00 86.62 395 SER A C 1
ATOM 2925 O O . SER A 1 395 ? 33.405 13.742 -11.850 1.00 86.62 395 SER A O 1
ATOM 2927 N N . ASN A 1 396 ? 33.270 12.406 -10.047 1.00 84.00 396 ASN A N 1
ATOM 2928 C CA . ASN A 1 396 ? 32.150 13.082 -9.379 1.00 84.00 396 ASN A CA 1
ATOM 2929 C C . ASN A 1 396 ? 30.848 13.124 -10.203 1.00 84.00 396 ASN A C 1
ATOM 2931 O O . ASN A 1 396 ? 30.046 14.056 -10.072 1.00 84.00 396 ASN A O 1
ATOM 2935 N N . LYS A 1 397 ? 30.608 12.126 -11.059 1.00 83.38 397 LYS A N 1
ATOM 2936 C CA . LYS A 1 397 ? 29.339 11.985 -11.786 1.00 83.38 397 LYS A CA 1
ATOM 2937 C C . LYS A 1 397 ? 28.419 10.996 -11.073 1.00 83.38 397 LYS A C 1
ATOM 2939 O O . LYS A 1 397 ? 28.898 9.960 -10.617 1.00 83.38 397 LYS A O 1
ATOM 2944 N N . PRO A 1 398 ? 27.103 11.264 -11.002 1.00 86.31 398 PRO A N 1
ATOM 2945 C CA . PRO A 1 398 ? 26.135 10.323 -10.448 1.00 86.31 398 PRO A CA 1
ATOM 2946 C C . PRO A 1 398 ? 26.201 8.954 -11.122 1.00 86.31 398 PRO A C 1
ATOM 2948 O O . PRO A 1 398 ? 26.176 8.857 -12.343 1.00 86.31 398 PRO A O 1
ATOM 2951 N N . LEU A 1 399 ? 26.216 7.879 -10.346 1.00 90.00 399 LEU A N 1
ATOM 2952 C CA . LEU A 1 399 ? 26.036 6.534 -10.879 1.00 90.00 399 LEU A CA 1
ATOM 2953 C C . LEU A 1 399 ? 24.544 6.225 -10.990 1.00 90.00 399 LEU A C 1
ATOM 2955 O O . LEU A 1 399 ? 23.763 6.521 -10.085 1.00 90.00 399 LEU A O 1
ATOM 2959 N N . THR A 1 400 ? 24.142 5.593 -12.089 1.00 93.31 400 THR A N 1
ATOM 2960 C CA . THR A 1 400 ? 22.765 5.136 -12.310 1.00 93.31 400 THR A CA 1
ATOM 2961 C C . THR A 1 400 ? 22.695 3.614 -12.344 1.00 93.31 400 THR A C 1
ATOM 2963 O O . THR A 1 400 ? 23.693 2.920 -12.563 1.00 93.31 400 THR A O 1
ATOM 2966 N N . LYS A 1 401 ? 21.521 3.055 -12.053 1.00 94.00 401 LYS A N 1
ATOM 2967 C CA . LYS A 1 401 ? 21.354 1.608 -11.892 1.00 94.00 401 LYS A CA 1
ATOM 2968 C C . LYS A 1 401 ? 21.548 0.837 -13.196 1.00 94.00 401 LYS A C 1
ATOM 2970 O O . LYS A 1 401 ? 22.127 -0.244 -13.181 1.00 94.00 401 LYS A O 1
ATOM 2975 N N . TYR A 1 402 ? 21.072 1.391 -14.303 1.00 94.19 402 TYR A N 1
ATOM 2976 C CA . TYR A 1 402 ? 21.123 0.776 -15.629 1.00 94.19 402 TYR A CA 1
ATOM 2977 C C . TYR A 1 402 ? 22.213 1.373 -16.514 1.00 94.19 402 TYR A C 1
ATOM 2979 O O . TYR A 1 402 ? 22.257 1.067 -17.699 1.00 94.19 402 TYR A O 1
ATOM 2987 N N . GLY A 1 403 ? 23.091 2.215 -15.961 1.00 90.88 403 GLY A N 1
ATOM 2988 C CA . GLY A 1 403 ? 24.049 2.997 -16.739 1.00 90.88 403 GLY A CA 1
ATOM 2989 C C . GLY A 1 403 ? 23.362 4.055 -17.607 1.00 90.88 403 GLY A C 1
ATOM 2990 O O . GLY A 1 403 ? 22.162 4.306 -17.479 1.00 90.88 403 GLY A O 1
ATOM 2991 N N . CYS A 1 404 ? 24.133 4.683 -18.491 1.00 87.81 404 CYS A N 1
ATOM 2992 C CA . CYS A 1 404 ? 23.642 5.653 -19.468 1.00 87.81 404 CYS A CA 1
ATOM 2993 C C . CYS A 1 404 ? 24.049 5.221 -20.874 1.00 87.81 404 CYS A C 1
ATOM 2995 O O . CYS A 1 404 ? 25.097 4.599 -21.056 1.00 87.81 404 CYS A O 1
ATOM 2997 N N . SER A 1 405 ? 23.240 5.571 -21.871 1.00 78.00 405 SER A N 1
ATOM 2998 C CA . SER A 1 405 ? 23.584 5.350 -23.275 1.00 78.00 405 SER A CA 1
ATOM 2999 C C . SER A 1 405 ? 24.831 6.163 -23.658 1.00 78.00 405 SER A C 1
ATOM 3001 O O . SER A 1 405 ? 25.068 7.252 -23.122 1.00 78.00 405 SER A O 1
ATOM 3003 N N . ALA A 1 406 ? 25.640 5.637 -24.580 1.00 67.88 406 ALA A N 1
ATOM 3004 C CA . ALA A 1 406 ? 26.848 6.312 -25.046 1.00 67.88 406 ALA A CA 1
ATOM 3005 C C . ALA A 1 406 ? 26.516 7.712 -25.602 1.00 67.88 406 ALA A C 1
ATOM 3007 O O . ALA A 1 406 ? 25.537 7.885 -26.322 1.00 67.88 406 ALA A O 1
ATOM 3008 N N . GLY A 1 407 ? 27.326 8.713 -25.249 1.00 65.31 407 GLY A N 1
ATOM 3009 C CA . GLY A 1 407 ? 27.125 10.107 -25.665 1.00 65.31 407 GLY A CA 1
ATOM 3010 C C . GLY A 1 407 ? 26.286 10.965 -24.709 1.00 65.31 407 GLY A C 1
ATOM 3011 O O . GLY A 1 407 ? 26.234 12.179 -24.892 1.00 65.31 407 GLY A O 1
ATOM 3012 N N . ILE A 1 408 ? 25.684 10.389 -23.659 1.00 68.44 408 ILE A N 1
ATOM 3013 C CA . ILE A 1 408 ? 25.043 11.173 -22.594 1.00 68.44 408 ILE A CA 1
ATOM 3014 C C . ILE A 1 408 ? 26.087 11.536 -21.533 1.00 68.44 408 ILE A C 1
ATOM 3016 O O . ILE A 1 408 ? 26.524 10.694 -20.749 1.00 68.44 408 ILE A O 1
ATOM 3020 N N . THR A 1 409 ? 26.469 12.812 -21.480 1.00 61.69 409 THR A N 1
ATOM 3021 C CA . THR A 1 409 ? 27.346 13.330 -20.425 1.00 61.69 409 THR A CA 1
ATOM 3022 C C . THR A 1 409 ? 26.516 13.672 -19.195 1.00 61.69 409 THR A C 1
ATOM 3024 O O . THR A 1 409 ? 25.738 14.625 -19.204 1.00 61.69 409 THR A O 1
ATOM 3027 N N . LEU A 1 410 ? 26.688 12.899 -18.121 1.00 68.81 410 LEU A N 1
ATOM 3028 C CA . LEU A 1 410 ? 26.153 13.272 -16.817 1.00 68.81 410 LEU A CA 1
ATOM 3029 C C . LEU A 1 410 ? 26.860 14.535 -16.301 1.00 68.81 410 LEU A C 1
ATOM 3031 O O . LEU A 1 410 ? 28.080 14.655 -16.467 1.00 68.81 410 LEU A O 1
ATOM 3035 N N . PRO A 1 411 ? 26.125 15.463 -15.670 1.00 64.19 411 PRO A N 1
ATOM 3036 C CA . PRO A 1 411 ? 26.704 16.656 -15.085 1.00 64.19 411 PRO A CA 1
ATOM 3037 C C . PRO A 1 411 ? 27.641 16.243 -13.956 1.00 64.19 411 PRO A C 1
ATOM 3039 O O . PRO A 1 411 ? 27.301 15.402 -13.122 1.00 64.19 411 PRO A O 1
ATOM 3042 N N . THR A 1 412 ? 28.820 16.849 -13.933 1.00 66.94 412 THR A N 1
ATOM 3043 C CA . THR A 1 412 ? 29.718 16.757 -12.787 1.00 66.94 412 THR A CA 1
ATOM 3044 C C . THR A 1 412 ? 29.051 17.472 -11.620 1.00 66.94 412 THR A C 1
ATOM 3046 O O . THR A 1 412 ? 28.718 18.654 -11.735 1.00 66.94 412 THR A O 1
ATOM 3049 N N . LEU A 1 413 ? 28.829 16.773 -10.507 1.00 63.53 413 LEU A N 1
ATOM 3050 C CA . LEU A 1 413 ? 28.378 17.443 -9.296 1.00 63.53 413 LEU A CA 1
ATOM 3051 C C . LEU A 1 413 ? 29.569 18.198 -8.706 1.00 63.53 413 LEU A C 1
ATOM 3053 O O . LEU A 1 413 ? 30.607 17.606 -8.409 1.00 63.53 413 LEU A O 1
ATOM 3057 N N . THR A 1 414 ? 29.434 19.511 -8.535 1.00 57.19 414 THR A N 1
ATOM 3058 C CA . THR A 1 414 ? 30.351 20.248 -7.664 1.00 57.19 414 THR A CA 1
ATOM 3059 C C . THR A 1 414 ? 30.115 19.788 -6.218 1.00 57.19 414 THR A C 1
ATOM 3061 O O . THR A 1 414 ? 28.953 19.743 -5.803 1.00 57.19 414 THR A O 1
ATOM 3064 N N . PRO A 1 415 ? 31.168 19.419 -5.459 1.00 51.50 415 PRO A N 1
ATOM 3065 C CA . PRO A 1 415 ? 31.054 19.009 -4.057 1.00 51.50 415 PRO A CA 1
ATOM 3066 C C . PRO A 1 415 ? 30.325 20.064 -3.203 1.00 51.50 415 PRO A C 1
ATOM 3068 O O . PRO A 1 415 ? 30.252 21.229 -3.601 1.00 51.50 415 PRO A O 1
ATOM 3071 N N . PRO A 1 416 ? 29.769 19.673 -2.043 1.00 53.16 416 PRO A N 1
ATOM 3072 C CA . PRO A 1 416 ? 28.651 20.368 -1.423 1.00 53.16 416 PRO A CA 1
ATOM 3073 C C . PRO A 1 416 ? 29.013 21.793 -0.995 1.00 53.16 416 PRO A C 1
ATOM 3075 O O . PRO A 1 416 ? 29.922 22.010 -0.197 1.00 53.16 416 PRO A O 1
ATOM 3078 N N . VAL A 1 417 ? 28.231 22.758 -1.481 1.00 41.81 417 VAL A N 1
ATOM 3079 C CA . VAL A 1 417 ? 28.041 24.044 -0.805 1.00 41.81 417 VAL A CA 1
ATOM 3080 C C . VAL A 1 417 ? 26.953 23.805 0.247 1.00 41.81 417 VAL A C 1
ATOM 3082 O O . VAL A 1 417 ? 25.917 23.224 -0.066 1.00 41.81 417 VAL A O 1
ATOM 3085 N N . SER A 1 418 ? 27.220 24.179 1.494 1.00 42.81 418 SER A N 1
ATOM 3086 C CA . SER A 1 418 ? 26.422 23.892 2.696 1.00 42.81 418 SER A CA 1
ATOM 3087 C C . SER A 1 418 ? 24.887 24.004 2.537 1.00 42.81 418 SER A C 1
ATOM 3089 O O . SER A 1 418 ? 24.331 25.082 2.346 1.00 42.81 418 SER A O 1
ATOM 3091 N N . ASP A 1 419 ? 24.254 22.835 2.636 1.00 42.97 419 ASP A N 1
ATOM 3092 C CA . ASP A 1 419 ? 22.946 22.386 3.153 1.00 42.97 419 ASP A CA 1
ATOM 3093 C C . ASP A 1 419 ? 21.789 23.351 3.526 1.00 42.97 419 ASP A C 1
ATOM 3095 O O . ASP A 1 419 ? 21.183 23.201 4.585 1.00 42.97 419 ASP A O 1
ATOM 3099 N N . SER A 1 420 ? 21.388 24.339 2.713 1.00 40.28 420 SER A N 1
ATOM 3100 C CA . SER A 1 420 ? 20.106 25.036 3.018 1.00 40.28 420 SER A CA 1
ATOM 3101 C C . SER A 1 420 ? 19.237 25.499 1.852 1.00 40.28 420 SER A C 1
ATOM 3103 O O . SER A 1 420 ? 18.119 25.950 2.091 1.00 40.28 420 SER A O 1
ATOM 3105 N N . ALA A 1 421 ? 19.682 25.410 0.597 1.00 36.88 421 ALA A N 1
ATOM 3106 C CA . ALA A 1 421 ? 18.893 25.957 -0.516 1.00 36.88 421 ALA A CA 1
ATOM 3107 C C . ALA A 1 421 ? 19.167 25.294 -1.872 1.00 36.88 421 ALA A C 1
ATOM 3109 O O . ALA A 1 421 ? 19.198 25.968 -2.901 1.00 36.88 421 ALA A O 1
ATOM 3110 N N . ILE A 1 422 ? 19.357 23.972 -1.911 1.00 40.28 422 ILE A N 1
ATOM 3111 C CA . ILE A 1 422 ? 19.420 23.273 -3.197 1.00 40.28 422 ILE A CA 1
ATOM 3112 C C . ILE A 1 422 ? 17.985 23.002 -3.655 1.00 40.28 422 ILE A C 1
ATOM 3114 O O . ILE A 1 422 ? 17.416 21.939 -3.415 1.00 40.28 422 ILE A O 1
ATOM 3118 N N . SER A 1 423 ? 17.397 23.980 -4.351 1.00 42.44 423 SER A N 1
ATOM 3119 C CA . SER A 1 423 ? 16.441 23.630 -5.402 1.00 42.44 423 SER A CA 1
ATOM 3120 C C . SER A 1 423 ? 17.176 22.659 -6.334 1.00 42.44 423 SER A C 1
ATOM 3122 O O . SER A 1 423 ? 18.302 22.985 -6.731 1.00 42.44 423 SER A O 1
ATOM 3124 N N . PRO A 1 424 ? 16.643 21.453 -6.616 1.00 45.78 424 PRO A N 1
ATOM 3125 C CA . PRO A 1 424 ? 17.343 20.481 -7.445 1.00 45.78 424 PRO A CA 1
ATOM 3126 C C . PRO A 1 424 ? 17.737 21.180 -8.749 1.00 45.78 424 PRO A C 1
ATOM 3128 O O . PRO A 1 424 ? 16.859 21.763 -9.393 1.00 45.78 424 PRO A O 1
ATOM 3131 N N . PRO A 1 425 ? 19.029 21.193 -9.130 1.00 47.28 425 PRO A N 1
ATOM 3132 C CA . PRO A 1 425 ? 19.437 21.791 -10.390 1.00 47.28 425 PRO A CA 1
ATOM 3133 C C . PRO A 1 425 ? 18.554 21.221 -11.495 1.00 47.28 425 PRO A C 1
ATOM 3135 O O . PRO A 1 425 ? 18.265 20.023 -11.503 1.00 47.28 425 PRO A O 1
ATOM 3138 N N . SER A 1 426 ? 18.067 22.073 -12.396 1.00 45.06 426 SER A N 1
ATOM 3139 C CA . SER A 1 426 ? 17.275 21.638 -13.543 1.00 45.06 426 SER A CA 1
ATOM 3140 C C . SER A 1 426 ? 18.179 20.828 -14.470 1.00 45.06 426 SER A C 1
ATOM 3142 O O . SER A 1 426 ? 18.810 21.342 -15.390 1.00 45.06 426 SER A O 1
ATOM 3144 N N . TYR A 1 427 ? 18.3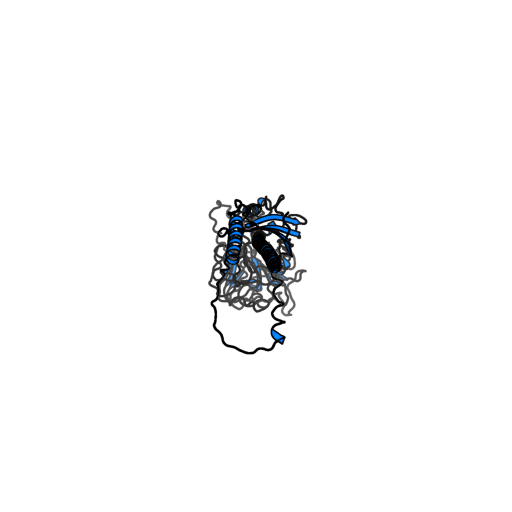09 19.551 -14.155 1.00 48.66 427 TYR A N 1
ATOM 3145 C CA . TYR A 1 427 ? 19.123 18.598 -14.867 1.00 48.66 427 TYR A CA 1
ATOM 3146 C C . TYR A 1 427 ? 18.395 18.222 -16.160 1.00 48.66 427 TYR A C 1
ATOM 3148 O O . TYR A 1 427 ? 17.421 17.472 -16.142 1.00 48.66 427 TYR A O 1
ATOM 3156 N N . THR A 1 428 ? 18.888 18.679 -17.312 1.00 53.00 428 THR A N 1
ATOM 3157 C CA . THR A 1 428 ? 18.538 18.141 -18.644 1.00 53.00 428 THR A CA 1
ATOM 3158 C C . THR A 1 428 ? 19.199 16.775 -18.866 1.00 53.00 428 THR A C 1
ATOM 3160 O O . THR A 1 428 ? 19.785 16.485 -19.904 1.00 53.00 428 THR A O 1
ATOM 3163 N N . VAL A 1 429 ? 19.170 15.922 -17.845 1.00 56.47 429 VAL A N 1
ATOM 3164 C CA . VAL A 1 429 ? 19.890 14.655 -17.841 1.00 56.47 429 VAL A CA 1
ATOM 3165 C C . VAL A 1 429 ? 18.940 13.572 -18.324 1.00 56.47 429 VAL A C 1
ATOM 3167 O O . VAL A 1 429 ? 18.042 13.149 -17.606 1.00 56.47 429 VAL A O 1
ATOM 3170 N N . ASN A 1 430 ? 19.155 13.117 -19.556 1.00 70.88 430 ASN A N 1
ATOM 3171 C CA . ASN A 1 430 ? 18.360 12.077 -20.216 1.00 70.88 430 ASN A CA 1
ATOM 3172 C C . ASN A 1 430 ? 18.739 10.649 -19.776 1.00 70.88 430 ASN A C 1
ATOM 3174 O O . ASN A 1 430 ? 18.599 9.730 -20.568 1.00 70.88 430 ASN A O 1
ATOM 3178 N N . CYS A 1 431 ? 19.271 10.444 -18.567 1.00 84.25 431 CYS A N 1
ATOM 3179 C CA . CYS A 1 431 ? 19.749 9.123 -18.139 1.00 84.25 431 CYS A CA 1
ATOM 3180 C C . CYS A 1 431 ? 18.976 8.525 -16.954 1.00 84.25 431 CYS A C 1
ATOM 3182 O O . CYS A 1 431 ? 18.442 7.425 -17.114 1.00 84.25 431 CYS A O 1
ATOM 3184 N N . PRO A 1 432 ? 18.885 9.178 -15.780 1.00 91.38 432 PRO A N 1
ATOM 3185 C CA . PRO A 1 432 ? 17.940 8.751 -14.764 1.00 91.38 432 PRO A CA 1
ATOM 3186 C C . PRO A 1 432 ? 16.516 9.098 -15.214 1.00 91.38 432 PRO A C 1
ATOM 3188 O O . PRO A 1 432 ? 16.272 10.124 -15.856 1.00 91.38 432 PRO A O 1
ATOM 3191 N N . THR A 1 433 ? 15.558 8.256 -14.852 1.00 94.00 433 THR A N 1
ATOM 3192 C CA . THR A 1 433 ? 14.141 8.520 -15.079 1.00 94.00 433 THR A CA 1
ATOM 3193 C C . THR A 1 433 ? 13.660 9.531 -14.052 1.00 94.00 433 THR A C 1
ATOM 3195 O O . THR A 1 433 ? 13.282 9.186 -12.938 1.00 94.00 433 THR A O 1
ATOM 3198 N N . VAL A 1 434 ? 13.699 10.803 -14.441 1.00 91.62 434 VAL A N 1
ATOM 3199 C CA . VAL A 1 434 ? 13.274 11.940 -13.606 1.00 91.62 434 VAL A CA 1
ATOM 3200 C C . VAL A 1 434 ? 11.836 12.384 -13.880 1.00 91.62 434 VAL A C 1
ATOM 3202 O O . VAL A 1 434 ? 11.279 13.159 -13.106 1.00 91.62 434 VAL A O 1
ATOM 3205 N N . SER A 1 435 ? 11.228 11.894 -14.963 1.00 92.12 435 SER A N 1
ATOM 3206 C CA . SER A 1 435 ? 9.867 12.236 -15.387 1.00 92.12 435 SER A CA 1
ATOM 3207 C C . SER A 1 435 ? 9.117 10.995 -15.850 1.00 92.12 435 SER A C 1
ATOM 3209 O O . SER A 1 435 ? 9.675 10.172 -16.585 1.00 92.12 435 SER A O 1
ATOM 3211 N N . VAL A 1 436 ? 7.862 10.895 -15.414 1.00 94.25 436 VAL A N 1
ATOM 3212 C CA . VAL A 1 436 ? 6.851 9.968 -15.928 1.00 94.25 436 VAL A CA 1
ATOM 3213 C C . VAL A 1 436 ? 5.619 10.793 -16.299 1.00 94.25 436 VAL A C 1
ATOM 3215 O O . VAL A 1 436 ? 4.814 11.127 -15.433 1.00 94.25 436 VAL A O 1
ATOM 3218 N N . SER A 1 437 ? 5.465 11.159 -17.566 1.00 92.06 437 SER A N 1
ATOM 3219 C CA . SER A 1 437 ? 4.335 11.970 -18.021 1.00 92.06 437 SER A CA 1
ATOM 3220 C C . SER A 1 437 ? 3.461 11.249 -19.035 1.00 92.06 437 SER A C 1
ATOM 3222 O O . SER A 1 437 ? 3.941 10.517 -19.901 1.00 92.06 437 SER A O 1
ATOM 3224 N N . LEU A 1 438 ? 2.155 11.484 -18.931 1.00 90.81 438 LEU A N 1
ATOM 3225 C CA . LEU A 1 438 ? 1.186 11.127 -19.958 1.00 90.81 438 LEU A CA 1
ATOM 3226 C C . LEU A 1 438 ? 0.444 12.391 -20.390 1.00 90.81 438 LEU A C 1
ATOM 3228 O O . LEU A 1 438 ? -0.375 12.928 -19.646 1.00 90.81 438 LEU A O 1
ATOM 3232 N N . ASN A 1 439 ? 0.736 12.854 -21.598 1.00 88.88 439 ASN A N 1
ATOM 3233 C CA . ASN A 1 439 ? 0.172 14.054 -22.185 1.00 88.88 439 ASN A CA 1
ATOM 3234 C C . ASN A 1 439 ? -0.785 13.684 -23.329 1.00 88.88 439 ASN A C 1
ATOM 3236 O O . ASN A 1 439 ? -0.357 13.178 -24.360 1.00 88.88 439 ASN A O 1
ATOM 3240 N N . GLY A 1 440 ? -2.079 13.959 -23.184 1.00 86.38 440 GLY A N 1
ATOM 3241 C CA . GLY A 1 440 ? -3.105 13.758 -24.208 1.00 86.38 440 GLY A CA 1
ATOM 3242 C C . GLY A 1 440 ? -4.088 12.622 -23.906 1.00 86.38 440 GLY A C 1
ATOM 3243 O O . GLY A 1 440 ? -4.546 12.468 -22.778 1.00 86.38 440 GLY A O 1
ATOM 3244 N N . GLY A 1 441 ? -4.494 11.895 -24.949 1.00 86.38 441 GLY A N 1
ATOM 3245 C CA . GLY A 1 441 ? -5.562 10.886 -24.924 1.00 86.38 441 GLY A CA 1
ATOM 3246 C C . GLY A 1 441 ? -5.101 9.431 -24.804 1.00 86.38 441 GLY A C 1
ATOM 3247 O O . GLY A 1 441 ? -5.931 8.530 -24.887 1.00 86.38 441 GLY A O 1
ATOM 3248 N N . GLY A 1 442 ? -3.792 9.209 -24.678 1.00 87.50 442 GLY A N 1
ATOM 3249 C CA . GLY A 1 442 ? -3.185 7.880 -24.669 1.00 87.50 442 GLY A CA 1
ATOM 3250 C C . GLY A 1 442 ? -3.465 7.066 -23.406 1.00 87.50 442 GLY A C 1
ATOM 3251 O O . GLY A 1 442 ? -4.038 7.554 -22.426 1.00 87.50 442 GLY A O 1
ATOM 3252 N N . SER A 1 443 ? -3.023 5.811 -23.428 1.00 90.69 443 SER A N 1
ATOM 3253 C CA . SER A 1 443 ? -3.155 4.880 -22.307 1.00 90.69 443 SER A CA 1
ATOM 3254 C C . SER A 1 443 ? -1.875 4.082 -22.074 1.00 90.69 443 SER A C 1
ATOM 3256 O O . SER A 1 443 ? -1.170 3.735 -23.020 1.00 90.69 443 SER A O 1
ATOM 3258 N N . ILE A 1 444 ? -1.566 3.787 -20.811 1.00 93.25 444 ILE A N 1
ATOM 3259 C CA . ILE A 1 444 ? -0.458 2.910 -20.418 1.00 93.25 444 ILE A CA 1
ATOM 3260 C C . ILE A 1 444 ? -1.004 1.836 -19.488 1.00 93.25 444 ILE A C 1
ATOM 3262 O O . ILE A 1 444 ? -1.395 2.135 -18.362 1.00 93.25 444 ILE A O 1
ATOM 3266 N N . GLN A 1 445 ? -1.015 0.587 -19.953 1.00 94.06 445 GLN A N 1
ATOM 3267 C CA . GLN A 1 445 ? -1.461 -0.562 -19.164 1.00 94.06 445 GLN A CA 1
ATOM 3268 C C . GLN A 1 445 ? -0.253 -1.343 -18.642 1.00 94.06 445 GLN A C 1
ATOM 3270 O O . GLN A 1 445 ? 0.228 -2.268 -19.301 1.00 94.06 445 GLN A O 1
ATOM 3275 N N . ALA A 1 446 ? 0.276 -0.927 -17.491 1.00 95.25 446 ALA A N 1
ATOM 3276 C CA . ALA A 1 446 ? 1.518 -1.449 -16.930 1.00 95.25 446 ALA A CA 1
ATOM 3277 C C . ALA A 1 446 ? 1.656 -1.171 -15.425 1.00 95.25 446 ALA A C 1
ATOM 3279 O O . ALA A 1 446 ? 1.011 -0.279 -14.867 1.00 95.25 446 ALA A O 1
ATOM 3280 N N . LEU A 1 447 ? 2.599 -1.869 -14.794 1.00 95.62 447 LEU A N 1
ATOM 3281 C CA . LEU A 1 447 ? 3.324 -1.307 -13.655 1.00 95.62 447 LEU A CA 1
ATOM 3282 C C . LEU A 1 447 ? 4.340 -0.286 -14.164 1.00 95.62 447 LEU A C 1
ATOM 3284 O O . LEU A 1 447 ? 5.178 -0.625 -14.996 1.00 95.62 447 LEU A O 1
ATOM 3288 N N . VAL A 1 448 ? 4.335 0.917 -13.602 1.00 96.56 448 VAL A N 1
ATOM 3289 C CA . VAL A 1 448 ? 5.397 1.907 -13.794 1.00 96.56 448 VAL A CA 1
ATOM 3290 C C . VAL A 1 448 ? 6.076 2.154 -12.456 1.00 96.56 448 VAL A C 1
ATOM 3292 O O . VAL A 1 448 ? 5.472 2.707 -11.544 1.00 96.56 448 VAL A O 1
ATOM 3295 N N . HIS A 1 449 ? 7.333 1.743 -12.331 1.00 96.00 449 HIS A N 1
ATOM 3296 C CA . HIS A 1 449 ? 8.152 1.898 -11.131 1.00 96.00 449 HIS A CA 1
ATOM 3297 C C . HIS A 1 449 ? 9.342 2.809 -11.446 1.00 96.00 449 HIS A C 1
ATOM 3299 O O . HIS A 1 449 ? 10.268 2.418 -12.154 1.00 96.00 449 HIS A O 1
ATOM 3305 N N . ALA A 1 450 ? 9.312 4.041 -10.942 1.00 95.44 450 ALA A N 1
ATOM 3306 C CA . ALA A 1 450 ? 10.348 5.048 -11.157 1.00 95.44 450 ALA A CA 1
ATOM 3307 C C . ALA A 1 450 ? 10.522 5.920 -9.890 1.00 95.44 450 ALA A C 1
ATOM 3309 O O . ALA A 1 450 ? 10.013 7.039 -9.828 1.00 95.44 450 ALA A O 1
ATOM 3310 N N . PRO A 1 451 ? 11.236 5.432 -8.858 1.00 92.69 451 PRO A N 1
ATOM 3311 C CA . PRO A 1 451 ? 11.266 6.011 -7.509 1.00 92.69 451 PRO A CA 1
ATOM 3312 C C . PRO A 1 451 ? 11.932 7.382 -7.425 1.00 92.69 451 PRO A C 1
ATOM 3314 O O . PRO A 1 451 ? 11.784 8.051 -6.413 1.00 92.69 451 PRO A O 1
ATOM 3317 N N . ASP A 1 452 ? 12.673 7.790 -8.456 1.00 91.12 452 ASP A N 1
ATOM 3318 C CA . ASP A 1 452 ? 13.302 9.110 -8.542 1.00 91.12 452 ASP A CA 1
ATOM 3319 C C . ASP A 1 452 ? 12.513 10.079 -9.448 1.00 91.12 452 ASP A C 1
ATOM 3321 O O . ASP A 1 452 ? 12.889 11.246 -9.573 1.00 91.12 452 ASP A O 1
ATOM 3325 N N . ALA A 1 453 ? 11.417 9.623 -10.068 1.00 92.44 453 ALA A N 1
ATOM 3326 C CA . ALA A 1 453 ? 10.672 10.395 -11.052 1.00 92.44 453 ALA A CA 1
ATOM 3327 C C . ALA A 1 453 ? 9.578 11.273 -10.445 1.00 92.44 453 ALA A C 1
ATOM 3329 O O . ALA A 1 453 ? 8.919 10.910 -9.468 1.00 92.44 453 ALA A O 1
ATOM 3330 N N . THR A 1 454 ? 9.332 12.394 -11.116 1.00 91.81 454 THR A N 1
ATOM 3331 C CA . THR A 1 454 ? 8.123 13.197 -10.952 1.00 91.81 454 THR A CA 1
ATOM 3332 C C . THR A 1 454 ? 7.081 12.741 -11.968 1.00 91.81 454 THR A C 1
ATOM 3334 O O . THR A 1 454 ? 7.348 12.743 -13.170 1.00 91.81 454 THR A O 1
ATOM 3337 N N . GLY A 1 455 ? 5.905 12.335 -11.502 1.00 91.62 455 GLY A N 1
ATOM 3338 C CA . GLY A 1 455 ? 4.815 11.887 -12.363 1.00 91.62 455 GLY A CA 1
ATOM 3339 C C . GLY A 1 455 ? 3.809 12.986 -12.654 1.00 91.62 455 GLY A C 1
ATOM 3340 O O . GLY A 1 455 ? 3.525 13.808 -11.787 1.00 91.62 455 GLY A O 1
ATOM 3341 N N . ASN A 1 456 ? 3.235 12.994 -13.852 1.00 90.56 456 ASN A N 1
ATOM 3342 C CA . ASN A 1 456 ? 2.098 13.847 -14.173 1.00 90.56 456 ASN A CA 1
ATOM 3343 C C . ASN A 1 456 ? 1.201 13.214 -15.246 1.00 90.56 456 ASN A C 1
ATOM 3345 O O . ASN A 1 456 ? 1.614 12.346 -16.015 1.00 90.56 456 ASN A O 1
ATOM 3349 N N . VAL A 1 457 ? -0.049 13.671 -15.289 1.00 89.81 457 VAL A N 1
ATOM 3350 C CA . VAL A 1 457 ? -0.982 13.377 -16.379 1.00 89.81 457 VAL A CA 1
ATOM 3351 C C . VAL A 1 457 ? -1.627 14.684 -16.807 1.00 89.81 457 VAL A C 1
ATOM 3353 O O . VAL A 1 457 ? -2.174 15.412 -15.968 1.00 89.81 457 VAL A O 1
ATOM 3356 N N . ALA A 1 458 ? -1.577 14.985 -18.101 1.00 88.00 458 ALA A N 1
ATOM 3357 C CA . ALA A 1 458 ? -2.227 16.152 -18.669 1.00 88.00 458 ALA A CA 1
ATOM 3358 C C . ALA A 1 458 ? -2.966 15.838 -19.966 1.00 88.00 458 ALA A C 1
ATOM 3360 O O . ALA A 1 458 ? -2.346 15.552 -20.978 1.00 88.00 458 ALA A O 1
ATOM 3361 N N . GLY A 1 459 ? -4.296 15.933 -19.982 1.00 78.69 459 GLY A N 1
ATOM 3362 C CA . GLY A 1 459 ? -5.059 15.721 -21.213 1.00 78.69 459 GLY A CA 1
ATOM 3363 C C . GLY A 1 459 ? -6.490 15.252 -20.986 1.00 78.69 459 GLY A C 1
ATOM 3364 O O . GLY A 1 459 ? -6.853 14.762 -19.924 1.00 78.69 459 GLY A O 1
ATOM 3365 N N . SER A 1 460 ? -7.323 15.395 -22.017 1.00 64.56 460 SER A N 1
ATOM 3366 C CA . SER A 1 460 ? -8.754 15.065 -21.984 1.00 64.56 460 SER A CA 1
ATOM 3367 C C . SER A 1 460 ? -9.069 13.594 -22.273 1.00 64.56 460 SER A C 1
ATOM 3369 O O . SER A 1 460 ? -10.240 13.265 -22.469 1.00 64.56 460 SER A O 1
ATOM 3371 N N . GLY A 1 461 ? -8.058 12.716 -22.327 1.00 63.66 461 GLY A N 1
ATOM 3372 C CA . GLY A 1 461 ? -8.255 11.286 -22.545 1.00 63.66 461 GLY A CA 1
ATOM 3373 C C . GLY A 1 461 ? -9.252 10.752 -21.535 1.00 63.66 461 GLY A C 1
ATOM 3374 O O . GLY A 1 461 ? -8.964 10.776 -20.341 1.00 63.66 461 GLY A O 1
ATOM 3375 N N . GLY A 1 462 ? -10.440 10.351 -22.005 1.00 70.31 462 GLY A N 1
ATOM 3376 C CA . GLY A 1 462 ? -11.515 9.851 -21.154 1.00 70.31 462 GLY A CA 1
ATOM 3377 C C . GLY A 1 462 ? -10.927 8.881 -20.140 1.00 70.31 462 GLY A C 1
ATOM 3378 O O . GLY A 1 462 ? -10.272 7.918 -20.540 1.00 70.31 462 GLY A O 1
ATOM 3379 N N . GLY A 1 463 ? -11.055 9.216 -18.853 1.00 81.06 463 GLY A N 1
ATOM 3380 C CA . GLY A 1 463 ? -10.385 8.480 -17.785 1.00 81.06 463 GLY A CA 1
ATOM 3381 C C . GLY A 1 463 ? -10.724 6.994 -17.820 1.00 81.06 463 GLY A C 1
ATOM 3382 O O . GLY A 1 463 ? -11.636 6.569 -18.532 1.00 81.06 463 GLY A O 1
ATOM 3383 N N . CYS A 1 464 ? -9.999 6.192 -17.051 1.00 85.38 464 CYS A N 1
ATOM 3384 C CA . CYS A 1 464 ? -10.178 4.752 -17.122 1.00 85.38 464 CYS A CA 1
ATOM 3385 C C . CYS A 1 464 ? -11.649 4.341 -16.888 1.00 85.38 464 CYS A C 1
ATOM 3387 O O . CYS A 1 464 ? -12.337 4.793 -15.963 1.00 85.38 464 CYS A O 1
ATOM 3389 N N . ASN A 1 465 ? -12.125 3.444 -17.739 1.00 83.50 465 ASN A N 1
ATOM 3390 C CA . ASN A 1 465 ? -13.369 2.733 -17.580 1.00 83.50 465 ASN A CA 1
ATOM 3391 C C . ASN A 1 465 ? -13.104 1.396 -16.884 1.00 83.50 465 ASN A C 1
ATOM 3393 O O . ASN A 1 465 ? -12.564 0.455 -17.462 1.00 83.50 465 ASN A O 1
ATOM 3397 N N . THR A 1 466 ? -13.538 1.300 -15.636 1.00 71.81 466 THR A N 1
ATOM 3398 C CA . THR A 1 466 ? -13.380 0.094 -14.819 1.00 71.81 466 THR A CA 1
ATOM 3399 C C . THR A 1 466 ? -14.598 -0.823 -14.849 1.00 71.81 466 THR A C 1
ATOM 3401 O O . THR A 1 466 ? -14.688 -1.705 -14.003 1.00 71.81 466 THR A O 1
ATOM 3404 N N . SER A 1 467 ? -15.602 -0.566 -15.695 1.00 80.56 467 SER A N 1
ATOM 3405 C CA . SER A 1 467 ? -16.665 -1.558 -15.905 1.00 80.56 467 SER A CA 1
ATOM 3406 C C . SER A 1 467 ? -16.177 -2.749 -16.736 1.00 80.56 467 SER A C 1
ATOM 3408 O O . SER A 1 467 ? -16.853 -3.772 -16.779 1.00 80.56 467 SER A O 1
ATOM 3410 N N . ALA A 1 468 ? -15.000 -2.627 -17.359 1.00 78.62 468 ALA A N 1
ATOM 3411 C CA . ALA A 1 468 ? -14.289 -3.699 -18.042 1.00 78.62 468 ALA A CA 1
ATOM 3412 C C . ALA A 1 468 ? -13.230 -4.354 -17.130 1.00 78.62 468 ALA A C 1
ATOM 3414 O O . ALA A 1 468 ? -12.647 -3.679 -16.278 1.00 78.62 468 ALA A O 1
ATOM 3415 N N . ASP A 1 469 ? -12.964 -5.647 -17.348 1.00 80.50 469 ASP A N 1
ATOM 3416 C CA . ASP A 1 469 ? -11.845 -6.396 -16.758 1.00 80.50 469 ASP A CA 1
ATOM 3417 C C . ASP A 1 469 ? -10.961 -6.987 -17.882 1.00 80.50 469 ASP A C 1
ATOM 3419 O O . ASP A 1 469 ? -11.433 -7.861 -18.618 1.00 80.50 469 ASP A O 1
ATOM 3423 N N . PRO A 1 470 ? -9.709 -6.516 -18.054 1.00 82.81 470 PRO A N 1
ATOM 3424 C CA . PRO A 1 470 ? -9.080 -5.430 -17.299 1.00 82.81 470 PRO A CA 1
ATOM 3425 C C . PRO A 1 470 ? -9.732 -4.063 -17.602 1.00 82.81 470 PRO A C 1
ATOM 3427 O O . PRO A 1 470 ? -10.409 -3.914 -18.625 1.00 82.81 470 PRO A O 1
ATOM 3430 N N . PRO A 1 471 ? -9.540 -3.045 -16.738 1.00 83.19 471 PRO A N 1
ATOM 3431 C CA . PRO A 1 471 ? -10.000 -1.694 -17.021 1.00 83.19 471 PRO A CA 1
ATOM 3432 C C . PRO A 1 471 ? -9.472 -1.203 -18.372 1.00 83.19 471 PRO A C 1
ATOM 3434 O O . PRO A 1 471 ? -8.345 -1.502 -18.759 1.00 83.19 471 PRO A O 1
ATOM 3437 N N . THR A 1 472 ? -10.284 -0.424 -19.077 1.00 86.12 472 THR A N 1
ATOM 3438 C CA . THR A 1 472 ? -9.957 0.153 -20.393 1.00 86.12 472 THR A CA 1
ATOM 3439 C C . THR A 1 472 ? -9.974 1.681 -20.318 1.00 86.12 472 THR A C 1
ATOM 3441 O O . THR A 1 472 ? -10.251 2.237 -19.261 1.00 86.12 472 THR A O 1
ATOM 3444 N N . GLY A 1 473 ? -9.687 2.395 -21.408 1.00 86.06 473 GLY A N 1
ATOM 3445 C CA . GLY A 1 473 ? -9.739 3.866 -21.456 1.00 86.06 473 GLY A CA 1
ATOM 3446 C C . GLY A 1 473 ? -8.366 4.539 -21.393 1.00 86.06 473 GLY A C 1
ATOM 3447 O O . GLY A 1 473 ? -7.347 3.878 -21.579 1.00 86.06 473 GLY A O 1
ATOM 3448 N N . GLY A 1 474 ? -8.355 5.860 -21.202 1.00 85.94 474 GLY A N 1
ATOM 3449 C CA . GLY A 1 474 ? -7.142 6.676 -21.127 1.00 85.94 474 GLY A CA 1
ATOM 3450 C C . GLY A 1 474 ? -6.513 6.692 -19.732 1.00 85.94 474 GLY A C 1
ATOM 3451 O O . GLY A 1 474 ? -7.153 6.336 -18.740 1.00 85.94 474 GLY A O 1
ATOM 3452 N N . GLY A 1 475 ? -5.258 7.135 -19.654 1.00 90.94 475 GLY A N 1
ATOM 3453 C CA . GLY A 1 475 ? -4.519 7.217 -18.391 1.00 90.94 475 GLY A CA 1
ATOM 3454 C C . GLY A 1 475 ? -3.604 6.020 -18.120 1.00 90.94 475 GLY A C 1
ATOM 3455 O O . GLY A 1 475 ? -3.287 5.226 -19.006 1.00 90.94 475 GLY A O 1
ATOM 3456 N N . PHE A 1 476 ? -3.177 5.892 -16.867 1.00 93.19 476 PHE A N 1
ATOM 3457 C CA . PHE A 1 476 ? -2.440 4.742 -16.358 1.00 93.19 476 PHE A CA 1
ATOM 3458 C C . PHE A 1 476 ? -3.404 3.682 -15.813 1.00 93.19 476 PHE A C 1
ATOM 3460 O O . PHE A 1 476 ? -4.240 3.969 -14.954 1.00 93.19 476 PHE A O 1
ATOM 3467 N N . ILE A 1 477 ? -3.255 2.440 -16.263 1.00 93.56 477 ILE A N 1
ATOM 3468 C CA . ILE A 1 477 ? -4.009 1.280 -15.781 1.00 93.56 477 ILE A CA 1
ATOM 3469 C C . ILE A 1 477 ? -3.004 0.251 -15.262 1.00 93.56 477 ILE A C 1
ATOM 3471 O O . ILE A 1 477 ? -2.131 -0.190 -16.002 1.00 93.56 477 ILE A O 1
ATOM 3475 N N . GLY A 1 478 ? -3.110 -0.125 -13.990 1.00 93.44 478 GLY A N 1
ATOM 3476 C CA . GLY A 1 478 ? -2.100 -0.909 -13.285 1.00 93.44 478 GLY A CA 1
ATOM 3477 C C . GLY A 1 478 ? -1.677 -0.215 -11.999 1.00 93.44 478 GLY A C 1
ATOM 3478 O O . GLY A 1 478 ? -2.512 0.069 -11.143 1.00 93.44 478 GLY A O 1
ATOM 3479 N N . ALA A 1 479 ? -0.383 0.048 -11.858 1.00 93.75 479 ALA A N 1
ATOM 3480 C CA . ALA A 1 479 ? 0.171 0.697 -10.678 1.00 93.75 479 ALA A CA 1
ATOM 3481 C C . ALA A 1 479 ? 1.282 1.672 -11.079 1.00 93.75 479 ALA A C 1
ATOM 3483 O O . ALA A 1 479 ? 2.142 1.338 -11.891 1.00 93.75 479 ALA A O 1
ATOM 3484 N N . VAL A 1 480 ? 1.269 2.876 -10.509 1.00 95.50 480 VAL A N 1
ATOM 3485 C CA . VAL A 1 480 ? 2.274 3.916 -10.766 1.00 95.50 480 VAL A CA 1
ATOM 3486 C C . VAL A 1 480 ? 2.973 4.252 -9.464 1.00 95.50 480 VAL A C 1
ATOM 3488 O O . VAL A 1 480 ? 2.368 4.785 -8.536 1.00 95.50 480 VAL A O 1
ATOM 3491 N N . TRP A 1 481 ? 4.252 3.924 -9.378 1.00 95.25 481 TRP A N 1
ATOM 3492 C CA . TRP A 1 481 ? 5.064 4.121 -8.192 1.00 95.25 481 TRP A CA 1
ATOM 3493 C C . TRP A 1 481 ? 6.207 5.067 -8.527 1.00 95.25 481 TRP A C 1
ATOM 3495 O O . TRP A 1 481 ? 7.121 4.720 -9.276 1.00 95.25 481 TRP A O 1
ATOM 3505 N N . ILE A 1 482 ? 6.170 6.260 -7.942 1.00 93.88 482 ILE A N 1
ATOM 3506 C CA . ILE A 1 482 ? 7.054 7.375 -8.292 1.00 93.88 482 ILE A CA 1
ATOM 3507 C C . ILE A 1 482 ? 7.495 8.175 -7.060 1.00 93.88 482 ILE A C 1
ATOM 3509 O O . ILE A 1 482 ? 6.980 7.976 -5.960 1.00 93.88 482 ILE A O 1
ATOM 3513 N N . LYS A 1 483 ? 8.441 9.104 -7.231 1.00 90.56 483 LYS A N 1
ATOM 3514 C CA . LYS A 1 483 ? 8.918 9.954 -6.133 1.00 90.56 483 LYS A CA 1
ATOM 3515 C C . LYS A 1 483 ? 7.869 10.959 -5.696 1.00 90.56 483 LYS A C 1
ATOM 3517 O O . LYS A 1 483 ? 7.556 11.038 -4.512 1.00 90.56 483 LYS A O 1
ATOM 3522 N N . THR A 1 484 ? 7.387 11.738 -6.661 1.00 88.81 484 THR A N 1
ATOM 3523 C CA . THR A 1 484 ? 6.508 12.893 -6.473 1.00 88.81 484 THR A CA 1
ATOM 3524 C C . THR A 1 484 ? 5.501 12.986 -7.611 1.00 88.81 484 THR A C 1
ATOM 3526 O O . THR A 1 484 ? 5.714 12.430 -8.686 1.00 88.81 484 THR A O 1
ATOM 3529 N N . TRP A 1 485 ? 4.401 13.702 -7.385 1.00 88.62 485 TRP A N 1
ATOM 3530 C CA . TRP A 1 485 ? 3.423 14.031 -8.421 1.00 88.62 485 TRP A CA 1
ATOM 3531 C C . TRP A 1 485 ? 3.423 15.537 -8.683 1.00 88.62 485 TRP A C 1
ATOM 3533 O O . TRP A 1 485 ? 3.396 16.322 -7.732 1.00 88.62 485 TRP A O 1
ATOM 3543 N N . ASP A 1 486 ? 3.429 15.934 -9.954 1.00 85.25 486 ASP A N 1
ATOM 3544 C CA . ASP A 1 486 ? 3.380 17.331 -10.382 1.00 85.25 486 ASP A CA 1
ATOM 3545 C C . ASP A 1 486 ? 2.039 17.707 -11.027 1.00 85.25 486 ASP A C 1
ATOM 3547 O O . ASP A 1 486 ? 1.349 16.904 -11.666 1.00 85.25 486 ASP A O 1
ATOM 3551 N N . LYS A 1 487 ? 1.652 18.965 -10.819 1.00 71.94 487 LYS A N 1
ATOM 3552 C CA . LYS A 1 487 ? 0.383 19.544 -11.248 1.00 71.94 487 LYS A CA 1
ATOM 3553 C C . LYS A 1 487 ? 0.502 20.022 -12.685 1.00 71.94 487 LYS A C 1
ATOM 3555 O O . LYS A 1 487 ? 1.211 20.993 -12.911 1.00 71.94 487 LYS A O 1
ATOM 3560 N N . GLN A 1 488 ? -0.292 19.489 -13.619 1.00 63.78 488 GLN A N 1
ATOM 3561 C CA . GLN A 1 488 ? -0.405 20.138 -14.938 1.00 63.78 488 GLN A CA 1
ATOM 3562 C C . GLN A 1 488 ? -1.816 20.370 -15.491 1.00 63.78 488 GLN A C 1
ATOM 3564 O O . GLN A 1 488 ? -1.955 21.215 -16.369 1.00 63.78 488 GLN A O 1
ATOM 3569 N N . SER A 1 489 ? -2.897 19.759 -14.983 1.00 64.56 489 SER A N 1
ATOM 3570 C CA . SER A 1 489 ? -4.231 20.047 -15.555 1.00 64.56 489 SER A CA 1
ATOM 3571 C C . SER A 1 489 ? -5.433 19.653 -14.688 1.00 64.56 489 SER A C 1
ATOM 3573 O O . SER A 1 489 ? -5.344 18.847 -13.759 1.00 64.56 489 SER A O 1
ATOM 3575 N N . ASN A 1 490 ? -6.582 20.258 -15.006 1.00 69.19 490 ASN A N 1
ATOM 3576 C CA . ASN A 1 490 ? -7.896 19.877 -14.496 1.00 69.19 490 ASN A CA 1
ATOM 3577 C C . ASN A 1 490 ? -8.451 18.736 -15.356 1.00 69.19 490 ASN A C 1
ATOM 3579 O O . ASN A 1 490 ? -9.203 18.975 -16.299 1.00 69.19 490 ASN A O 1
ATOM 3583 N N . ASN A 1 491 ? -8.072 17.500 -15.044 1.00 75.81 491 ASN A N 1
ATOM 3584 C CA . ASN A 1 491 ? -8.635 16.336 -15.719 1.00 75.81 491 ASN A CA 1
ATOM 3585 C C . ASN A 1 491 ? -10.001 15.984 -15.111 1.00 75.81 491 ASN A C 1
ATOM 3587 O O . ASN A 1 491 ? -10.183 16.035 -13.895 1.00 75.81 491 ASN A O 1
ATOM 3591 N N . ALA A 1 492 ? -10.974 15.643 -15.959 1.00 68.19 492 ALA A N 1
ATOM 3592 C CA . ALA A 1 492 ? -12.348 15.356 -15.534 1.00 68.19 492 ALA A CA 1
ATOM 3593 C C . ALA A 1 492 ? -12.570 13.890 -15.100 1.00 68.19 492 ALA A C 1
ATOM 3595 O O . ALA A 1 492 ? -13.621 13.572 -14.549 1.00 68.19 492 ALA A O 1
ATOM 3596 N N . GLY A 1 493 ? -11.602 12.995 -15.339 1.00 79.06 493 GLY A N 1
ATOM 3597 C CA . GLY A 1 493 ? -11.734 11.552 -15.102 1.00 79.06 493 GLY A CA 1
ATOM 3598 C C . GLY A 1 493 ? -10.606 10.931 -14.266 1.00 79.06 493 GLY A C 1
ATOM 3599 O O . GLY A 1 493 ? -9.625 11.607 -13.941 1.00 79.06 493 GLY A O 1
ATOM 3600 N N . PRO A 1 494 ? -10.729 9.637 -13.913 1.00 82.06 494 PRO A N 1
ATOM 3601 C CA . PRO A 1 494 ? -9.657 8.888 -13.271 1.00 82.06 494 PRO A CA 1
ATOM 3602 C C . PRO A 1 494 ? -8.487 8.662 -14.221 1.00 82.06 494 PRO A C 1
ATOM 3604 O O . PRO A 1 494 ? -8.639 8.049 -15.272 1.00 82.06 494 PRO A O 1
ATOM 3607 N N . MET A 1 495 ? -7.324 9.172 -13.833 1.00 89.50 495 MET A N 1
ATOM 3608 C CA . MET A 1 495 ? -6.097 9.143 -14.629 1.00 89.50 495 MET A CA 1
ATOM 3609 C C . MET A 1 495 ? -5.156 8.005 -14.228 1.00 89.50 495 MET A C 1
ATOM 3611 O O . MET A 1 495 ? -4.245 7.681 -14.981 1.00 89.50 495 MET A O 1
ATOM 3615 N N . VAL A 1 496 ? -5.357 7.411 -13.049 1.00 91.75 496 VAL A N 1
ATOM 3616 C CA . VAL A 1 496 ? -4.599 6.251 -12.562 1.00 91.75 496 VAL A CA 1
ATOM 3617 C C . VAL A 1 496 ? -5.573 5.252 -11.964 1.00 91.75 496 VAL A C 1
ATOM 3619 O O . VAL A 1 496 ? -6.383 5.626 -11.113 1.00 91.75 496 VAL A O 1
ATOM 3622 N N . CYS A 1 497 ? -5.515 3.995 -12.393 1.00 92.12 497 CYS A N 1
ATOM 3623 C CA . CYS A 1 497 ? -6.492 2.986 -12.005 1.00 92.12 497 CYS A CA 1
ATOM 3624 C C . CYS A 1 497 ? -5.818 1.691 -11.596 1.00 92.12 497 CYS A C 1
ATOM 3626 O O . CYS A 1 497 ? -5.112 1.087 -12.400 1.00 92.12 497 CYS A O 1
ATOM 3628 N N . ALA A 1 498 ? -6.067 1.282 -10.352 1.00 90.00 498 ALA A N 1
ATOM 3629 C CA . ALA A 1 498 ? -5.532 0.057 -9.787 1.00 90.00 498 ALA A CA 1
ATOM 3630 C C . ALA A 1 498 ? -5.951 -1.144 -10.631 1.00 90.00 498 ALA A C 1
ATOM 3632 O O . ALA A 1 498 ? -7.130 -1.341 -10.933 1.00 90.00 498 ALA A O 1
ATOM 3633 N N . TYR A 1 499 ? -4.972 -1.981 -10.934 1.00 90.00 499 TYR A N 1
ATOM 3634 C CA . TYR A 1 499 ? -5.186 -3.345 -11.382 1.00 90.00 499 TYR A CA 1
ATOM 3635 C C . TYR A 1 499 ? -4.074 -4.218 -10.817 1.00 90.00 499 TYR A C 1
ATOM 3637 O O . TYR A 1 499 ? -2.957 -3.734 -10.655 1.00 90.00 499 TYR A O 1
ATOM 3645 N N . GLY A 1 500 ? -4.351 -5.495 -10.570 1.00 85.81 500 GLY A N 1
ATOM 3646 C CA . GLY A 1 500 ? -3.358 -6.455 -10.089 1.00 85.81 500 GLY A CA 1
ATOM 3647 C C . GLY A 1 500 ? -2.990 -6.317 -8.609 1.00 85.81 500 GLY A C 1
ATOM 3648 O O . GLY A 1 500 ? -3.345 -5.362 -7.913 1.00 85.81 500 GLY A O 1
ATOM 3649 N N . ASN A 1 501 ? -2.260 -7.315 -8.133 1.00 87.56 501 ASN A N 1
ATOM 3650 C CA . ASN A 1 501 ? -1.765 -7.413 -6.770 1.00 87.56 501 ASN A CA 1
ATOM 3651 C C . ASN A 1 501 ? -0.257 -7.158 -6.712 1.00 87.56 501 ASN A C 1
ATOM 3653 O O . ASN A 1 501 ? 0.445 -7.192 -7.720 1.00 87.56 501 ASN A O 1
ATOM 3657 N N . TYR A 1 502 ? 0.287 -6.962 -5.514 1.00 82.06 502 TYR A N 1
ATOM 3658 C CA . TYR A 1 502 ? 1.733 -6.793 -5.337 1.00 82.06 502 TYR A CA 1
ATOM 3659 C C . TYR A 1 502 ? 2.561 -7.961 -5.910 1.00 82.06 502 TYR A C 1
ATOM 3661 O O . TYR A 1 502 ? 3.639 -7.707 -6.442 1.00 82.06 502 TYR A O 1
ATOM 3669 N N . SER A 1 503 ? 2.087 -9.219 -5.878 1.00 81.19 503 SER A N 1
ATOM 3670 C CA . SER A 1 503 ? 2.834 -10.346 -6.485 1.00 81.19 503 SER A CA 1
ATOM 3671 C C . SER A 1 503 ? 2.896 -10.281 -7.999 1.00 81.19 503 SER A C 1
ATOM 3673 O O . SER A 1 503 ? 3.819 -10.844 -8.581 1.00 81.19 503 SER A O 1
ATOM 3675 N N . ASP A 1 504 ? 1.927 -9.619 -8.631 1.00 84.19 504 ASP A N 1
ATOM 3676 C CA . ASP A 1 504 ? 1.908 -9.462 -10.084 1.00 84.19 504 ASP A CA 1
ATOM 3677 C C . ASP A 1 504 ? 3.043 -8.533 -10.556 1.00 84.19 504 ASP A C 1
ATOM 3679 O O . ASP A 1 504 ? 3.464 -8.591 -11.711 1.00 84.19 504 ASP A O 1
ATOM 3683 N N . TYR A 1 505 ? 3.564 -7.696 -9.650 1.00 82.31 505 TYR A N 1
ATOM 3684 C CA . TYR A 1 505 ? 4.488 -6.597 -9.940 1.00 82.31 505 TYR A CA 1
ATOM 3685 C C . TYR A 1 505 ? 5.857 -6.720 -9.266 1.00 82.31 505 TYR A C 1
ATOM 3687 O O . TYR A 1 505 ? 6.865 -6.278 -9.813 1.00 82.31 505 TYR A O 1
ATOM 3695 N N . LEU A 1 506 ? 5.899 -7.310 -8.074 1.00 74.25 506 LEU A N 1
ATOM 3696 C CA . LEU A 1 506 ? 7.080 -7.440 -7.225 1.00 74.25 506 LEU A CA 1
ATOM 3697 C C . LEU A 1 506 ? 7.235 -8.871 -6.717 1.00 74.25 506 LEU A C 1
ATOM 3699 O O . LEU A 1 506 ? 7.418 -9.107 -5.522 1.00 74.25 506 LEU A O 1
ATOM 3703 N N . SER A 1 507 ? 7.204 -9.852 -7.613 1.00 67.31 507 SER A N 1
ATOM 3704 C CA . SER A 1 507 ? 7.510 -11.243 -7.246 1.00 67.31 507 SER A CA 1
ATOM 3705 C C . SER A 1 507 ? 8.851 -11.381 -6.495 1.00 67.31 507 SER A C 1
ATOM 3707 O O . SER A 1 507 ? 9.003 -12.279 -5.671 1.00 67.31 507 SER A O 1
ATOM 3709 N N . PHE A 1 508 ? 9.790 -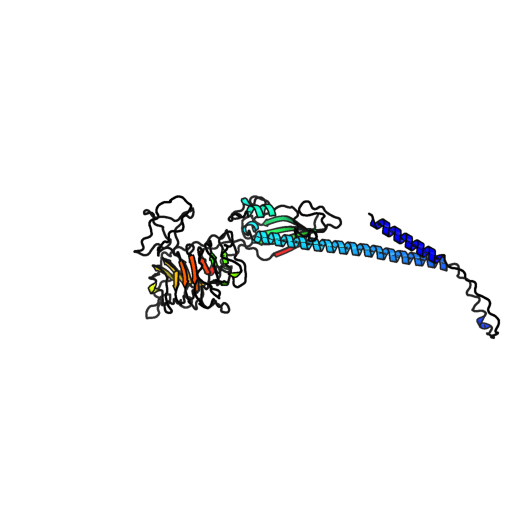10.453 -6.721 1.00 60.34 508 PHE A N 1
ATOM 3710 C CA . PHE A 1 508 ? 11.115 -10.393 -6.096 1.00 60.34 508 PHE A CA 1
ATOM 3711 C C . PHE A 1 508 ? 11.188 -9.585 -4.786 1.00 60.34 508 PHE A C 1
ATOM 3713 O O . PHE A 1 508 ? 12.230 -9.592 -4.133 1.00 60.34 508 PHE A O 1
ATOM 3720 N N . GLN A 1 509 ? 10.127 -8.873 -4.388 1.00 58.38 509 GLN A N 1
ATOM 3721 C CA . GLN A 1 509 ? 10.090 -8.074 -3.158 1.00 58.38 509 GLN A CA 1
ATOM 3722 C C . GLN A 1 509 ? 8.785 -8.289 -2.408 1.00 58.38 509 GLN A C 1
ATOM 3724 O O . GLN A 1 509 ? 7.785 -7.605 -2.621 1.00 58.38 509 GLN A O 1
ATOM 3729 N N . GLN A 1 510 ? 8.817 -9.242 -1.483 1.00 52.59 510 GLN A N 1
ATOM 3730 C CA . GLN A 1 510 ? 7.744 -9.401 -0.519 1.00 52.59 510 GLN A CA 1
ATOM 3731 C C . GLN A 1 510 ? 7.961 -8.438 0.645 1.00 52.59 510 GLN A C 1
ATOM 3733 O O . GLN A 1 510 ? 8.880 -8.608 1.440 1.00 52.59 510 GLN A O 1
ATOM 3738 N N . THR A 1 511 ? 7.112 -7.418 0.755 1.00 52.19 511 THR A N 1
ATOM 3739 C CA . THR A 1 511 ? 6.996 -6.644 1.992 1.00 52.19 511 THR A CA 1
ATOM 3740 C C . THR A 1 511 ? 6.035 -7.382 2.917 1.00 52.19 511 THR A C 1
ATOM 3742 O O . THR A 1 511 ? 4.827 -7.392 2.675 1.00 52.19 511 THR A O 1
ATOM 3745 N N . THR A 1 512 ? 6.544 -8.024 3.963 1.00 55.12 512 THR A N 1
ATOM 3746 C CA . THR A 1 512 ? 5.701 -8.610 5.010 1.00 55.12 512 THR A CA 1
ATOM 3747 C C . THR A 1 512 ? 5.220 -7.486 5.921 1.00 55.12 512 THR A C 1
ATOM 3749 O O . THR A 1 512 ? 6.000 -6.968 6.717 1.00 55.12 512 THR A O 1
ATOM 3752 N N . GLN A 1 513 ? 3.959 -7.070 5.787 1.00 61.62 513 GLN A N 1
ATOM 3753 C CA . GLN A 1 513 ? 3.326 -6.189 6.770 1.00 61.62 513 GLN A CA 1
ATOM 3754 C C . GLN A 1 513 ? 2.358 -6.998 7.643 1.00 61.62 513 GLN A C 1
ATOM 3756 O O . GLN A 1 513 ? 1.624 -7.841 7.111 1.00 61.62 513 GLN A O 1
ATOM 3761 N N . PRO A 1 514 ? 2.318 -6.742 8.965 1.00 64.44 514 PRO A N 1
ATOM 3762 C CA . PRO A 1 514 ? 1.288 -7.299 9.827 1.00 64.44 514 PRO A CA 1
ATOM 3763 C C . PRO A 1 514 ? -0.081 -6.822 9.353 1.00 64.44 514 PRO A C 1
ATOM 3765 O O . PRO A 1 514 ? -0.350 -5.621 9.259 1.00 64.44 514 PRO A O 1
ATOM 3768 N N . SER A 1 515 ? -0.953 -7.777 9.056 1.00 74.12 515 SER A N 1
ATOM 3769 C CA . SER A 1 515 ? -2.340 -7.512 8.705 1.00 74.12 515 SER A CA 1
ATOM 3770 C C . SER A 1 515 ? -3.252 -7.987 9.811 1.00 74.12 515 SER A C 1
ATOM 3772 O O . SER A 1 515 ? -3.012 -9.016 10.446 1.00 74.12 515 SER A O 1
ATOM 3774 N N . ILE A 1 516 ? -4.301 -7.206 10.033 1.00 76.81 516 ILE A N 1
ATOM 3775 C CA . ILE A 1 516 ? -5.277 -7.447 11.083 1.00 76.81 516 ILE A CA 1
ATOM 3776 C C . ILE A 1 516 ? -6.620 -7.615 10.387 1.00 76.81 516 ILE A C 1
ATOM 3778 O O . ILE A 1 516 ? -7.238 -6.607 10.021 1.00 76.81 516 ILE A O 1
ATOM 3782 N N . PRO A 1 517 ? -7.049 -8.861 10.130 1.00 73.94 517 PRO A N 1
ATOM 3783 C CA . PRO A 1 517 ? -8.380 -9.120 9.621 1.00 73.94 517 PRO A CA 1
ATOM 3784 C C . PRO A 1 517 ? -9.440 -8.747 10.667 1.00 73.94 517 PRO A C 1
ATOM 3786 O O . PRO A 1 517 ? -9.144 -8.219 11.742 1.00 73.94 517 PRO A O 1
ATOM 3789 N N . ALA A 1 518 ? -10.707 -8.993 10.332 1.00 74.38 518 ALA A N 1
ATOM 3790 C CA . ALA A 1 518 ? -11.795 -8.812 11.281 1.00 74.38 518 ALA A CA 1
ATOM 3791 C C . ALA A 1 518 ? -11.513 -9.569 12.592 1.00 74.38 518 ALA A C 1
ATOM 3793 O O . ALA A 1 518 ? -10.908 -10.644 12.593 1.00 74.38 518 ALA A O 1
ATOM 3794 N N . ILE A 1 519 ? -11.962 -8.979 13.700 1.00 79.00 519 ILE A N 1
ATOM 3795 C CA . ILE A 1 519 ? -11.885 -9.565 15.039 1.00 79.00 519 ILE A CA 1
ATOM 3796 C C . ILE A 1 519 ? -12.450 -10.990 15.003 1.00 79.00 519 ILE A C 1
ATOM 3798 O O . ILE A 1 519 ? -13.566 -11.195 14.526 1.00 79.00 519 ILE A O 1
ATOM 3802 N N . SER A 1 520 ? -11.686 -11.963 15.504 1.00 75.06 520 SER A N 1
ATOM 3803 C CA . SER A 1 520 ? -12.052 -13.379 15.403 1.00 75.06 520 SER A CA 1
ATOM 3804 C C . SER A 1 520 ? -13.035 -13.820 16.484 1.00 75.06 520 SER A C 1
ATOM 3806 O O . SER A 1 520 ? -13.836 -14.722 16.245 1.00 75.06 520 SER A O 1
ATOM 3808 N N . SER A 1 521 ? -13.008 -13.188 17.661 1.00 85.88 521 SER A N 1
ATOM 3809 C CA . SER A 1 521 ? -13.952 -13.480 18.741 1.00 85.88 521 SER A CA 1
ATOM 3810 C C . SER A 1 521 ? -14.104 -12.325 19.728 1.00 85.88 521 SER A C 1
ATOM 3812 O O . SER A 1 521 ? -13.142 -11.614 20.023 1.00 85.88 521 SER A O 1
ATOM 3814 N N . TRP A 1 522 ? -15.307 -12.218 20.290 1.00 89.94 522 TRP A N 1
ATOM 3815 C CA . TRP A 1 522 ? -15.655 -11.335 21.400 1.00 89.94 522 TRP A CA 1
ATOM 3816 C C . TRP A 1 522 ? -16.072 -12.190 22.591 1.00 89.94 522 TRP A C 1
ATOM 3818 O O . TRP A 1 522 ? -16.942 -13.050 22.452 1.00 89.94 522 TRP A O 1
ATOM 3828 N N . GLN A 1 523 ? -15.478 -11.950 23.754 1.00 90.44 523 GLN A N 1
ATOM 3829 C CA . GLN A 1 523 ? -15.836 -12.638 24.985 1.00 90.44 523 GLN A CA 1
ATOM 3830 C C . GLN A 1 523 ? -16.031 -11.620 26.106 1.00 90.44 523 GLN A C 1
ATOM 3832 O O . GLN A 1 523 ? -15.200 -10.740 26.325 1.00 90.44 523 GLN A O 1
ATOM 3837 N N . ARG A 1 524 ? -17.148 -11.736 26.825 1.00 87.56 524 ARG A N 1
ATOM 3838 C CA . ARG A 1 524 ? -17.335 -11.016 28.082 1.00 87.56 524 ARG A CA 1
ATOM 3839 C C . ARG A 1 524 ? -16.603 -11.773 29.182 1.00 87.56 524 ARG A C 1
ATOM 3841 O O . ARG A 1 524 ? -16.797 -12.978 29.324 1.00 87.56 524 ARG A O 1
ATOM 3848 N N . GLU A 1 525 ? -15.823 -11.050 29.971 1.00 86.88 525 GLU A N 1
ATOM 3849 C CA . GLU A 1 525 ? -15.237 -11.580 31.198 1.00 86.88 525 GLU A CA 1
ATOM 3850 C C . GLU A 1 525 ? -16.025 -11.094 32.412 1.00 86.88 525 GLU A C 1
ATOM 3852 O O . GLU A 1 525 ? -16.501 -9.953 32.456 1.00 86.88 525 GLU A O 1
ATOM 3857 N N . GLU A 1 526 ? -16.156 -11.969 33.405 1.00 78.44 526 GLU A N 1
ATOM 3858 C CA . GLU A 1 526 ? -16.636 -11.572 34.721 1.00 78.44 526 GLU A CA 1
ATOM 3859 C C . GLU A 1 526 ? -15.559 -10.741 35.419 1.00 78.44 526 GLU A C 1
ATOM 3861 O O . GLU A 1 526 ? -14.366 -11.046 35.357 1.00 78.44 526 GLU A O 1
ATOM 3866 N N . ILE A 1 527 ? -15.988 -9.647 36.044 1.00 76.44 527 ILE A N 1
ATOM 3867 C CA . ILE A 1 527 ? -15.101 -8.806 36.839 1.00 76.44 527 ILE A CA 1
ATOM 3868 C C . ILE A 1 527 ? -15.064 -9.415 38.245 1.00 76.44 527 ILE A C 1
ATOM 3870 O O . ILE A 1 527 ? -16.143 -9.554 38.827 1.00 76.44 527 ILE A O 1
ATOM 3874 N N . PRO A 1 528 ? -13.878 -9.792 38.758 1.00 64.31 528 PRO A N 1
ATOM 3875 C CA . PRO A 1 528 ? -13.725 -10.346 40.102 1.00 64.31 528 PRO A CA 1
ATOM 3876 C C . PRO A 1 528 ? -14.176 -9.405 41.220 1.00 64.31 528 PRO A C 1
ATOM 3878 O O . PRO A 1 528 ? -14.046 -8.167 41.044 1.00 64.31 528 PRO A O 1
#

Radius of gyration: 41.34 Å; chains: 1; bounding box: 139×46×107 Å

Sequence (528 aa):
MSDRSQIYSLVFAVVQLVFKQFFKVKYRARPRLSNTEIYMSPKLKLALICRYSDRGFALPIAISLGFIILLVVATLLMRSQDDQMTALAQKSTSQGLSAAETGVTRYQSLINKNRVIAMYSRTGTPGWTTASGIPDIDTCTGGGASQVTAAATTDWRDVDSSDSSKGQYRLIDYTYSPTQGVLPGTGVLTIEGRVNQVGTSSTATSGVGTATTRLQVNIPVINQPSGASPAPALLIQNFTQNMGGNKVKGDIVVAGCSVPSGVSSSNTVSGNAPITKPDLAFPKTPTLPTSNLNTVSPSDVLGTNLPRKNASGVVTDQAQPDGSYHYLIQGNLAGNGSGANITLGTGAKVVFYVQGKIDIGGSPDINKNGYPKNLQIYGNTFQRNADDTVKLDASNKPLTKYGCSAGITLPTLTPPVSDSAISPPSYTVNCPTVSVSLNGGGSIQALVHAPDATGNVAGSGGGCNTSADPPTGGGFIGAVWIKTWDKQSNNAGPMVCAYGNYSDYLSFQQTTQPSIPAISSWQREEIP

Organism: NCBI:txid388085

Secondary structure (DSSP, 8-state):
-HHHHHHHHHHHHHHHHHHHHHT-----PPPP---------TTSTTTSTT--S-TTSHHHHHHHHHHHHHHHHHHHHHHHHHHHHHHHHHHHHHHHHHHHHHHHHHHHHHHHHSGGGGGS-SSSTTSGGGGGGSTTTTSSTTTHHHHHHHHT----EESSTT-GGG-EEEEEEEEEESSTT-SSEEEEEEEEEEEEEESSGGG-EEEEEEEEEEEEEEEEEEEE-GGGSBPPSEEES--SS--TT-EEES-EEESSSS--TT--GGGBTT-PPPEE-TT-PPPPPPPPPSSSEEEE-HHHHTT-EES-B-TTS-B-SPPPTTSEEEEEE-S-B--BSTT--BEEPTT-EEEEEESS-EEEEES-EESTTS-GGGEEEEEPPBPB-TTSPBPB-TTSPBPBTT---TT--PPPPPPPP-SS--PPP----SSS--EEEEEES-EEEEEEEEEEEEEEEES-----BTTSSS-BSSEEEEEEEEEEE------SSEEEEE-SBHHHH-TT----EEE--S--EEEEEPP-

pLDDT: mean 81.2, std 15.22, range [35.38, 97.69]

Foldseek 3Di:
DVVVVVVVVVVVVVVVVVVVVVPPPDDDDDDDDDDDDDDDDPPVVVVVVPPPDDPPCVVVVVVVVVVVVVVVVVVVVVVVVVVVVVVLLVVQQVLFVQQQVLVVVVVVVLCVQQVQQLLAKLDDQVHLLNQVRRPPQPLDPPPSSPVSNVLSDQKWAASDQVDCQSWTKGWPIWDWPDHRRDDWTKIKTKMKTWHPWCDHIRPTHDDVSIDMWMKIFIWTWHFPFLAVAFDALEEAADAPAAQAQAAEAGAHEYLDDDDDPRAALNNYPVSDGHHYDVVPDADDFDADDPPQEAEDELVVQFLAEPPHADPVRHRPGDADPVQAHHYEYAWENEAEEARREGAYDVPHAYEYEYFFEDAYAYAYEYHQPHAQLSYAYTWKAWDADPVRHFDADPQQFGDIRSGHDPPQDGDRDDPDDDDDDPPPPPDPGRGTHAENEAYEQYEHSYHYARANYEYEYYYAWAAWAVVDVVIHTAAYGDHYYYHYYDDDDNYPYHRGYTDRGCCSHPVPDGDGGTDTPPTPDMDIDDDD